Protein AF-0000000078982399 (afdb_homodimer)

Foldseek 3Di:
DAKDWDFFFDWPFAAPAFQFAWWAWDDAKKWKWAADPVGFIATQDMDGHLAGDPQRVVCLPDRDTGRIIIGTRGTTITDGDGSVRLVVCCVPPPVSVVSHVVNVVVSVVSNVVLCCQQPQNDQLLLLLVLCLVQDDDFKHQAALRRSCRHNVHDSVVSVVVVVVCVVVQQWDDDHRMIGGRDNVVSVVSNPDRD/DAKDWDFFFDWPFAAPAFQFAWWAWDDAKKWKWAADPVGFIATQDMDGHLAGDPQRVVCLPDRDGGRIIIGTRGTTITDGDGSVRLVVCCVPPPVSVVSHVVNVVVSVVSNVVLCCQQPQNDQLLLLLVLCLVQDDDFKHQAALRRSCRHNVHDSVVSVVVVVVCVVVVQWDDDHRMIGGRDNVVSVVSNPDRD

Secondary structure (DSSP, 8-state):
-EEEEE-TT-EEE-TTSPP-SEEEEEES-EEEEEE-TTS-EEEEEEE-TT---HHHHHHHHH-PPP-SEEEESS-EEEEEEPHHHHHHHHHH-HHHHHHHHHHHHHHHHHHHHHHHHHHHS-HHHHHHHHHHHH-BTTEE---HHHHHHHTTS-HHHHHHHHHHHHHTTSEEEETTEEEES-HHHHHHHHT---/-EEEEE-TT-EEE-TTSPP-SEEEEEES-EEEEEE-TTS-EEEEEEE-TT---HHHHTHHHH-PPP-SEEEESS-EEEEEEPHHHHHHHHHH-HHHHHHHHHHHHHHHHHHHHHHHHHHHS-HHHHHHHHHHHH-BTTEE---HHHHHHHTTS-HHHHHHHHHHHHHTTSEEEETTEEEES-HHHHHHHHT---

InterPro domains:
  IPR000595 Cyclic nucleotide-binding domain [PF00027] (7-93)
  IPR000595 Cyclic nucleotide-binding domain [PS50042] (1-107)
  IPR000595 Cyclic nucleotide-binding domain [cd00038] (7-101)
  IPR012318 Crp-type HTH domain [PF13545] (126-189)
  IPR014710 RmlC-like jelly roll fold [G3DSA:2.60.120.10] (1-118)
  IPR018490 Cyclic nucleotide-binding domain superfamily [SSF51206] (4-120)
  IPR036388 Winged helix-like DNA-binding domain superfamily [G3DSA:1.10.10.10] (123-191)
  IPR036390 Winged helix DNA-binding domain superfamily [SSF46785] (124-190)
  IPR050397 Global Transcriptional Regulators in Environmental Response [PTHR24567] (7-191)

Structure (mmCIF, N/CA/C/O backbone):
data_AF-0000000078982399-model_v1
#
loop_
_entity.id
_entity.type
_entity.pdbx_description
1 polymer 'Cyclic nucleotide-binding protein'
#
loop_
_atom_site.group_PDB
_atom_site.id
_atom_site.type_symbol
_atom_site.label_atom_id
_atom_site.label_alt_id
_atom_site.label_comp_id
_atom_site.label_asym_id
_atom_site.label_entity_id
_atom_site.label_seq_id
_atom_site.pdbx_PDB_ins_code
_atom_site.Cartn_x
_atom_site.Cartn_y
_atom_site.Cartn_z
_atom_site.occupancy
_atom_site.B_iso_or_equiv
_atom_site.auth_seq_id
_atom_site.auth_comp_id
_atom_site.auth_asym_id
_atom_site.auth_atom_id
_atom_site.pdbx_PDB_model_num
ATOM 1 N N . MET A 1 1 ? -13.93 -28.109 -0.258 1 68.31 1 MET A N 1
ATOM 2 C CA . MET A 1 1 ? -14.188 -26.672 -0.385 1 68.31 1 MET A CA 1
ATOM 3 C C . MET A 1 1 ? -15.445 -26.281 0.391 1 68.31 1 MET A C 1
ATOM 5 O O . MET A 1 1 ? -16.453 -26.969 0.329 1 68.31 1 MET A O 1
ATOM 9 N N . SER A 1 2 ? -15.266 -25.406 1.392 1 82.81 2 SER A N 1
ATOM 10 C CA . SER A 1 2 ? -16.391 -24.953 2.205 1 82.81 2 SER A CA 1
ATOM 11 C C . SER A 1 2 ? -17.062 -23.734 1.596 1 82.81 2 SER A C 1
ATOM 13 O O . SER A 1 2 ? -16.391 -22.828 1.091 1 82.81 2 SER A O 1
ATOM 15 N N . ALA A 1 3 ? -18.422 -23.812 1.49 1 89.75 3 ALA A N 1
ATOM 16 C CA . ALA A 1 3 ? -19.203 -22.75 0.863 1 89.75 3 ALA A CA 1
ATOM 17 C C . ALA A 1 3 ? -19.406 -21.578 1.815 1 89.75 3 ALA A C 1
ATOM 19 O O . ALA A 1 3 ? -19.531 -21.766 3.027 1 89.75 3 ALA A O 1
ATOM 20 N N . LEU A 1 4 ? -19.312 -20.438 1.272 1 92.44 4 LEU A N 1
ATOM 21 C CA . LEU A 1 4 ? -19.609 -19.188 1.975 1 92.44 4 LEU A CA 1
ATOM 22 C C . LEU A 1 4 ? -20.844 -18.516 1.397 1 92.44 4 LEU A C 1
ATOM 24 O O . LEU A 1 4 ? -20.953 -18.344 0.18 1 92.44 4 LEU A O 1
ATOM 28 N N . ASP A 1 5 ? -21.859 -18.281 2.164 1 96.38 5 ASP A N 1
ATOM 29 C CA . ASP A 1 5 ? -23.078 -17.531 1.833 1 96.38 5 ASP A CA 1
ATOM 30 C C . ASP A 1 5 ? -23.547 -16.703 3.023 1 96.38 5 ASP A C 1
ATOM 32 O O . ASP A 1 5 ? -24.031 -17.25 4.012 1 96.38 5 ASP A O 1
ATOM 36 N N . CYS A 1 6 ? -23.375 -15.406 2.922 1 96.31 6 CYS A N 1
ATOM 37 C CA . CYS A 1 6 ? -23.75 -14.555 4.043 1 96.31 6 CYS A CA 1
ATOM 38 C C . CYS A 1 6 ? -24.281 -13.219 3.557 1 96.31 6 CYS A C 1
ATOM 40 O O . CYS A 1 6 ? -23.984 -12.789 2.443 1 96.31 6 CYS A O 1
ATOM 42 N N . PRO A 1 7 ? -25.156 -12.648 4.312 1 97.56 7 PRO A N 1
ATOM 43 C CA . PRO A 1 7 ? -25.719 -11.359 3.92 1 97.56 7 PRO A CA 1
ATOM 44 C C . PRO A 1 7 ? -24.734 -10.195 4.082 1 97.56 7 PRO A C 1
ATOM 46 O O . PRO A 1 7 ? -23.703 -10.352 4.734 1 97.56 7 PRO A O 1
ATOM 49 N N . ALA A 1 8 ? -25.109 -9.055 3.492 1 96.88 8 ALA A N 1
ATOM 50 C CA . ALA A 1 8 ? -24.375 -7.812 3.689 1 96.88 8 ALA A CA 1
ATOM 51 C C . ALA A 1 8 ? -24.219 -7.488 5.172 1 96.88 8 ALA A C 1
ATOM 53 O O . ALA A 1 8 ? -25.141 -7.75 5.961 1 96.88 8 ALA A O 1
ATOM 54 N N . GLY A 1 9 ? -23.047 -6.926 5.457 1 96.56 9 GLY A N 1
ATOM 55 C CA . GLY A 1 9 ? -22.812 -6.492 6.828 1 96.56 9 GLY A CA 1
ATOM 56 C C . GLY A 1 9 ? -22.141 -7.543 7.68 1 96.56 9 GLY A C 1
ATOM 57 O O . GLY A 1 9 ? -21.641 -7.246 8.773 1 96.56 9 GLY A O 1
ATOM 58 N N . THR A 1 10 ? -22.109 -8.766 7.215 1 97.38 10 THR A N 1
ATOM 59 C CA . THR A 1 10 ? -21.453 -9.836 7.965 1 97.38 10 THR A CA 1
ATOM 60 C C . THR A 1 10 ? -19.953 -9.594 8.07 1 97.38 10 THR A C 1
ATOM 62 O O . THR A 1 10 ? -19.297 -9.281 7.074 1 97.38 10 THR A O 1
ATOM 65 N N . VAL A 1 11 ? -19.422 -9.672 9.273 1 97.12 11 VAL A N 1
ATOM 66 C CA . VAL A 1 11 ? -17.984 -9.656 9.461 1 97.12 11 VAL A CA 1
ATOM 67 C C . VAL A 1 11 ? -17.406 -11.039 9.156 1 97.12 11 VAL A C 1
ATOM 69 O O . VAL A 1 11 ? -17.672 -12 9.875 1 97.12 11 VAL A O 1
ATOM 72 N N . LEU A 1 12 ? -16.641 -11.102 8.125 1 95.25 12 LEU A N 1
ATOM 73 C CA . LEU A 1 12 ? -16.141 -12.391 7.66 1 95.25 12 LEU A CA 1
ATOM 74 C C . LEU A 1 12 ? -14.883 -12.789 8.422 1 95.25 12 LEU A C 1
ATOM 76 O O . LEU A 1 12 ? -14.664 -13.977 8.688 1 95.25 12 LEU A O 1
ATOM 80 N N . PHE A 1 13 ? -14.047 -11.891 8.727 1 93.81 13 PHE A N 1
ATOM 81 C CA . PHE A 1 13 ? -12.844 -12.125 9.516 1 93.81 13 PHE A CA 1
ATOM 82 C C . PHE A 1 13 ? -12.414 -10.859 10.242 1 93.81 13 PHE A C 1
ATOM 84 O O . PHE A 1 13 ? -12.766 -9.75 9.828 1 93.81 13 PHE A O 1
ATOM 91 N N . ARG A 1 14 ? -11.648 -11.047 11.336 1 94.19 14 ARG A N 1
ATOM 92 C CA . ARG A 1 14 ? -11.086 -9.969 12.148 1 94.19 14 ARG A CA 1
ATOM 93 C C . ARG A 1 14 ? -9.594 -10.172 12.367 1 94.19 14 ARG A C 1
ATOM 95 O O . ARG A 1 14 ? -9.094 -11.297 12.305 1 94.19 14 ARG A O 1
ATOM 102 N N . ALA A 1 15 ? -8.992 -9.055 12.57 1 90.81 15 ALA A N 1
ATOM 103 C CA . ALA A 1 15 ? -7.57 -9.133 12.891 1 90.81 15 ALA A CA 1
ATOM 104 C C . ALA A 1 15 ? -7.32 -10.078 14.055 1 90.81 15 ALA A C 1
ATOM 106 O O . ALA A 1 15 ? -8.055 -10.062 15.047 1 90.81 15 ALA A O 1
ATOM 107 N N . GLY A 1 16 ? -6.309 -10.93 13.891 1 88.62 16 GLY A N 1
ATOM 108 C CA . GLY A 1 16 ? -5.941 -11.844 14.961 1 88.62 16 GLY A CA 1
ATOM 109 C C . GLY A 1 16 ? -6.543 -13.227 14.797 1 88.62 16 GLY A C 1
ATOM 110 O O . GLY A 1 16 ? -6.07 -14.188 15.414 1 88.62 16 GLY A O 1
ATOM 111 N N . GLN A 1 17 ? -7.598 -13.352 14.078 1 89.44 17 GLN A N 1
ATOM 112 C CA . GLN A 1 17 ? -8.234 -14.648 13.859 1 89.44 17 GLN A CA 1
ATOM 113 C C . GLN A 1 17 ? -7.434 -15.492 12.867 1 89.44 17 GLN A C 1
ATOM 115 O O . GLN A 1 17 ? -6.672 -14.961 12.062 1 89.44 17 GLN A O 1
ATOM 120 N N . ASP A 1 18 ? -7.625 -16.766 12.969 1 86.38 18 ASP A N 1
ATOM 121 C CA . ASP A 1 18 ? -6.941 -17.688 12.062 1 86.38 18 ASP A CA 1
ATOM 122 C C . ASP A 1 18 ? -7.605 -17.688 10.68 1 86.38 18 ASP A C 1
ATOM 124 O O . ASP A 1 18 ? -8.812 -17.453 10.57 1 86.38 18 ASP A O 1
ATOM 128 N N . CYS A 1 19 ? -6.789 -17.938 9.703 1 84.06 19 CYS A N 1
ATOM 129 C CA . CYS A 1 19 ? -7.266 -18 8.328 1 84.06 19 CYS A CA 1
ATOM 130 C C . CYS A 1 19 ? -7.535 -19.438 7.914 1 84.06 19 CYS A C 1
ATOM 132 O O . CYS A 1 19 ? -6.617 -20.266 7.875 1 84.06 19 CYS A O 1
ATOM 134 N N . PRO A 1 20 ? -8.703 -19.797 7.551 1 79.5 20 PRO A N 1
ATOM 135 C CA . PRO A 1 20 ? -9.031 -21.203 7.277 1 79.5 20 PRO A CA 1
ATOM 136 C C . PRO A 1 20 ? -8.641 -21.625 5.863 1 79.5 20 PRO A C 1
ATOM 138 O O . PRO A 1 20 ? -8.609 -22.828 5.566 1 79.5 20 PRO A O 1
ATOM 141 N N . GLY A 1 21 ? -8.453 -20.641 5.027 1 85.88 21 GLY A N 1
ATOM 142 C CA . GLY A 1 21 ? -8.109 -21.016 3.662 1 85.88 21 GLY A CA 1
ATOM 143 C C . GLY A 1 21 ? -8.164 -19.844 2.699 1 85.88 21 GLY A C 1
ATOM 144 O O . GLY A 1 21 ? -8.328 -18.688 3.119 1 85.88 21 GLY A O 1
ATOM 145 N N . PHE A 1 22 ? -8.039 -20.25 1.385 1 89.25 22 PHE A N 1
ATOM 146 C CA . PHE A 1 22 ? -8.047 -19.281 0.297 1 89.25 22 PHE A CA 1
ATOM 147 C C . PHE A 1 22 ? -9.469 -19 -0.168 1 89.25 22 PHE A C 1
ATOM 149 O O . PHE A 1 22 ? -10.203 -19.922 -0.538 1 89.25 22 PHE A O 1
ATOM 156 N N . LEU A 1 23 ? -9.797 -17.766 -0.213 1 91.88 23 LEU A N 1
ATOM 157 C CA . LEU A 1 23 ? -11.164 -17.375 -0.567 1 91.88 23 LEU A CA 1
ATOM 158 C C . LEU A 1 23 ? -11.297 -17.188 -2.074 1 91.88 23 LEU A C 1
ATOM 160 O O . LEU A 1 23 ? -10.531 -16.422 -2.676 1 91.88 23 LEU A O 1
ATOM 164 N N . ARG A 1 24 ? -12.266 -17.859 -2.635 1 92.5 24 ARG A N 1
ATOM 165 C CA . ARG A 1 24 ? -12.719 -17.609 -4 1 92.5 24 ARG A CA 1
ATOM 166 C C . ARG A 1 24 ? -14.141 -17.078 -4.02 1 92.5 24 ARG A C 1
ATOM 168 O O . ARG A 1 24 ? -15.094 -17.797 -3.732 1 92.5 24 ARG A O 1
ATOM 175 N N . LEU A 1 25 ? -14.258 -15.875 -4.445 1 95.5 25 LEU A N 1
ATOM 176 C CA . LEU A 1 25 ? -15.57 -15.234 -4.426 1 95.5 25 LEU A CA 1
ATOM 177 C C . LEU A 1 25 ? -16.297 -15.453 -5.746 1 95.5 25 LEU A C 1
ATOM 179 O O . LEU A 1 25 ? -15.711 -15.305 -6.82 1 95.5 25 LEU A O 1
ATOM 183 N N . ASP A 1 26 ? -17.516 -15.797 -5.641 1 96.5 26 ASP A N 1
ATOM 184 C CA . ASP A 1 26 ? -18.359 -15.945 -6.816 1 96.5 26 ASP A CA 1
ATOM 185 C C . ASP A 1 26 ? -19.25 -14.727 -7.004 1 96.5 26 ASP A C 1
ATOM 187 O O . ASP A 1 26 ? -19.578 -14.352 -8.133 1 96.5 26 ASP A O 1
ATOM 191 N N . GLU A 1 27 ? -19.688 -14.195 -5.895 1 97.56 27 GLU A N 1
ATOM 192 C CA . GLU A 1 27 ? -20.594 -13.047 -5.922 1 97.56 27 GLU A CA 1
ATOM 193 C C . GLU A 1 27 ? -20.328 -12.125 -4.738 1 97.56 27 GLU A C 1
ATOM 195 O O . GLU A 1 27 ? -20.031 -12.578 -3.635 1 97.56 27 GLU A O 1
ATOM 200 N N . GLY A 1 28 ? -20.531 -10.836 -5.094 1 97.31 28 GLY A N 1
ATOM 201 C CA . GLY A 1 28 ? -20.531 -9.867 -4.012 1 97.31 28 GLY A CA 1
ATOM 202 C C . GLY A 1 28 ? -19.219 -9.117 -3.875 1 97.31 28 GLY A C 1
ATOM 203 O O . GLY A 1 28 ? -18.406 -9.109 -4.801 1 97.31 28 GLY A O 1
ATOM 204 N N . SER A 1 29 ? -19.109 -8.422 -2.76 1 97.69 29 SER A N 1
ATOM 205 C CA . SER A 1 29 ? -17.953 -7.598 -2.467 1 97.69 29 SER A CA 1
ATOM 206 C C . SER A 1 29 ? -17.625 -7.613 -0.977 1 97.69 29 SER A C 1
ATOM 208 O O . SER A 1 29 ? -18.516 -7.566 -0.137 1 97.69 29 SER A O 1
ATOM 210 N N . ILE A 1 30 ? -16.344 -7.762 -0.703 1 97.62 30 ILE A N 1
ATOM 211 C CA . ILE A 1 30 ? -15.852 -7.738 0.667 1 97.62 30 ILE A CA 1
ATOM 212 C C . ILE A 1 30 ? -14.922 -6.539 0.857 1 97.62 30 ILE A C 1
ATOM 214 O O . ILE A 1 30 ? -13.945 -6.383 0.122 1 97.62 30 ILE A O 1
ATOM 218 N N . ARG A 1 31 ? -15.203 -5.672 1.8 1 97.56 31 ARG A N 1
ATOM 219 C CA . ARG A 1 31 ? -14.336 -4.551 2.146 1 97.56 31 ARG A CA 1
ATOM 220 C C . ARG A 1 31 ? -13.328 -4.945 3.221 1 97.56 31 ARG A C 1
ATOM 222 O O . ARG A 1 31 ? -13.711 -5.465 4.273 1 97.56 31 ARG A O 1
ATOM 229 N N . VAL A 1 32 ? -12.102 -4.711 2.938 1 97.12 32 VAL A N 1
ATOM 230 C CA . VAL A 1 32 ? -11.047 -5.051 3.885 1 97.12 32 VAL A CA 1
ATOM 231 C C . VAL A 1 32 ? -10.469 -3.777 4.492 1 97.12 32 VAL A C 1
ATOM 233 O O . VAL A 1 32 ? -9.961 -2.914 3.771 1 97.12 32 VAL A O 1
ATOM 236 N N . THR A 1 33 ? -10.492 -3.68 5.816 1 97 33 THR A N 1
ATOM 237 C CA . THR A 1 33 ? -10.109 -2.469 6.531 1 97 33 THR A CA 1
ATOM 238 C C . THR A 1 33 ? -9.047 -2.779 7.582 1 97 33 THR A C 1
ATOM 240 O O . THR A 1 33 ? -9.156 -3.764 8.312 1 97 33 THR A O 1
ATOM 243 N N . LEU A 1 34 ? -8.031 -2.01 7.555 1 94.81 34 LEU A N 1
ATOM 244 C CA . LEU A 1 34 ? -7.004 -2.086 8.586 1 94.81 34 LEU A CA 1
ATOM 245 C C . LEU A 1 34 ? -7.281 -1.089 9.703 1 94.81 34 LEU A C 1
ATOM 247 O O . LEU A 1 34 ? -7.609 0.07 9.445 1 94.81 34 LEU A O 1
ATOM 251 N N . THR A 1 35 ? -7.188 -1.512 10.953 1 91.31 35 THR A N 1
ATOM 252 C CA . THR A 1 35 ? -7.363 -0.653 12.117 1 91.31 35 THR A CA 1
ATOM 253 C C . THR A 1 35 ? -6.055 -0.516 12.891 1 91.31 35 THR A C 1
ATOM 255 O O . THR A 1 35 ? -5.457 -1.517 13.289 1 91.31 35 THR A O 1
ATOM 258 N N . ALA A 1 36 ? -5.68 0.673 13.039 1 86 36 ALA A N 1
ATOM 259 C CA . ALA A 1 36 ? -4.477 0.922 13.836 1 86 36 ALA A CA 1
ATOM 260 C C . ALA A 1 36 ? -4.785 0.875 15.328 1 86 36 ALA A C 1
ATOM 262 O O . ALA A 1 36 ? -5.949 0.798 15.727 1 86 36 ALA A O 1
ATOM 263 N N . ALA A 1 37 ? -3.705 0.945 16.109 1 80.56 37 ALA A N 1
ATOM 264 C CA . ALA A 1 37 ? -3.842 0.867 17.562 1 80.56 37 ALA A CA 1
ATOM 265 C C . ALA A 1 37 ? -4.617 2.062 18.109 1 80.56 37 ALA A C 1
ATOM 267 O O . ALA A 1 37 ? -5.332 1.945 19.109 1 80.56 37 ALA A O 1
ATOM 268 N N . ASN A 1 38 ? -4.508 3.133 17.484 1 79.56 38 ASN A N 1
ATOM 269 C CA . ASN A 1 38 ? -5.172 4.348 17.938 1 79.56 38 ASN A CA 1
ATOM 270 C C . ASN A 1 38 ? -6.629 4.395 17.5 1 79.56 38 ASN A C 1
ATOM 272 O O . ASN A 1 38 ? -7.328 5.379 17.734 1 79.56 38 ASN A O 1
ATOM 276 N N . GLY A 1 39 ? -7.051 3.406 16.766 1 86 39 GLY A N 1
ATOM 277 C CA . GLY A 1 39 ? -8.453 3.307 16.391 1 86 39 GLY A CA 1
ATOM 278 C C . GLY A 1 39 ? -8.727 3.801 14.977 1 86 39 GLY A C 1
ATOM 279 O O . GLY A 1 39 ? -9.789 3.539 14.422 1 86 39 GLY A O 1
ATOM 280 N N . ARG A 1 40 ? -7.832 4.52 14.414 1 88.25 40 ARG A N 1
ATOM 281 C CA . ARG A 1 40 ? -8.016 4.98 13.039 1 88.25 40 ARG A CA 1
ATOM 282 C C . ARG A 1 40 ? -8.008 3.809 12.07 1 88.25 40 ARG A C 1
ATOM 284 O O . ARG A 1 40 ? -7.355 2.791 12.32 1 88.25 40 ARG A O 1
ATOM 291 N N . GLU A 1 41 ? -8.758 4.082 10.969 1 93.69 41 GLU A N 1
ATOM 292 C CA . GLU A 1 41 ? -8.922 2.994 10.008 1 93.69 41 GLU A CA 1
ATOM 293 C C . GLU A 1 41 ? -8.578 3.453 8.594 1 93.69 41 GLU A C 1
ATOM 295 O O . GLU A 1 41 ? -8.672 4.641 8.281 1 93.69 41 GLU A O 1
ATOM 300 N N . VAL A 1 42 ? -8.227 2.473 7.805 1 95.06 42 VAL A N 1
ATOM 301 C CA . VAL A 1 42 ? -8.039 2.703 6.375 1 95.06 42 VAL A CA 1
ATOM 302 C C . VAL A 1 42 ? -8.57 1.507 5.586 1 95.06 42 VAL A C 1
ATOM 304 O O . VAL A 1 42 ? -8.312 0.356 5.945 1 95.06 42 VAL A O 1
ATOM 307 N N . VAL A 1 43 ? -9.398 1.789 4.609 1 97 43 VAL A N 1
ATOM 308 C CA . VAL A 1 43 ? -9.82 0.731 3.699 1 97 43 VAL A CA 1
ATOM 309 C C . VAL A 1 43 ? -8.656 0.345 2.783 1 97 43 VAL A C 1
ATOM 311 O O . VAL A 1 43 ? -8.18 1.168 2.002 1 97 43 VAL A O 1
ATOM 314 N N . LEU A 1 44 ? -8.281 -0.865 2.854 1 96.44 44 LEU A N 1
ATOM 315 C CA . LEU A 1 44 ? -7.141 -1.33 2.07 1 96.44 44 LEU A CA 1
ATOM 316 C C . LEU A 1 44 ? -7.559 -1.645 0.638 1 96.44 44 LEU A C 1
ATOM 318 O O . LEU A 1 44 ? -6.922 -1.181 -0.313 1 96.44 44 LEU A O 1
ATOM 322 N N . TYR A 1 45 ? -8.578 -2.453 0.474 1 96.06 45 TYR A N 1
ATOM 323 C CA . TYR A 1 45 ? -9.094 -2.891 -0.82 1 96.06 45 TYR A CA 1
ATOM 324 C C . TYR A 1 45 ? -10.461 -3.551 -0.67 1 96.06 45 TYR A C 1
ATOM 326 O O . TYR A 1 45 ? -10.961 -3.703 0.445 1 96.06 45 TYR A O 1
ATOM 334 N N . ARG A 1 46 ? -11.016 -3.799 -1.777 1 97 46 ARG A N 1
ATOM 335 C CA . ARG A 1 46 ? -12.219 -4.617 -1.857 1 97 46 ARG A CA 1
ATOM 336 C C . ARG A 1 46 ? -11.969 -5.887 -2.668 1 97 46 ARG A C 1
ATOM 338 O O . ARG A 1 46 ? -11.227 -5.859 -3.654 1 97 46 ARG A O 1
ATOM 345 N N . VAL A 1 47 ? -12.516 -6.965 -2.18 1 97.12 47 VAL A N 1
ATOM 346 C CA . VAL A 1 47 ? -12.43 -8.234 -2.898 1 97.12 47 VAL A CA 1
ATOM 347 C C . VAL A 1 47 ? -13.727 -8.477 -3.668 1 97.12 47 VAL A C 1
ATOM 349 O O . VAL A 1 47 ? -14.812 -8.484 -3.082 1 97.12 47 VAL A O 1
ATOM 352 N N . ARG A 1 48 ? -13.625 -8.648 -4.969 1 97.25 48 ARG A N 1
ATOM 353 C CA . ARG A 1 48 ? -14.711 -9 -5.879 1 97.25 48 ARG A CA 1
ATOM 354 C C . ARG A 1 48 ? -14.391 -10.289 -6.633 1 97.25 48 ARG A C 1
ATOM 356 O O . ARG A 1 48 ? -13.281 -10.82 -6.52 1 97.25 48 ARG A O 1
ATOM 363 N N . PRO A 1 49 ? -15.43 -10.828 -7.266 1 96.5 49 PRO A N 1
ATOM 364 C CA . PRO A 1 49 ? -15.141 -12.031 -8.047 1 96.5 49 PRO A CA 1
ATOM 365 C C . PRO A 1 49 ? -13.938 -11.859 -8.969 1 96.5 49 PRO A C 1
ATOM 367 O O . PRO A 1 49 ? -13.844 -10.859 -9.688 1 96.5 49 PRO A O 1
ATOM 370 N N . GLY A 1 50 ? -13 -12.836 -8.875 1 94 50 GLY A N 1
ATOM 371 C CA . GLY A 1 50 ? -11.812 -12.766 -9.703 1 94 50 GLY A CA 1
ATOM 372 C C . GLY A 1 50 ? -10.617 -12.148 -9 1 94 50 GLY A C 1
ATOM 373 O O . GLY A 1 50 ? -9.492 -12.242 -9.484 1 94 50 GLY A O 1
ATOM 374 N N . ASP A 1 51 ? -10.891 -11.562 -7.852 1 95.44 51 ASP A N 1
ATOM 375 C CA . ASP A 1 51 ? -9.812 -10.922 -7.094 1 95.44 51 ASP A CA 1
ATOM 376 C C . ASP A 1 51 ? -9.211 -11.891 -6.074 1 95.44 51 ASP A C 1
ATOM 378 O O . ASP A 1 51 ? -9.836 -12.891 -5.723 1 95.44 51 ASP A O 1
ATOM 382 N N . VAL A 1 52 ? -7.992 -11.539 -5.625 1 93 52 VAL A N 1
ATOM 383 C CA . VAL A 1 52 ? -7.379 -12.258 -4.512 1 93 52 VAL A CA 1
ATOM 384 C C . VAL A 1 52 ? -7.555 -11.453 -3.223 1 93 52 VAL A C 1
ATOM 386 O O . VAL A 1 52 ? -7.441 -10.227 -3.227 1 93 52 VAL A O 1
ATOM 389 N N . CYS A 1 53 ? -7.891 -12.148 -2.17 1 93.31 53 CYS A N 1
ATOM 390 C CA . CYS A 1 53 ? -7.855 -11.562 -0.835 1 93.31 53 CYS A CA 1
ATOM 391 C C . CYS A 1 53 ? -6.473 -11.719 -0.208 1 93.31 53 CYS A C 1
ATOM 393 O O . CYS A 1 53 ? -6.059 -12.828 0.126 1 93.31 53 CYS A O 1
ATOM 395 N N . LEU A 1 54 ? -5.871 -10.586 -0.001 1 89 54 LEU A N 1
ATOM 396 C CA . LEU A 1 54 ? -4.516 -10.594 0.545 1 89 54 LEU A CA 1
ATOM 397 C C . LEU A 1 54 ? -4.484 -11.281 1.907 1 89 54 LEU A C 1
ATOM 399 O O . LEU A 1 54 ? -3.521 -11.977 2.23 1 89 54 LEU A O 1
ATOM 403 N N . GLN A 1 55 ? -5.418 -11.055 2.689 1 89.19 55 GLN A N 1
ATOM 404 C CA . GLN A 1 55 ? -5.465 -11.625 4.031 1 89.19 55 GLN A CA 1
ATOM 405 C C . GLN A 1 55 ? -5.457 -13.148 3.98 1 89.19 55 GLN A C 1
ATOM 407 O O . GLN A 1 55 ? -4.785 -13.797 4.785 1 89.19 55 GLN A O 1
ATOM 412 N N . THR A 1 56 ? -6.195 -13.648 3.059 1 85.56 56 THR A N 1
ATOM 413 C CA . THR A 1 56 ? -6.23 -15.102 2.949 1 85.56 56 THR A CA 1
ATOM 414 C C . THR A 1 56 ? -4.977 -15.625 2.246 1 85.56 56 THR A C 1
ATOM 416 O O . THR A 1 56 ? -4.559 -16.766 2.473 1 85.56 56 THR A O 1
ATOM 419 N N . PHE A 1 57 ? -4.41 -14.836 1.396 1 83.94 57 PHE A N 1
ATOM 420 C CA . PHE A 1 57 ? -3.168 -15.219 0.738 1 83.94 57 PHE A CA 1
ATOM 421 C C . PHE A 1 57 ? -2.037 -15.352 1.751 1 83.94 57 PHE A C 1
ATOM 423 O O . PHE A 1 57 ? -1.153 -16.203 1.599 1 83.94 57 PHE A O 1
ATOM 430 N N . ALA A 1 58 ? -2.053 -14.508 2.74 1 76.81 58 ALA A N 1
ATOM 431 C CA . ALA A 1 58 ? -1.021 -14.531 3.773 1 76.81 58 ALA A CA 1
ATOM 432 C C . ALA A 1 58 ? -1.005 -15.867 4.508 1 76.81 58 ALA A C 1
ATOM 434 O O . ALA A 1 58 ? 0.039 -16.297 5.004 1 76.81 58 ALA A O 1
ATOM 435 N N . CYS A 1 59 ? -2.049 -16.547 4.512 1 78.38 59 CYS A N 1
ATOM 436 C CA . CYS A 1 59 ? -2.174 -17.844 5.156 1 78.38 59 CYS A CA 1
ATOM 437 C C . CYS A 1 59 ? -1.364 -18.906 4.418 1 78.38 59 CYS A C 1
ATOM 439 O O . CYS A 1 59 ? -0.901 -19.875 5.023 1 78.38 59 CYS A O 1
ATOM 441 N N . LEU A 1 60 ? -1.311 -18.703 3.168 1 77.69 60 LEU A N 1
ATOM 442 C CA . LEU A 1 60 ? -0.628 -19.688 2.328 1 77.69 60 LEU A CA 1
ATOM 443 C C . LEU A 1 60 ? 0.847 -19.797 2.703 1 77.69 60 LEU A C 1
ATOM 445 O O . LEU A 1 60 ? 1.487 -20.812 2.441 1 77.69 60 LEU A O 1
ATOM 449 N N . THR A 1 61 ? 1.419 -18.859 3.338 1 72.06 61 THR A N 1
ATOM 450 C CA . THR A 1 61 ? 2.865 -18.828 3.533 1 72.06 61 THR A CA 1
ATOM 451 C C . THR A 1 61 ? 3.232 -19.281 4.941 1 72.06 61 THR A C 1
ATOM 453 O O . THR A 1 61 ? 4.195 -20.031 5.121 1 72.06 61 THR A O 1
ATOM 456 N N . GLU A 1 62 ? 2.736 -18.797 5.871 1 67 62 GLU A N 1
ATOM 457 C CA . GLU A 1 62 ? 3.289 -19.047 7.199 1 67 62 GLU A CA 1
ATOM 458 C C . GLU A 1 62 ? 2.186 -19.344 8.211 1 67 62 GLU A C 1
ATOM 460 O O . GLU A 1 62 ? 2.428 -19.359 9.414 1 67 62 GLU A O 1
ATOM 465 N N . GLY A 1 63 ? 1.046 -19.641 7.648 1 72.19 63 GLY A N 1
ATOM 466 C CA . GLY A 1 63 ? 0.011 -19.828 8.656 1 72.19 63 GLY A CA 1
ATOM 467 C C . GLY A 1 63 ? -0.257 -18.578 9.469 1 72.19 63 GLY A C 1
ATOM 468 O O . GLY A 1 63 ? -0.503 -18.656 10.68 1 72.19 63 GLY A O 1
ATOM 469 N N . ARG A 1 64 ? -0.128 -17.375 8.914 1 74.88 64 ARG A N 1
ATOM 470 C CA . ARG A 1 64 ? -0.318 -16.109 9.625 1 74.88 64 ARG A CA 1
ATOM 471 C C . ARG A 1 64 ? -1.799 -15.836 9.867 1 74.88 64 ARG A C 1
ATOM 473 O O . ARG A 1 64 ? -2.652 -16.297 9.102 1 74.88 64 ARG A O 1
ATOM 480 N N . SER A 1 65 ? -2.004 -15.141 11.016 1 83.81 65 SER A N 1
ATOM 481 C CA . SER A 1 65 ? -3.354 -14.68 11.32 1 83.81 65 SER A CA 1
ATOM 482 C C . SER A 1 65 ? -3.738 -13.484 10.453 1 83.81 65 SER A C 1
ATOM 484 O O . SER A 1 65 ? -2.877 -12.859 9.828 1 83.81 65 SER A O 1
ATOM 486 N N . TYR A 1 66 ? -5.031 -13.266 10.375 1 88.25 66 TYR A N 1
ATOM 487 C CA . TYR A 1 66 ? -5.5 -12.07 9.688 1 88.25 66 TYR A CA 1
ATOM 488 C C . TYR A 1 66 ? -4.957 -10.812 10.336 1 88.25 66 TYR A C 1
ATOM 490 O O . TYR A 1 66 ? -4.852 -10.734 11.562 1 88.25 66 TYR A O 1
ATOM 498 N N . SER A 1 67 ? -4.645 -9.82 9.516 1 90 67 SER A N 1
ATOM 499 C CA . SER A 1 67 ? -4.125 -8.562 10.031 1 90 67 SER A CA 1
ATOM 500 C C . SER A 1 67 ? -5.148 -7.441 9.891 1 90 67 SER A C 1
ATOM 502 O O . SER A 1 67 ? -4.945 -6.336 10.398 1 90 67 SER A O 1
ATOM 504 N N . ALA A 1 68 ? -6.242 -7.727 9.234 1 94.25 68 ALA A N 1
ATOM 505 C CA . ALA A 1 68 ? -7.281 -6.738 8.938 1 94.25 68 ALA A CA 1
ATOM 506 C C . ALA A 1 68 ? -8.672 -7.355 9.062 1 94.25 68 ALA A C 1
ATOM 508 O O . ALA A 1 68 ? -8.805 -8.547 9.344 1 94.25 68 ALA A O 1
ATOM 509 N N . GLU A 1 69 ? -9.641 -6.512 8.961 1 96.31 69 GLU A N 1
ATOM 510 C CA . GLU A 1 69 ? -11.031 -6.953 9.055 1 96.31 69 GLU A CA 1
ATOM 511 C C . GLU A 1 69 ? -11.703 -6.957 7.688 1 96.31 69 GLU A C 1
ATOM 513 O O . GLU A 1 69 ? -11.523 -6.023 6.898 1 96.31 69 GLU A O 1
ATOM 518 N N . GLY A 1 70 ? -12.406 -8.008 7.441 1 96.62 70 GLY A N 1
ATOM 519 C CA . GLY A 1 70 ? -13.203 -8.109 6.23 1 96.62 70 GLY A CA 1
ATOM 520 C C . GLY A 1 70 ? -14.695 -8.117 6.492 1 96.62 70 GLY A C 1
ATOM 521 O O . GLY A 1 70 ? -15.188 -8.945 7.27 1 96.62 70 GLY A O 1
ATOM 522 N N . VAL A 1 71 ? -15.438 -7.219 5.844 1 97.69 71 VAL A N 1
ATOM 523 C CA . VAL A 1 71 ? -16.875 -7.117 6.008 1 97.69 71 VAL A CA 1
ATOM 524 C C . VAL A 1 71 ? -17.562 -7.234 4.648 1 97.69 71 VAL A C 1
ATOM 526 O O . VAL A 1 71 ? -17.141 -6.617 3.674 1 97.69 71 VAL A O 1
ATOM 529 N N . ALA A 1 72 ? -18.594 -8.078 4.605 1 97.88 72 ALA A N 1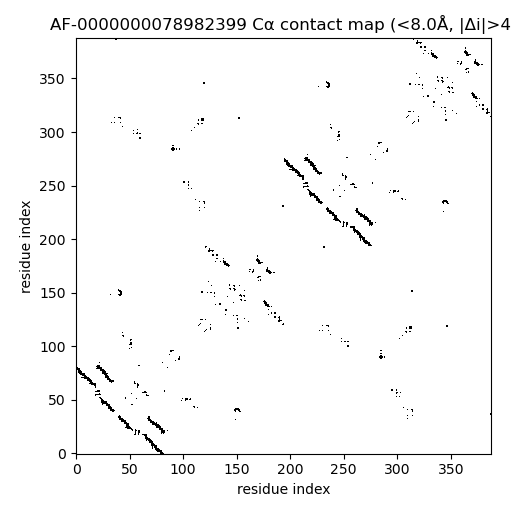
ATOM 530 C CA . ALA A 1 72 ? -19.406 -8.172 3.387 1 97.88 72 ALA A CA 1
ATOM 531 C C . ALA A 1 72 ? -20.156 -6.879 3.127 1 97.88 72 ALA A C 1
ATOM 533 O O . ALA A 1 72 ? -21 -6.465 3.938 1 97.88 72 ALA A O 1
ATOM 534 N N . GLU A 1 73 ? -19.859 -6.289 2.004 1 96.12 73 GLU A N 1
ATOM 535 C CA . GLU A 1 73 ? -20.594 -5.074 1.652 1 96.12 73 GLU A CA 1
ATOM 536 C C . GLU A 1 73 ? -21.922 -5.402 0.991 1 96.12 73 GLU A C 1
ATOM 538 O O . GLU A 1 73 ? -22.828 -4.559 0.941 1 96.12 73 GLU A O 1
ATOM 543 N N . THR A 1 74 ? -22.016 -6.469 0.363 1 96.69 74 THR A N 1
ATOM 544 C CA . THR A 1 74 ? -23.203 -7.055 -0.249 1 96.69 74 THR A CA 1
ATOM 545 C C . THR A 1 74 ? -23.391 -8.5 0.21 1 96.69 74 THR A C 1
ATOM 547 O O . THR A 1 74 ? -22.609 -9.008 1.007 1 96.69 74 THR A O 1
ATOM 550 N N . ARG A 1 75 ? -24.484 -9.07 -0.326 1 97.06 75 ARG A N 1
ATOM 551 C CA . ARG A 1 75 ? -24.484 -10.523 -0.194 1 97.06 75 ARG A CA 1
ATOM 552 C C . ARG A 1 75 ? -23.281 -11.141 -0.883 1 97.06 75 ARG A C 1
ATOM 554 O O . ARG A 1 75 ? -22.922 -10.758 -2 1 97.06 75 ARG A O 1
ATOM 561 N N . VAL A 1 76 ? -22.641 -12.062 -0.144 1 97.12 76 VAL A N 1
ATOM 562 C CA . VAL A 1 76 ? -21.406 -12.656 -0.661 1 97.12 76 VAL A CA 1
ATOM 563 C C . VAL A 1 76 ? -21.578 -14.172 -0.764 1 97.12 76 VAL A C 1
ATOM 565 O O . VAL A 1 76 ? -22.156 -14.797 0.119 1 97.12 76 VAL A O 1
ATOM 568 N N . ARG A 1 77 ? -21.234 -14.727 -1.885 1 97.62 77 ARG A N 1
ATOM 569 C CA . ARG A 1 77 ? -21.172 -16.172 -2.125 1 97.62 77 ARG A CA 1
ATOM 570 C C . ARG A 1 77 ? -19.812 -16.562 -2.689 1 97.62 77 ARG A C 1
ATOM 572 O O . ARG A 1 77 ? -19.234 -15.844 -3.51 1 97.62 77 ARG A O 1
ATOM 579 N N . GLY A 1 78 ? -19.344 -17.609 -2.201 1 95.38 78 GLY A N 1
ATOM 580 C CA . GLY A 1 78 ? -18.062 -18.109 -2.672 1 95.38 78 GLY A CA 1
ATOM 581 C C . GLY A 1 78 ? -17.656 -19.406 -2.014 1 95.38 78 GLY A C 1
ATOM 582 O O . GLY A 1 78 ? -18.5 -20.156 -1.512 1 95.38 78 GLY A O 1
ATOM 583 N N . HIS A 1 79 ? -16.406 -19.781 -2.145 1 93.88 79 HIS A N 1
ATOM 584 C CA . HIS A 1 79 ? -15.859 -21.016 -1.59 1 93.88 79 HIS A CA 1
ATOM 585 C C . HIS A 1 79 ? -14.484 -20.781 -0.98 1 93.88 79 HIS A C 1
ATOM 587 O O . HIS A 1 79 ? -13.719 -19.953 -1.467 1 93.88 79 HIS A O 1
ATOM 593 N N . LEU A 1 80 ? -14.273 -21.562 0.068 1 91 80 LEU A N 1
ATOM 594 C CA . LEU A 1 80 ? -12.945 -21.594 0.671 1 91 80 LEU A CA 1
ATOM 595 C C . LEU A 1 80 ? -12.172 -22.828 0.254 1 91 80 LEU A C 1
ATOM 597 O O . LEU A 1 80 ? -12.688 -23.953 0.365 1 91 80 LEU A O 1
ATOM 601 N N . MET A 1 81 ? -10.992 -22.547 -0.208 1 91.06 81 MET A N 1
ATOM 602 C CA . MET A 1 81 ? -10.094 -23.641 -0.572 1 91.06 81 MET A CA 1
ATOM 603 C C . MET A 1 81 ? -9.047 -23.875 0.513 1 91.06 81 MET A C 1
ATOM 605 O O . MET A 1 81 ? -8.477 -22.922 1.041 1 91.06 81 MET A O 1
ATOM 609 N N . SER A 1 82 ? -8.828 -25.125 0.845 1 87.62 82 SER A N 1
ATOM 610 C CA . SER A 1 82 ? -7.762 -25.422 1.799 1 87.62 82 SER A CA 1
ATOM 611 C C . SER A 1 82 ? -6.395 -25.062 1.233 1 87.62 82 SER A C 1
ATOM 613 O O . SER A 1 82 ? -6.23 -24.938 0.018 1 87.62 82 SER A O 1
ATOM 615 N N . HIS A 1 83 ? -5.465 -24.938 2.174 1 84.12 83 HIS A N 1
ATOM 616 C CA . HIS A 1 83 ? -4.098 -24.672 1.745 1 84.12 83 HIS A CA 1
ATOM 617 C C . HIS A 1 83 ? -3.6 -25.734 0.779 1 84.12 83 HIS A C 1
ATOM 619 O O . HIS A 1 83 ? -2.998 -25.422 -0.249 1 84.12 83 HIS A O 1
ATOM 625 N N . ALA A 1 84 ? -3.854 -26.953 1.135 1 87.25 84 ALA A N 1
ATOM 626 C CA . ALA A 1 84 ? -3.408 -28.062 0.314 1 87.25 84 ALA A CA 1
ATOM 627 C C . ALA A 1 84 ? -4.066 -28.031 -1.062 1 87.25 84 ALA A C 1
ATOM 629 O O . ALA A 1 84 ? -3.402 -28.234 -2.08 1 87.25 84 ALA A O 1
ATOM 630 N N . ASP A 1 85 ? -5.332 -27.781 -1.09 1 90.44 85 ASP A N 1
ATOM 631 C CA . ASP A 1 85 ? -6.059 -27.734 -2.355 1 90.44 85 ASP A CA 1
ATOM 632 C C . ASP A 1 85 ? -5.574 -26.562 -3.215 1 90.44 85 ASP A C 1
ATOM 634 O O . ASP A 1 85 ? -5.473 -26.688 -4.438 1 90.44 85 ASP A O 1
ATOM 638 N N . PHE A 1 86 ? -5.324 -25.484 -2.615 1 90.19 86 PHE A N 1
ATOM 639 C CA . PHE A 1 86 ? -4.816 -24.312 -3.324 1 90.19 86 PHE A CA 1
ATOM 640 C C . PHE A 1 86 ? -3.477 -24.625 -3.984 1 90.19 86 PHE A C 1
ATOM 642 O O . PHE A 1 86 ? -3.293 -24.359 -5.176 1 90.19 86 PHE A O 1
ATOM 649 N N . ARG A 1 87 ? -2.607 -25.203 -3.18 1 88.19 87 ARG A N 1
ATOM 650 C CA . ARG A 1 87 ? -1.283 -25.531 -3.688 1 88.19 87 ARG A CA 1
ATOM 651 C C . ARG A 1 87 ? -1.378 -26.516 -4.848 1 88.19 87 ARG A C 1
ATOM 653 O O . ARG A 1 87 ? -0.663 -26.391 -5.84 1 88.19 87 ARG A O 1
ATOM 660 N N . THR A 1 88 ? -2.209 -27.5 -4.672 1 91.62 88 THR A N 1
ATOM 661 C CA . THR A 1 88 ? -2.406 -28.5 -5.711 1 91.62 88 THR A CA 1
ATOM 662 C C . THR A 1 88 ? -2.951 -27.859 -6.984 1 91.62 88 THR A C 1
ATOM 664 O O . THR A 1 88 ? -2.471 -28.141 -8.086 1 91.62 88 THR A O 1
ATOM 667 N N . ALA A 1 89 ? -3.953 -27 -6.809 1 92.62 89 ALA A N 1
ATOM 668 C CA . ALA A 1 89 ? -4.539 -26.328 -7.961 1 92.62 89 ALA A CA 1
ATOM 669 C C . ALA A 1 89 ? -3.51 -25.438 -8.656 1 92.62 89 ALA A C 1
ATOM 671 O O . ALA A 1 89 ? -3.445 -25.391 -9.883 1 92.62 89 ALA A O 1
ATOM 672 N N . LEU A 1 90 ? -2.693 -24.766 -7.926 1 91.06 90 LEU A N 1
ATOM 673 C CA . LEU A 1 90 ? -1.652 -23.922 -8.484 1 91.06 90 LEU A CA 1
ATOM 674 C C . LEU A 1 90 ? -0.663 -24.734 -9.305 1 91.06 90 LEU A C 1
ATOM 676 O O . LEU A 1 90 ? -0.162 -24.266 -10.328 1 91.06 90 LEU A O 1
ATOM 680 N N . ALA A 1 91 ? -0.427 -25.875 -8.852 1 91.25 91 ALA A N 1
ATOM 681 C CA . ALA A 1 91 ? 0.561 -26.75 -9.5 1 91.25 91 ALA A CA 1
ATOM 682 C C . ALA A 1 91 ? -0.023 -27.406 -10.742 1 91.25 91 ALA A C 1
ATOM 684 O O . ALA A 1 91 ? 0.662 -27.547 -11.758 1 91.25 91 ALA A O 1
ATOM 685 N N . ARG A 1 92 ? -1.282 -27.719 -10.734 1 93.5 92 ARG A N 1
ATOM 686 C CA . ARG A 1 92 ? -1.787 -28.672 -11.719 1 93.5 92 ARG A CA 1
ATOM 687 C C . ARG A 1 92 ? -2.723 -27.984 -12.711 1 93.5 92 ARG A C 1
ATOM 689 O O . ARG A 1 92 ? -2.967 -28.484 -13.805 1 93.5 92 ARG A O 1
ATOM 696 N N . ASP A 1 93 ? -3.291 -26.938 -12.273 1 95.31 93 ASP A N 1
ATOM 697 C CA . ASP A 1 93 ? -4.293 -26.266 -13.102 1 95.31 93 ASP A CA 1
ATOM 698 C C . ASP A 1 93 ? -3.746 -24.969 -13.68 1 95.31 93 ASP A C 1
ATOM 700 O O . ASP A 1 93 ? -3.691 -23.938 -12.992 1 95.31 93 ASP A O 1
ATOM 704 N N . GLU A 1 94 ? -3.494 -25.016 -14.969 1 93.88 94 GLU A N 1
ATOM 705 C CA . GLU A 1 94 ? -2.875 -23.875 -15.625 1 93.88 94 GLU A CA 1
ATOM 706 C C . GLU A 1 94 ? -3.809 -22.672 -15.625 1 93.88 94 GLU A C 1
ATOM 708 O O . GLU A 1 94 ? -3.369 -21.531 -15.414 1 93.88 94 GLU A O 1
ATOM 713 N N . ALA A 1 95 ? -5 -22.922 -15.938 1 94.38 95 ALA A N 1
ATOM 714 C CA . ALA A 1 95 ? -5.969 -21.844 -15.961 1 94.38 95 ALA A CA 1
ATOM 715 C C . ALA A 1 95 ? -6.082 -21.172 -14.594 1 94.38 95 ALA A C 1
ATOM 717 O O . ALA A 1 95 ? -6.102 -19.938 -14.492 1 94.38 95 ALA A O 1
ATOM 718 N N . PHE A 1 96 ? -6.105 -21.984 -13.586 1 94.12 96 PHE A N 1
ATOM 719 C CA . PHE A 1 96 ? -6.176 -21.484 -12.219 1 94.12 96 PHE A CA 1
ATOM 720 C C . PHE A 1 96 ? -4.93 -20.672 -11.875 1 94.12 96 PHE A C 1
ATOM 722 O O . PHE A 1 96 ? -5.023 -19.578 -11.32 1 94.12 96 PHE A O 1
ATOM 729 N N . ARG A 1 97 ? -3.82 -21.156 -12.219 1 92.69 97 ARG A N 1
ATOM 730 C CA . ARG A 1 97 ? -2.555 -20.484 -11.961 1 92.69 97 ARG A CA 1
ATOM 731 C C . ARG A 1 97 ? -2.51 -19.125 -12.641 1 92.69 97 ARG A C 1
ATOM 733 O O . ARG A 1 97 ? -2.109 -18.125 -12.031 1 92.69 97 ARG A O 1
ATOM 740 N N . THR A 1 98 ? -2.912 -19.094 -13.836 1 90.75 98 THR A N 1
ATOM 741 C CA . THR A 1 98 ? -2.936 -17.859 -14.602 1 90.75 98 THR A CA 1
ATOM 742 C C . THR A 1 98 ? -3.879 -16.844 -13.953 1 90.75 98 THR A C 1
ATOM 744 O O . THR A 1 98 ? -3.527 -15.672 -13.797 1 90.75 98 THR A O 1
ATOM 747 N N . GLU A 1 99 ? -5 -17.297 -13.562 1 92.31 99 GLU A N 1
ATOM 748 C CA . GLU A 1 99 ? -5.984 -16.438 -12.922 1 92.31 99 GLU A CA 1
ATOM 749 C C . GLU A 1 99 ? -5.445 -15.859 -11.617 1 92.31 99 GLU A C 1
ATOM 751 O O . GLU A 1 99 ? -5.625 -14.672 -11.344 1 92.31 99 GLU A O 1
ATOM 756 N N . VAL A 1 100 ? -4.797 -16.688 -10.867 1 91.62 100 VAL A N 1
ATOM 757 C CA . VAL A 1 100 ? -4.25 -16.234 -9.586 1 91.62 100 VAL A CA 1
ATOM 758 C C . VAL A 1 100 ? -3.152 -15.211 -9.82 1 91.62 100 VAL A C 1
ATOM 760 O O . VAL A 1 100 ? -3.121 -14.164 -9.172 1 91.62 100 VAL A O 1
ATOM 763 N N . MET A 1 101 ? -2.309 -15.461 -10.773 1 90.88 101 MET A N 1
ATOM 764 C CA . MET A 1 101 ? -1.203 -14.547 -11.055 1 90.88 101 MET A CA 1
ATOM 765 C C . MET A 1 101 ? -1.721 -13.203 -11.547 1 90.88 101 MET A C 1
ATOM 767 O O . MET A 1 101 ? -1.201 -12.156 -11.156 1 90.88 101 MET A O 1
ATOM 771 N N . GLN A 1 102 ? -2.705 -13.219 -12.312 1 91.38 102 GLN A N 1
ATOM 772 C CA . GLN A 1 102 ? -3.318 -11.984 -12.781 1 91.38 102 GLN A CA 1
ATOM 773 C C . GLN A 1 102 ? -3.971 -11.219 -11.633 1 91.38 102 GLN A C 1
ATOM 775 O O . GLN A 1 102 ? -3.857 -9.992 -11.555 1 91.38 102 GLN A O 1
ATOM 780 N N . ALA A 1 103 ? -4.613 -11.93 -10.805 1 93.19 103 ALA A N 1
ATOM 781 C CA . ALA A 1 103 ? -5.266 -11.312 -9.648 1 93.19 103 ALA A CA 1
ATOM 782 C C . ALA A 1 103 ? -4.238 -10.695 -8.703 1 93.19 103 ALA A C 1
ATOM 784 O O . ALA A 1 103 ? -4.473 -9.625 -8.133 1 93.19 103 ALA A O 1
ATOM 785 N N . VAL A 1 104 ? -3.168 -11.375 -8.531 1 92.81 104 VAL A N 1
ATOM 786 C CA . VAL A 1 104 ? -2.078 -10.875 -7.699 1 92.81 104 VAL A CA 1
ATOM 787 C C . VAL A 1 104 ? -1.543 -9.562 -8.281 1 92.81 104 VAL A C 1
ATOM 789 O O . VAL A 1 104 ? -1.359 -8.586 -7.559 1 92.81 104 VAL A O 1
ATOM 792 N N . ALA A 1 105 ? -1.318 -9.539 -9.531 1 91.12 105 ALA A N 1
ATOM 793 C CA . ALA A 1 105 ? -0.819 -8.336 -10.195 1 91.12 105 ALA A CA 1
ATOM 794 C C . ALA A 1 105 ? -1.776 -7.164 -10 1 91.12 105 ALA A C 1
ATOM 796 O O . ALA A 1 105 ? -1.348 -6.043 -9.711 1 91.12 105 ALA A O 1
ATOM 797 N N . ARG A 1 106 ? -3.025 -7.398 -10.148 1 91.62 106 ARG A N 1
ATOM 798 C CA . ARG A 1 106 ? -4.027 -6.352 -9.977 1 91.62 106 ARG A CA 1
ATOM 799 C C . ARG A 1 106 ? -4.047 -5.848 -8.539 1 91.62 106 ARG A C 1
ATOM 801 O O . ARG A 1 106 ? -4.191 -4.648 -8.297 1 91.62 106 ARG A O 1
ATOM 808 N N . ARG A 1 107 ? -3.928 -6.758 -7.652 1 93.62 107 ARG A N 1
ATOM 809 C CA . ARG A 1 107 ? -3.916 -6.383 -6.242 1 93.62 107 ARG A CA 1
ATOM 810 C C . ARG A 1 107 ? -2.713 -5.5 -5.922 1 93.62 107 ARG A C 1
ATOM 812 O O . ARG A 1 107 ? -2.83 -4.531 -5.168 1 93.62 107 ARG A O 1
ATOM 819 N N . PHE A 1 108 ? -1.605 -5.809 -6.477 1 92.06 108 PHE A N 1
ATOM 820 C CA . PHE A 1 108 ? -0.43 -4.961 -6.305 1 92.06 108 PHE A CA 1
ATOM 821 C C . PHE A 1 108 ? -0.679 -3.566 -6.863 1 92.06 108 PHE A C 1
ATOM 823 O O . PHE A 1 108 ? -0.31 -2.566 -6.242 1 92.06 108 PHE A O 1
ATOM 830 N N . ALA A 1 109 ? -1.309 -3.52 -8 1 91.06 109 ALA A N 1
ATOM 831 C CA . ALA A 1 109 ? -1.638 -2.229 -8.602 1 91.06 109 ALA A CA 1
ATOM 832 C C . ALA A 1 109 ? -2.555 -1.42 -7.688 1 91.06 109 ALA A C 1
ATOM 834 O O . ALA A 1 109 ? -2.359 -0.216 -7.508 1 91.06 109 ALA A O 1
ATOM 835 N N . ASP A 1 110 ? -3.512 -2.102 -7.113 1 92.38 110 ASP A N 1
ATOM 836 C CA . ASP A 1 110 ? -4.406 -1.452 -6.16 1 92.38 110 ASP A CA 1
ATOM 837 C C . ASP A 1 110 ? -3.627 -0.842 -5 1 92.38 110 ASP A C 1
ATOM 839 O O . ASP A 1 110 ? -3.881 0.298 -4.605 1 92.38 110 ASP A O 1
ATOM 843 N N . PHE A 1 111 ? -2.703 -1.59 -4.465 1 93.19 111 PHE A N 1
ATOM 844 C CA . PHE A 1 111 ? -1.916 -1.133 -3.328 1 93.19 111 PHE A CA 1
ATOM 845 C C . PHE A 1 111 ? -1.033 0.046 -3.719 1 93.19 111 PHE A C 1
ATOM 847 O O . PHE A 1 111 ? -0.897 1.007 -2.957 1 93.19 111 PHE A O 1
ATOM 854 N N . GLU A 1 112 ? -0.444 -0.062 -4.848 1 91.81 112 GLU A N 1
ATOM 855 C CA . GLU A 1 112 ? 0.379 1.047 -5.32 1 91.81 112 GLU A CA 1
ATOM 856 C C . GLU A 1 112 ? -0.441 2.328 -5.445 1 91.81 112 GLU A C 1
ATOM 858 O O . GLU A 1 112 ? -0.009 3.393 -5.004 1 91.81 112 GLU A O 1
ATOM 863 N N . HIS A 1 113 ? -1.585 2.215 -6.008 1 90.56 113 HIS A N 1
ATOM 864 C CA . HIS A 1 113 ? -2.465 3.369 -6.152 1 90.56 113 HIS A CA 1
ATOM 865 C C . HIS A 1 113 ? -2.879 3.922 -4.793 1 90.56 113 HIS A C 1
ATOM 867 O O . HIS A 1 113 ? -2.955 5.137 -4.609 1 90.56 113 HIS A O 1
ATOM 873 N N . LEU A 1 114 ? -3.172 3.051 -3.887 1 93.25 114 LEU A N 1
ATOM 874 C CA . LEU A 1 114 ? -3.549 3.48 -2.545 1 93.25 114 LEU A CA 1
ATOM 875 C C . LEU A 1 114 ? -2.408 4.238 -1.873 1 93.25 114 LEU A C 1
ATOM 877 O O . LEU A 1 114 ? -2.623 5.297 -1.281 1 93.25 114 LEU A O 1
ATOM 881 N N . VAL A 1 115 ? -1.234 3.688 -1.974 1 93.25 115 VAL A N 1
ATOM 882 C CA . VAL A 1 115 ? -0.071 4.352 -1.395 1 93.25 115 VAL A CA 1
ATOM 883 C C . VAL A 1 115 ? 0.103 5.73 -2.027 1 93.25 115 VAL A C 1
ATOM 885 O O . VAL A 1 115 ? 0.332 6.719 -1.324 1 93.25 115 VAL A O 1
ATOM 888 N N . GLU A 1 116 ? -0.021 5.781 -3.328 1 90.5 116 GLU A N 1
ATOM 889 C CA . GLU A 1 116 ? 0.077 7.066 -4.016 1 90.5 116 GLU A CA 1
ATOM 890 C C . GLU A 1 116 ? -0.946 8.062 -3.471 1 90.5 116 GLU A C 1
ATOM 892 O O . GLU A 1 116 ? -0.608 9.211 -3.176 1 90.5 116 GLU A O 1
ATOM 897 N N . ASP A 1 117 ? -2.117 7.629 -3.367 1 89.88 117 ASP A N 1
ATOM 898 C CA . ASP A 1 117 ? -3.203 8.5 -2.924 1 89.88 117 ASP A CA 1
ATOM 899 C C . ASP A 1 117 ? -2.945 9.031 -1.516 1 89.88 117 ASP A C 1
ATOM 901 O O . ASP A 1 117 ? -3.055 10.234 -1.268 1 89.88 117 ASP A O 1
ATOM 905 N N . VAL A 1 118 ? -2.574 8.133 -0.637 1 89.88 118 VAL A N 1
ATOM 906 C CA . VAL A 1 118 ? -2.445 8.492 0.771 1 89.88 118 VAL A CA 1
ATOM 907 C C . VAL A 1 118 ? -1.173 9.305 0.983 1 89.88 118 VAL A C 1
ATOM 909 O O . VAL A 1 118 ? -1.141 10.211 1.819 1 89.88 118 VAL A O 1
ATOM 912 N N . ALA A 1 119 ? -0.186 8.992 0.247 1 88.88 119 ALA A N 1
ATOM 913 C CA . ALA A 1 119 ? 1.117 9.609 0.481 1 88.88 119 ALA A CA 1
ATOM 914 C C . ALA A 1 119 ? 1.266 10.898 -0.322 1 88.88 119 ALA A C 1
ATOM 916 O O . ALA A 1 119 ? 1.948 11.836 0.11 1 88.88 119 ALA A O 1
ATOM 917 N N . LEU A 1 120 ? 0.614 11 -1.48 1 87.75 120 LEU A N 1
ATOM 918 C CA . LEU A 1 120 ? 1.08 12.016 -2.416 1 87.75 120 LEU A CA 1
ATOM 919 C C . LEU A 1 120 ? -0.082 12.867 -2.918 1 87.75 120 LEU A C 1
ATOM 921 O O . LEU A 1 120 ? 0.125 13.852 -3.631 1 87.75 120 LEU A O 1
ATOM 925 N N . THR A 1 121 ? -1.162 12.492 -2.623 1 87.19 121 THR A N 1
ATOM 926 C CA . THR A 1 121 ? -2.332 13.219 -3.107 1 87.19 121 THR A CA 1
ATOM 927 C C . THR A 1 121 ? -2.943 14.062 -1.993 1 87.19 121 THR A C 1
ATOM 929 O O . THR A 1 121 ? -3.018 13.625 -0.843 1 87.19 121 THR A O 1
ATOM 932 N N . GLY A 1 122 ? -3.318 15.234 -2.365 1 87.19 122 GLY A N 1
ATOM 933 C CA . GLY A 1 122 ? -3.963 16.094 -1.393 1 87.19 122 GLY A CA 1
ATOM 934 C C . GLY A 1 122 ? -5.305 15.57 -0.919 1 87.19 122 GLY A C 1
ATOM 935 O O . GLY A 1 122 ? -5.949 14.789 -1.617 1 87.19 122 GLY A O 1
ATOM 936 N N . PHE A 1 123 ? -5.754 16.047 0.199 1 89.75 123 PHE A N 1
ATOM 937 C CA . PHE A 1 123 ? -6.93 15.469 0.843 1 89.75 123 PHE A CA 1
ATOM 938 C C . PHE A 1 123 ? -8.188 15.75 0.03 1 89.75 123 PHE A C 1
ATOM 940 O O . PHE A 1 123 ? -9.039 14.875 -0.138 1 89.75 123 PHE A O 1
ATOM 947 N N . ASP A 1 124 ? -8.273 16.969 -0.449 1 93.25 124 ASP A N 1
ATOM 948 C CA . ASP A 1 124 ? -9.484 17.312 -1.188 1 93.25 124 ASP A CA 1
ATOM 949 C C . ASP A 1 124 ? -9.648 16.438 -2.424 1 93.25 124 ASP A C 1
ATOM 951 O O . ASP A 1 124 ? -10.75 15.992 -2.734 1 93.25 124 ASP A O 1
ATOM 955 N N . THR A 1 125 ? -8.555 16.25 -3.059 1 93.12 125 THR A N 1
ATOM 956 C CA . THR A 1 125 ? -8.57 15.375 -4.23 1 93.12 125 THR A CA 1
ATOM 957 C C . THR A 1 125 ? -9 13.961 -3.852 1 93.12 125 THR A C 1
ATOM 959 O O . THR A 1 125 ? -9.867 13.375 -4.496 1 93.12 125 THR A O 1
ATOM 962 N N . ARG A 1 126 ? -8.445 13.453 -2.812 1 92.12 126 ARG A N 1
ATOM 963 C CA . ARG A 1 126 ? -8.781 12.109 -2.361 1 92.12 126 ARG A CA 1
ATOM 964 C C . ARG A 1 126 ? -10.242 12.016 -1.949 1 92.12 126 ARG A C 1
ATOM 966 O O . ARG A 1 126 ? -10.922 11.031 -2.262 1 92.12 126 ARG A O 1
ATOM 973 N N . LEU A 1 127 ? -10.711 13.008 -1.248 1 95.25 127 LEU A N 1
ATOM 974 C CA . LEU A 1 127 ? -12.102 13.031 -0.817 1 95.25 127 LEU A CA 1
ATOM 975 C C . LEU A 1 127 ? -13.039 13.047 -2.018 1 95.25 127 LEU A C 1
ATOM 977 O O . LEU A 1 127 ? -14.016 12.289 -2.061 1 95.25 127 LEU A O 1
ATOM 981 N N . ALA A 1 128 ? -12.719 13.852 -2.953 1 96.19 128 ALA A N 1
ATOM 982 C CA . ALA A 1 128 ? -13.531 13.914 -4.164 1 96.19 128 ALA A CA 1
ATOM 983 C C . ALA A 1 128 ? -13.562 12.57 -4.879 1 96.19 128 ALA A C 1
ATOM 985 O O . ALA A 1 128 ? -14.617 12.109 -5.309 1 96.19 128 ALA A O 1
ATOM 986 N N . ARG A 1 129 ? -12.422 11.953 -4.973 1 94.81 129 ARG A N 1
ATOM 987 C CA . ARG A 1 129 ? -12.328 10.656 -5.621 1 94.81 129 ARG A CA 1
ATOM 988 C C . ARG A 1 129 ? -13.18 9.617 -4.895 1 94.81 129 ARG A C 1
ATOM 990 O O . ARG A 1 129 ? -13.875 8.82 -5.527 1 94.81 129 ARG A O 1
ATOM 997 N N . VAL A 1 130 ? -13.094 9.625 -3.633 1 95.69 130 VAL A N 1
ATOM 998 C CA . VAL A 1 130 ? -13.836 8.672 -2.82 1 95.69 130 VAL A CA 1
ATOM 999 C C . VAL A 1 130 ? -15.336 8.914 -2.988 1 95.69 130 VAL A C 1
ATOM 1001 O O . VAL A 1 130 ? -16.109 7.961 -3.152 1 95.69 130 VAL A O 1
ATOM 1004 N N . LEU A 1 131 ? -15.75 10.172 -2.938 1 96.81 131 LEU A N 1
ATOM 1005 C CA . LEU A 1 131 ? -17.172 10.5 -3.094 1 96.81 131 LEU A CA 1
ATOM 1006 C C . LEU A 1 131 ? -17.688 10.031 -4.449 1 96.81 131 LEU A C 1
ATOM 1008 O O . LEU A 1 131 ? -18.75 9.422 -4.527 1 96.81 131 LEU A O 1
ATOM 1012 N N . LEU A 1 132 ? -16.906 10.297 -5.48 1 96.44 132 LEU A N 1
ATOM 1013 C CA . LEU A 1 132 ? -17.297 9.906 -6.824 1 96.44 132 LEU A CA 1
ATOM 1014 C C . LEU A 1 132 ? -17.375 8.391 -6.949 1 96.44 132 LEU A C 1
ATOM 1016 O O . LEU A 1 132 ? -18.281 7.852 -7.578 1 96.44 132 LEU A O 1
ATOM 1020 N N . ARG A 1 133 ? -16.453 7.711 -6.383 1 93.75 133 ARG A N 1
ATOM 1021 C CA . ARG A 1 133 ? -16.375 6.254 -6.469 1 93.75 133 ARG A CA 1
ATOM 1022 C C . ARG A 1 133 ? -17.531 5.598 -5.734 1 93.75 133 ARG A C 1
ATOM 1024 O O . ARG A 1 133 ? -18.078 4.598 -6.199 1 93.75 133 ARG A O 1
ATOM 1031 N N . LEU A 1 134 ? -17.922 6.09 -4.621 1 95.12 134 LEU A N 1
ATOM 1032 C CA . LEU A 1 134 ? -18.906 5.449 -3.762 1 95.12 134 LEU A CA 1
ATOM 1033 C C . LEU A 1 134 ? -20.328 5.852 -4.168 1 95.12 134 LEU A C 1
ATOM 1035 O O . LEU A 1 134 ? -21.297 5.23 -3.738 1 95.12 134 LEU A O 1
ATOM 1039 N N . ALA A 1 135 ? -20.391 6.812 -4.949 1 96.06 135 ALA A N 1
ATOM 1040 C CA . ALA A 1 135 ? -21.703 7.371 -5.289 1 96.06 135 ALA A CA 1
ATOM 1041 C C . ALA A 1 135 ? -22.547 6.359 -6.055 1 96.06 135 ALA A C 1
ATOM 1043 O O . ALA A 1 135 ? -22.062 5.695 -6.973 1 96.06 135 ALA A O 1
ATOM 1044 N N . LYS A 1 136 ? -23.703 6.113 -5.668 1 95.06 136 LYS A N 1
ATOM 1045 C CA . LYS A 1 136 ? -24.781 5.496 -6.43 1 95.06 136 LYS A CA 1
ATOM 1046 C C . LYS A 1 136 ? -25.75 6.551 -6.945 1 95.06 136 LYS A C 1
ATOM 1048 O O . LYS A 1 136 ? -26.594 7.055 -6.188 1 95.06 136 LYS A O 1
ATOM 1053 N N . GLY A 1 137 ? -25.625 6.766 -8.227 1 94.31 137 GLY A N 1
ATOM 1054 C CA . GLY A 1 137 ? -26.219 8 -8.688 1 94.31 137 GLY A CA 1
ATOM 1055 C C . GLY A 1 137 ? -25.531 9.242 -8.141 1 94.31 137 GLY A C 1
ATOM 1056 O O . GLY A 1 137 ? -24.328 9.406 -8.297 1 94.31 137 GLY A O 1
ATOM 1057 N N . ASP A 1 138 ? -26.312 10.031 -7.426 1 95.31 138 ASP A N 1
ATOM 1058 C CA . ASP A 1 138 ? -25.734 11.242 -6.859 1 95.31 138 ASP A CA 1
ATOM 1059 C C . ASP A 1 138 ? -25.656 11.148 -5.336 1 95.31 138 ASP A C 1
ATOM 1061 O O . ASP A 1 138 ? -25.484 12.164 -4.656 1 95.31 138 ASP A O 1
ATOM 1065 N N . THR A 1 139 ? -25.75 9.945 -4.906 1 96.88 139 THR A N 1
ATOM 1066 C CA . THR A 1 139 ? -25.797 9.828 -3.455 1 96.88 139 THR A CA 1
ATOM 1067 C C . THR A 1 139 ? -24.734 8.875 -2.951 1 96.88 139 THR A C 1
ATOM 1069 O O . THR A 1 139 ? -24.484 7.824 -3.553 1 96.88 139 THR A O 1
ATOM 1072 N N . VAL A 1 140 ? -24.109 9.25 -1.897 1 97.25 140 VAL A N 1
ATOM 1073 C CA . VAL A 1 140 ? -23.172 8.398 -1.166 1 97.25 140 VAL A CA 1
ATOM 1074 C C . VAL A 1 140 ? -23.75 8.07 0.212 1 97.25 140 VAL A C 1
ATOM 1076 O O . VAL A 1 140 ? -23.906 8.961 1.054 1 97.25 140 VAL A O 1
ATOM 1079 N N . ALA A 1 141 ? -24.047 6.832 0.402 1 95.56 141 ALA A N 1
ATOM 1080 C CA . ALA A 1 141 ? -24.531 6.383 1.707 1 95.56 141 ALA A CA 1
ATOM 1081 C C . ALA A 1 141 ? -23.359 6.023 2.625 1 95.56 141 ALA A C 1
ATOM 1083 O O . ALA A 1 141 ? -22.953 4.863 2.689 1 95.56 141 ALA A O 1
ATOM 1084 N N . ALA A 1 142 ? -22.891 7.031 3.324 1 94.75 142 ALA A N 1
ATOM 1085 C CA . ALA A 1 142 ? -21.75 6.809 4.203 1 94.75 142 ALA A CA 1
ATOM 1086 C C . ALA A 1 142 ? -21.703 7.848 5.32 1 94.75 142 ALA A C 1
ATOM 1088 O O . ALA A 1 142 ? -22.047 9.016 5.102 1 94.75 142 ALA A O 1
ATOM 1089 N N . THR A 1 143 ? -21.344 7.449 6.543 1 94.38 143 THR A N 1
ATOM 1090 C CA . THR A 1 143 ? -21.062 8.359 7.645 1 94.38 143 THR A CA 1
ATOM 1091 C C . THR A 1 143 ? -19.703 9.031 7.445 1 94.38 143 THR A C 1
ATOM 1093 O O . THR A 1 143 ? -18.906 8.602 6.605 1 94.38 143 THR A O 1
ATOM 1096 N N . HIS A 1 144 ? -19.5 10.078 8.164 1 94.81 144 HIS A N 1
ATOM 1097 C CA . HIS A 1 144 ? -18.188 10.727 8.109 1 94.81 144 HIS A CA 1
ATOM 1098 C C . HIS A 1 144 ? -17.094 9.781 8.586 1 94.81 144 HIS A C 1
ATOM 1100 O O . HIS A 1 144 ? -15.953 9.844 8.102 1 94.81 144 HIS A O 1
ATOM 1106 N N . GLU A 1 145 ? -17.422 8.883 9.469 1 93.12 145 GLU A N 1
ATOM 1107 C CA . GLU A 1 145 ? -16.469 7.883 9.945 1 93.12 145 GLU A CA 1
ATOM 1108 C C . GLU A 1 145 ? -16.094 6.91 8.828 1 93.12 145 GLU A C 1
ATOM 1110 O O . GLU A 1 145 ? -14.914 6.578 8.656 1 93.12 145 GLU A O 1
ATOM 1115 N N . ALA A 1 146 ? -17.062 6.477 8.156 1 93.62 146 ALA A N 1
ATOM 1116 C CA . ALA A 1 146 ? -16.812 5.578 7.035 1 93.62 146 ALA A CA 1
ATOM 1117 C C . ALA A 1 146 ? -15.961 6.266 5.965 1 93.62 146 ALA A C 1
ATOM 1119 O O . ALA A 1 146 ? -15.047 5.66 5.402 1 93.62 146 ALA A O 1
ATOM 1120 N N . LEU A 1 147 ? -16.281 7.523 5.699 1 95.12 147 LEU A N 1
ATOM 1121 C CA . LEU A 1 147 ? -15.516 8.281 4.719 1 95.12 147 LEU A CA 1
ATOM 1122 C C . LEU A 1 147 ? -14.086 8.5 5.195 1 95.12 147 LEU A C 1
ATOM 1124 O O . LEU A 1 147 ? -13.156 8.531 4.387 1 95.12 147 LEU A O 1
ATOM 1128 N N . ALA A 1 148 ? -13.922 8.648 6.492 1 94.25 148 ALA A N 1
ATOM 1129 C CA . ALA A 1 148 ? -12.578 8.781 7.059 1 94.25 148 ALA A CA 1
ATOM 1130 C C . ALA A 1 148 ? -11.734 7.543 6.762 1 94.25 148 ALA A C 1
ATOM 1132 O O . ALA A 1 148 ? -10.594 7.656 6.316 1 94.25 148 ALA A O 1
ATOM 1133 N N . ALA A 1 149 ? -12.266 6.406 6.906 1 93.5 149 ALA A N 1
ATOM 1134 C CA . ALA A 1 149 ? -11.57 5.156 6.613 1 93.5 149 ALA A CA 1
ATOM 1135 C C . ALA A 1 149 ? -11.25 5.043 5.125 1 93.5 149 ALA A C 1
ATOM 1137 O O . ALA A 1 149 ? -10.164 4.605 4.75 1 93.5 149 ALA A O 1
ATOM 1138 N N . GLU A 1 150 ? -12.164 5.504 4.289 1 94.62 150 GLU A N 1
ATOM 1139 C CA . GLU A 1 150 ? -11.992 5.426 2.84 1 94.62 150 GLU A CA 1
ATOM 1140 C C . GLU A 1 150 ? -10.906 6.379 2.359 1 94.62 150 GLU A C 1
ATOM 1142 O O . GLU A 1 150 ? -10.297 6.156 1.311 1 94.62 150 GLU A O 1
ATOM 1147 N N . THR A 1 151 ? -10.672 7.422 3.08 1 92.19 151 THR A N 1
ATOM 1148 C CA . THR A 1 151 ? -9.703 8.438 2.682 1 92.19 151 THR A CA 1
ATOM 1149 C C . THR A 1 151 ? -8.438 8.352 3.527 1 92.19 151 THR A C 1
ATOM 1151 O O . THR A 1 151 ? -7.562 9.211 3.438 1 92.19 151 THR A O 1
ATOM 1154 N N . ALA A 1 152 ? -8.383 7.328 4.363 1 90 152 ALA A N 1
ATOM 1155 C CA . ALA A 1 152 ? -7.238 7.18 5.254 1 90 152 ALA A CA 1
ATOM 1156 C C . ALA A 1 152 ? -6.977 8.461 6.035 1 90 152 ALA A C 1
ATOM 1158 O O . ALA A 1 152 ? -5.855 8.977 6.039 1 90 152 ALA A O 1
ATOM 1159 N N . SER A 1 153 ? -7.969 8.984 6.684 1 87.62 153 SER A N 1
ATOM 1160 C CA . SER A 1 153 ? -7.891 10.242 7.426 1 87.62 153 SER A CA 1
ATOM 1161 C C . SER A 1 153 ? -8.734 10.188 8.695 1 87.62 153 SER A C 1
ATOM 1163 O O . SER A 1 153 ? -9.266 9.125 9.047 1 87.62 153 SER A O 1
ATOM 1165 N N . GLY A 1 154 ? -8.648 11.25 9.445 1 87.56 154 GLY A N 1
ATOM 1166 C CA . GLY A 1 154 ? -9.477 11.328 10.641 1 87.56 154 GLY A CA 1
ATOM 1167 C C . GLY A 1 154 ? -10.875 11.852 10.367 1 87.56 154 GLY A C 1
ATOM 1168 O O . GLY A 1 154 ? -11.078 12.617 9.422 1 87.56 154 GLY A O 1
ATOM 1169 N N . ARG A 1 155 ? -11.766 11.438 11.219 1 89.81 155 ARG A N 1
ATOM 1170 C CA . ARG A 1 155 ? -13.164 11.828 11.055 1 89.81 155 ARG A CA 1
ATOM 1171 C C . ARG A 1 155 ? -13.328 13.336 11.148 1 89.81 155 ARG A C 1
ATOM 1173 O O . ARG A 1 155 ? -14.07 13.938 10.367 1 89.81 155 ARG A O 1
ATOM 1180 N N . ALA A 1 156 ? -12.695 13.938 12.055 1 91.69 156 ALA A N 1
ATOM 1181 C CA . ALA A 1 156 ? -12.805 15.383 12.234 1 91.69 156 ALA A CA 1
ATOM 1182 C C . ALA A 1 156 ? -12.359 16.125 10.977 1 91.69 156 ALA A C 1
ATOM 1184 O O . ALA A 1 156 ? -12.961 17.125 10.586 1 91.69 156 ALA A O 1
ATOM 1185 N N . PHE A 1 157 ? -11.398 15.625 10.375 1 90.06 157 PHE A N 1
ATOM 1186 C CA . PHE A 1 157 ? -10.875 16.234 9.148 1 90.06 157 PHE A CA 1
ATOM 1187 C C . PHE A 1 157 ? -11.859 16.047 8 1 90.06 157 PHE A C 1
ATOM 1189 O O . PHE A 1 157 ? -12.141 17 7.266 1 90.06 157 PHE A O 1
ATOM 1196 N N . VAL A 1 158 ? -12.383 14.953 7.863 1 94.06 158 VAL A N 1
ATOM 1197 C CA . VAL A 1 158 ? -13.391 14.672 6.844 1 94.06 158 VAL A CA 1
ATOM 1198 C C . VAL A 1 158 ? -14.586 15.609 7.027 1 94.06 158 VAL A C 1
ATOM 1200 O O . VAL A 1 158 ? -15.062 16.219 6.062 1 94.06 158 VAL A O 1
ATOM 1203 N N . SER A 1 159 ? -15.047 15.703 8.219 1 95.56 159 SER A N 1
ATOM 1204 C CA . SER A 1 159 ? -16.203 16.547 8.516 1 95.56 159 SER A CA 1
ATOM 1205 C C . SER A 1 159 ? -15.953 18 8.086 1 95.56 159 SER A C 1
ATOM 1207 O O . SER A 1 159 ? -16.797 18.609 7.449 1 95.56 159 SER A O 1
ATOM 1209 N N . ARG A 1 160 ? -14.812 18.484 8.398 1 95.94 160 ARG A N 1
ATOM 1210 C CA . ARG A 1 160 ? -14.469 19.875 8.07 1 95.94 160 ARG A CA 1
ATOM 1211 C C . ARG A 1 160 ? -14.406 20.078 6.562 1 95.94 160 ARG A C 1
ATOM 1213 O O . ARG A 1 160 ? -14.914 21.078 6.047 1 95.94 160 ARG A O 1
ATOM 1220 N N . ARG A 1 161 ? -13.805 19.203 5.934 1 95.12 161 ARG A N 1
ATOM 1221 C CA . ARG A 1 161 ? -13.641 19.344 4.488 1 95.12 161 ARG A CA 1
ATOM 1222 C C . ARG A 1 161 ? -14.977 19.188 3.77 1 95.12 161 ARG A C 1
ATOM 1224 O O . ARG A 1 161 ? -15.234 19.875 2.779 1 95.12 161 ARG A O 1
ATOM 1231 N N . LEU A 1 162 ? -15.766 18.266 4.223 1 96.25 162 LEU A N 1
ATOM 1232 C CA . LEU A 1 162 ? -17.094 18.109 3.652 1 96.25 162 LEU A CA 1
ATOM 1233 C C . LEU A 1 162 ? -17.922 19.391 3.83 1 96.25 162 LEU A C 1
ATOM 1235 O O . LEU A 1 162 ? -18.672 19.781 2.936 1 96.25 162 LEU A O 1
ATOM 1239 N N . ALA A 1 163 ? -17.797 19.984 4.969 1 97 163 ALA A N 1
ATOM 1240 C CA . ALA A 1 163 ? -18.469 21.25 5.203 1 97 163 ALA A CA 1
ATOM 1241 C C . ALA A 1 163 ? -18.031 22.297 4.188 1 97 163 ALA A C 1
ATOM 1243 O O . ALA A 1 163 ? -18.844 23.078 3.682 1 97 163 ALA A O 1
ATOM 1244 N N . GLU A 1 164 ? -16.781 22.312 3.936 1 96.88 164 GLU A N 1
ATOM 1245 C CA . GLU A 1 164 ? -16.25 23.234 2.939 1 96.88 164 GLU A CA 1
ATOM 1246 C C . GLU A 1 164 ? -16.797 22.922 1.549 1 96.88 164 GLU A C 1
ATOM 1248 O O . GLU A 1 164 ? -17.172 23.828 0.808 1 96.88 164 GLU A O 1
ATOM 1253 N N . PHE A 1 165 ? -16.812 21.641 1.199 1 97.44 165 PHE A N 1
ATOM 1254 C CA . PHE A 1 165 ? -17.391 21.219 -0.072 1 97.44 165 PHE A CA 1
ATOM 1255 C C . PHE A 1 165 ? -18.844 21.641 -0.179 1 97.44 165 PHE A C 1
ATOM 1257 O O . PHE A 1 165 ? -19.297 22.062 -1.246 1 97.44 165 PHE A O 1
ATOM 1264 N N . ALA A 1 166 ? -19.547 21.562 0.875 1 97.56 166 ALA A N 1
ATOM 1265 C CA . ALA A 1 166 ? -20.938 21.969 0.907 1 97.56 166 ALA A CA 1
ATOM 1266 C C . ALA A 1 166 ? -21.078 23.484 0.697 1 97.56 166 ALA A C 1
ATOM 1268 O O . ALA A 1 166 ? -21.938 23.938 -0.06 1 97.56 166 ALA A O 1
ATOM 1269 N N . ARG A 1 167 ? -20.281 24.172 1.37 1 97.5 167 ARG A N 1
ATOM 1270 C CA . ARG A 1 167 ? -20.281 25.625 1.221 1 97.5 167 ARG A CA 1
ATOM 1271 C C . ARG A 1 167 ? -20.031 26.031 -0.226 1 97.5 167 ARG A C 1
ATOM 1273 O O . ARG A 1 167 ? -20.547 27.047 -0.702 1 97.5 167 ARG A O 1
ATOM 1280 N N . GLN A 1 168 ? -19.297 25.234 -0.876 1 97 168 GLN A N 1
ATOM 1281 C CA . GLN A 1 168 ? -18.938 25.516 -2.264 1 97 168 GLN A CA 1
ATOM 1282 C C . GLN A 1 168 ? -20.016 25 -3.221 1 97 168 GLN A C 1
ATOM 1284 O O . GLN A 1 168 ? -19.891 25.125 -4.438 1 97 168 GLN A O 1
ATOM 1289 N N . GLY A 1 169 ? -20.969 24.359 -2.67 1 97.5 169 GLY A N 1
ATOM 1290 C CA . GLY A 1 169 ? -22.078 23.875 -3.475 1 97.5 169 GLY A CA 1
ATOM 1291 C C . GLY A 1 169 ? -21.797 22.531 -4.148 1 97.5 169 GLY A C 1
ATOM 1292 O O . GLY A 1 169 ? -22.516 22.125 -5.059 1 97.5 169 GLY A O 1
ATOM 1293 N N . LEU A 1 170 ? -20.766 21.859 -3.766 1 97.94 170 LEU A N 1
ATOM 1294 C CA . LEU A 1 170 ? -20.359 20.609 -4.402 1 97.94 170 LEU A CA 1
ATOM 1295 C C . LEU A 1 170 ? -21.188 19.453 -3.879 1 97.94 170 LEU A C 1
ATOM 1297 O O . LEU A 1 170 ? -21.5 18.516 -4.625 1 97.94 170 LEU A O 1
ATOM 1301 N N . VAL A 1 171 ? -21.484 19.531 -2.613 1 98.38 171 VAL A N 1
ATOM 1302 C CA . VAL A 1 171 ? -22.234 18.438 -1.996 1 98.38 171 VAL A CA 1
ATOM 1303 C C . VAL A 1 171 ? -23.266 19 -1.025 1 98.38 171 VAL A C 1
ATOM 1305 O O . VAL A 1 171 ? -23.25 20.203 -0.708 1 98.38 171 VAL A O 1
ATOM 1308 N N . GLU A 1 172 ? -24.172 18.172 -0.63 1 98.19 172 GLU A N 1
ATOM 1309 C CA . GLU A 1 172 ? -25.094 18.406 0.475 1 98.19 172 GLU A CA 1
ATOM 1310 C C . GLU A 1 172 ? -25 17.297 1.518 1 98.19 172 GLU A C 1
ATOM 1312 O O . GLU A 1 172 ? -24.891 16.125 1.17 1 98.19 172 GLU A O 1
ATOM 1317 N N . LEU A 1 173 ? -25.031 17.75 2.744 1 97.25 173 LEU A N 1
ATOM 1318 C CA . LEU A 1 173 ? -24.812 16.781 3.814 1 97.25 173 LEU A CA 1
ATOM 1319 C C . LEU A 1 173 ? -26.109 16.484 4.551 1 97.25 173 LEU A C 1
ATOM 1321 O O . LEU A 1 173 ? -26.922 17.375 4.785 1 97.25 173 LEU A O 1
ATOM 1325 N N . ALA A 1 174 ? -26.297 15.266 4.785 1 95.31 174 ALA A N 1
ATOM 1326 C CA . ALA A 1 174 ? -27.359 14.75 5.648 1 95.31 174 ALA A CA 1
ATOM 1327 C C . ALA A 1 174 ? -26.859 13.602 6.512 1 95.31 174 ALA A C 1
ATOM 1329 O O . ALA A 1 174 ? -25.734 13.125 6.332 1 95.31 174 ALA A O 1
ATOM 1330 N N . ARG A 1 175 ? -27.656 13.211 7.414 1 92.69 175 ARG A N 1
ATOM 1331 C CA . ARG A 1 175 ? -27.25 12.125 8.297 1 92.69 175 ARG A CA 1
ATOM 1332 C C . ARG A 1 175 ? -26.984 10.852 7.5 1 92.69 175 ARG A C 1
ATOM 1334 O O . ARG A 1 175 ? -27.906 10.305 6.875 1 92.69 175 ARG A O 1
ATOM 1341 N N . GLY A 1 176 ? -25.812 10.414 7.57 1 93.62 176 GLY A N 1
ATOM 1342 C CA . GLY A 1 176 ? -25.422 9.164 6.941 1 93.62 176 GLY A CA 1
ATOM 1343 C C . GLY A 1 176 ? -25.438 9.227 5.426 1 93.62 176 GLY A C 1
ATOM 1344 O O . GLY A 1 176 ? -25.484 8.195 4.758 1 93.62 176 GLY A O 1
ATOM 1345 N N . ARG A 1 177 ? -25.5 10.453 4.945 1 96.5 177 ARG A N 1
ATOM 1346 C CA . ARG A 1 177 ? -25.641 10.57 3.498 1 96.5 177 ARG A CA 1
ATOM 1347 C C . ARG A 1 177 ? -25 11.852 2.98 1 96.5 177 ARG A C 1
ATO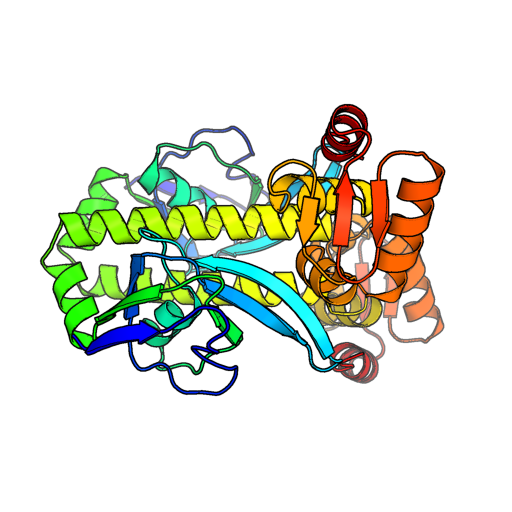M 1349 O O . ARG A 1 177 ? -25.094 12.906 3.613 1 96.5 177 ARG A O 1
ATOM 1356 N N . VAL A 1 178 ? -24.328 11.711 1.869 1 97.62 178 VAL A N 1
ATOM 1357 C CA . VAL A 1 178 ? -23.781 12.852 1.136 1 97.62 178 VAL A CA 1
ATOM 1358 C C . VAL A 1 178 ? -24.344 12.867 -0.285 1 97.62 178 VAL A C 1
ATOM 1360 O O . VAL A 1 178 ? -24.297 11.852 -0.989 1 97.62 178 VAL A O 1
ATOM 1363 N N . THR A 1 179 ? -24.906 13.953 -0.656 1 98.19 179 THR A N 1
ATOM 1364 C CA . THR A 1 179 ? -25.422 14.102 -2.01 1 98.19 179 THR A CA 1
ATOM 1365 C C . THR A 1 179 ? -24.469 14.922 -2.873 1 98.19 179 THR A C 1
ATOM 1367 O O . THR A 1 179 ? -24.047 16 -2.473 1 98.19 179 THR A O 1
ATOM 1370 N N . LEU A 1 180 ? -24.188 14.383 -4.02 1 98.31 180 LEU A N 1
ATOM 1371 C CA . LEU A 1 180 ? -23.328 15.109 -4.957 1 98.31 180 LEU A CA 1
ATOM 1372 C C . LEU A 1 180 ? -24.141 16.141 -5.734 1 98.31 180 LEU A C 1
ATOM 1374 O O . LEU A 1 180 ? -24.969 15.781 -6.57 1 98.31 180 LEU A O 1
ATOM 1378 N N . CYS A 1 181 ? -23.859 17.375 -5.594 1 98.19 181 CYS A N 1
ATOM 1379 C CA . CYS A 1 181 ? -24.609 18.453 -6.227 1 98.19 181 CYS A CA 1
ATOM 1380 C C . CYS A 1 181 ? -23.938 18.906 -7.516 1 98.19 181 CYS A C 1
ATOM 1382 O O . CYS A 1 181 ? -24.609 19.344 -8.453 1 98.19 181 CYS A O 1
ATOM 1384 N N . ASP A 1 182 ? -22.672 18.906 -7.559 1 97.62 182 ASP A N 1
ATOM 1385 C CA . ASP A 1 182 ? -21.891 19.297 -8.727 1 97.62 182 ASP A CA 1
ATOM 1386 C C . ASP A 1 182 ? -20.844 18.219 -9.062 1 97.62 182 ASP A C 1
ATOM 1388 O O . ASP A 1 182 ? -19.672 18.375 -8.75 1 97.62 182 ASP A O 1
ATOM 1392 N N . ARG A 1 183 ? -21.234 17.297 -9.781 1 96.62 183 ARG A N 1
ATOM 1393 C CA . ARG A 1 183 ? -20.359 16.172 -10.109 1 96.62 183 ARG A CA 1
ATOM 1394 C C . ARG A 1 183 ? -19.156 16.625 -10.922 1 96.62 183 ARG A C 1
ATOM 1396 O O . ARG A 1 183 ? -18.031 16.156 -10.695 1 96.62 183 ARG A O 1
ATOM 1403 N N . SER A 1 184 ? -19.406 17.5 -11.859 1 96.38 184 SER A N 1
ATOM 1404 C CA . SER A 1 184 ? -18.328 18.016 -12.695 1 96.38 184 SER A CA 1
ATOM 1405 C C . SER A 1 184 ? -17.281 18.734 -11.859 1 96.38 184 SER A C 1
ATOM 1407 O O . SER A 1 184 ? -16.078 18.594 -12.109 1 96.38 184 SER A O 1
ATOM 1409 N N . GLY A 1 185 ? -17.781 19.5 -10.977 1 96.25 185 GLY A N 1
ATOM 1410 C CA . GLY A 1 185 ? -16.859 20.172 -10.07 1 96.25 185 GLY A CA 1
ATOM 1411 C C . GLY A 1 185 ? -16.016 19.203 -9.266 1 96.25 185 GLY A C 1
ATOM 1412 O O . GLY A 1 185 ? -14.812 19.391 -9.109 1 96.25 185 GLY A O 1
ATOM 1413 N N . LEU A 1 186 ? -16.609 18.156 -8.758 1 96.94 186 LEU A N 1
ATOM 1414 C CA . LEU A 1 186 ? -15.906 17.125 -8 1 96.94 186 LEU A CA 1
ATOM 1415 C C . LEU A 1 186 ? -14.883 16.422 -8.883 1 96.94 186 LEU A C 1
ATOM 1417 O O . LEU A 1 186 ? -13.781 16.094 -8.43 1 96.94 186 LEU A O 1
ATOM 1421 N N . GLU A 1 187 ? -15.242 16.156 -10.094 1 95.94 187 GLU A N 1
ATOM 1422 C CA . GLU A 1 187 ? -14.328 15.5 -11.023 1 95.94 187 GLU A CA 1
ATOM 1423 C C . GLU A 1 187 ? -13.094 16.359 -11.289 1 95.94 187 GLU A C 1
ATOM 1425 O O . GLU A 1 187 ? -11.992 15.836 -11.453 1 95.94 187 GLU A O 1
ATOM 1430 N N . ARG A 1 188 ? -13.312 17.672 -11.336 1 95.44 188 ARG A N 1
ATOM 1431 C CA . ARG A 1 188 ? -12.188 18.594 -11.531 1 95.44 188 ARG A CA 1
ATOM 1432 C C . ARG A 1 188 ? -11.234 18.531 -10.344 1 95.44 188 ARG A C 1
ATOM 1434 O O . ARG A 1 188 ? -10.016 18.469 -10.523 1 95.44 188 ARG A O 1
ATOM 1441 N N . ILE A 1 189 ? -11.836 18.531 -9.195 1 94.06 189 ILE A N 1
ATOM 1442 C CA . ILE A 1 189 ? -11.023 18.453 -7.988 1 94.06 189 ILE A CA 1
ATOM 1443 C C . ILE A 1 189 ? -10.281 17.109 -7.949 1 94.06 189 ILE A C 1
ATOM 1445 O O . ILE A 1 189 ? -9.094 17.062 -7.613 1 94.06 189 ILE A O 1
ATOM 1449 N N . ALA A 1 190 ? -10.906 16.047 -8.273 1 93.06 190 ALA A N 1
ATOM 1450 C CA . ALA A 1 190 ? -10.359 14.695 -8.25 1 93.06 190 ALA A CA 1
ATOM 1451 C C . ALA A 1 190 ? -9.188 14.555 -9.227 1 93.06 190 ALA A C 1
ATOM 1453 O O . ALA A 1 190 ? -8.312 13.711 -9.039 1 93.06 190 ALA A O 1
ATOM 1454 N N . ALA A 1 191 ? -9.273 15.367 -10.234 1 88.94 191 ALA A N 1
ATOM 1455 C CA . ALA A 1 191 ? -8.258 15.281 -11.281 1 88.94 191 ALA A CA 1
ATOM 1456 C C . ALA A 1 191 ? -7.043 16.141 -10.945 1 88.94 191 ALA A C 1
ATOM 1458 O O . ALA A 1 191 ? -6.023 16.078 -11.633 1 88.94 191 ALA A O 1
ATOM 1459 N N . GLU A 1 192 ? -7.258 16.922 -9.945 1 75.62 192 GLU A N 1
ATOM 1460 C CA . GLU A 1 192 ? -6.168 17.828 -9.602 1 75.62 192 GLU A CA 1
ATOM 1461 C C . GLU A 1 192 ? -4.934 17.062 -9.133 1 75.62 192 GLU A C 1
ATOM 1463 O O . GLU A 1 192 ? -5.051 16.094 -8.383 1 75.62 192 GLU A O 1
ATOM 1468 N N . GLU A 1 193 ? -3.842 17.125 -9.797 1 64.81 193 GLU A N 1
ATOM 1469 C CA . GLU A 1 193 ? -2.555 16.516 -9.469 1 64.81 193 GLU A CA 1
ATOM 1470 C C . GLU A 1 193 ? -1.766 17.391 -8.5 1 64.81 193 GLU A C 1
ATOM 1472 O O . GLU A 1 193 ? -0.933 18.188 -8.922 1 64.81 193 GLU A O 1
ATOM 1477 N N . ARG A 1 194 ? -2.266 17.969 -7.383 1 53.75 194 ARG A N 1
ATOM 1478 C CA . ARG A 1 194 ? -1.438 18.922 -6.652 1 53.75 194 ARG A CA 1
ATOM 1479 C C . ARG A 1 194 ? -0.498 18.219 -5.688 1 53.75 194 ARG A C 1
ATOM 1481 O O . ARG A 1 194 ? -0.821 17.141 -5.184 1 53.75 194 ARG A O 1
ATOM 1488 N N . MET B 1 1 ? 18.062 -16.5 -20.016 1 68.44 1 MET B N 1
ATOM 1489 C CA . MET B 1 1 ? 18.125 -15.609 -18.859 1 68.44 1 MET B CA 1
ATOM 1490 C C . MET B 1 1 ? 19.25 -14.594 -19 1 68.44 1 MET B C 1
ATOM 1492 O O . MET B 1 1 ? 20.359 -14.945 -19.391 1 68.44 1 MET B O 1
ATOM 1496 N N . SER B 1 2 ? 18.875 -13.305 -19.031 1 82.81 2 SER B N 1
ATOM 1497 C CA . SER B 1 2 ? 19.875 -12.242 -19.188 1 82.81 2 SER B CA 1
ATOM 1498 C C . SER B 1 2 ? 20.406 -11.805 -17.828 1 82.81 2 SER B C 1
ATOM 1500 O O . SER B 1 2 ? 19.656 -11.68 -16.859 1 82.81 2 SER B O 1
ATOM 1502 N N . ALA B 1 3 ? 21.781 -11.742 -17.734 1 90.12 3 ALA B N 1
ATOM 1503 C CA . ALA B 1 3 ? 22.453 -11.414 -16.484 1 90.12 3 ALA B CA 1
ATOM 1504 C C . ALA B 1 3 ? 22.422 -9.906 -16.219 1 90.12 3 ALA B C 1
ATOM 1506 O O . ALA B 1 3 ? 22.516 -9.109 -17.156 1 90.12 3 ALA B O 1
ATOM 1507 N N . LEU B 1 4 ? 22.203 -9.594 -15.016 1 92.69 4 LEU B N 1
ATOM 1508 C CA . LEU B 1 4 ? 22.266 -8.219 -14.539 1 92.69 4 LEU B CA 1
ATOM 1509 C C . LEU B 1 4 ? 23.438 -8.031 -13.578 1 92.69 4 LEU B C 1
ATOM 1511 O O . LEU B 1 4 ? 23.609 -8.82 -12.641 1 92.69 4 LEU B O 1
ATOM 1515 N N . ASP B 1 5 ? 24.359 -7.176 -13.844 1 96.44 5 ASP B N 1
ATOM 1516 C CA . ASP B 1 5 ? 25.469 -6.77 -12.992 1 96.44 5 ASP B CA 1
ATOM 1517 C C . ASP B 1 5 ? 25.766 -5.277 -13.141 1 96.44 5 ASP B C 1
ATOM 1519 O O . ASP B 1 5 ? 26.25 -4.832 -14.18 1 96.44 5 ASP B O 1
ATOM 1523 N N . CYS B 1 6 ? 25.422 -4.527 -12.133 1 96.38 6 CYS B N 1
ATOM 1524 C CA . CYS B 1 6 ? 25.594 -3.082 -12.219 1 96.38 6 CYS B CA 1
ATOM 1525 C C . CYS B 1 6 ? 25.984 -2.496 -10.867 1 96.38 6 CYS B C 1
ATOM 1527 O O . CYS B 1 6 ? 25.688 -3.086 -9.82 1 96.38 6 CYS B O 1
ATOM 1529 N N . PRO B 1 7 ? 26.719 -1.449 -10.891 1 97.62 7 PRO B N 1
ATOM 1530 C CA . PRO B 1 7 ? 27.141 -0.818 -9.633 1 97.62 7 PRO B CA 1
ATOM 1531 C C . PRO B 1 7 ? 26 -0.079 -8.938 1 97.62 7 PRO B C 1
ATOM 1533 O O . PRO B 1 7 ? 24.953 0.165 -9.547 1 97.62 7 PRO B O 1
ATOM 1536 N N . ALA B 1 8 ? 26.234 0.268 -7.672 1 96.94 8 ALA B N 1
ATOM 1537 C CA . ALA B 1 8 ? 25.328 1.125 -6.918 1 96.94 8 ALA B CA 1
ATOM 1538 C C . ALA B 1 8 ? 25.047 2.424 -7.672 1 96.94 8 ALA B C 1
ATOM 1540 O O . ALA B 1 8 ? 25.938 2.967 -8.336 1 96.94 8 ALA B O 1
ATOM 1541 N N . GLY B 1 9 ? 23.781 2.844 -7.516 1 96.62 9 GLY B N 1
ATOM 1542 C CA . GLY B 1 9 ? 23.406 4.117 -8.109 1 96.62 9 GLY B CA 1
ATOM 1543 C C . GLY B 1 9 ? 22.828 3.973 -9.508 1 96.62 9 GLY B C 1
ATOM 1544 O O . GLY B 1 9 ? 22.234 4.914 -10.031 1 96.62 9 GLY B O 1
ATOM 1545 N N . THR B 1 10 ? 22.969 2.824 -10.117 1 97.44 10 THR B N 1
ATOM 1546 C CA . THR B 1 10 ? 22.438 2.594 -11.453 1 97.44 10 THR B CA 1
ATOM 1547 C C . THR B 1 10 ? 20.906 2.627 -11.43 1 97.44 10 THR B C 1
ATOM 1549 O O . THR B 1 10 ? 20.281 2 -10.57 1 97.44 10 THR B O 1
ATOM 1552 N N . VAL B 1 11 ? 20.328 3.402 -12.32 1 97.25 11 VAL B N 1
ATOM 1553 C CA . VAL B 1 11 ? 18.891 3.35 -12.523 1 97.25 11 VAL B CA 1
ATOM 1554 C C . VAL B 1 11 ? 18.531 2.143 -13.383 1 97.25 11 VAL B C 1
ATOM 1556 O O . VAL B 1 11 ? 18.875 2.092 -14.562 1 97.25 11 VAL B O 1
ATOM 1559 N N . LEU B 1 12 ? 17.859 1.233 -12.797 1 95.38 12 LEU B N 1
ATOM 1560 C CA . LEU B 1 12 ? 17.562 -0.024 -13.484 1 95.38 12 LEU B CA 1
ATOM 1561 C C . LEU B 1 12 ? 16.328 0.107 -14.367 1 95.38 12 LEU B C 1
ATOM 1563 O O . LEU B 1 12 ? 16.266 -0.496 -15.438 1 95.38 12 LEU B O 1
ATOM 1567 N N . PHE B 1 13 ? 15.359 0.808 -13.945 1 94 13 PHE B N 1
ATOM 1568 C CA . PHE B 1 13 ? 14.156 1.074 -14.719 1 94 13 PHE B CA 1
ATOM 1569 C C . PHE B 1 13 ? 13.508 2.385 -14.281 1 94 13 PHE B C 1
ATOM 1571 O O . PHE B 1 13 ? 13.727 2.848 -13.164 1 94 13 PHE B O 1
ATOM 1578 N N . ARG B 1 14 ? 12.719 2.979 -15.195 1 94.31 14 ARG B N 1
ATOM 1579 C CA . ARG B 1 14 ? 11.961 4.203 -14.961 1 94.31 14 ARG B CA 1
ATOM 1580 C C . ARG B 1 14 ? 10.5 4.023 -15.344 1 94.31 14 ARG B C 1
ATOM 1582 O O . ARG B 1 14 ? 10.172 3.172 -16.172 1 94.31 14 ARG B O 1
ATOM 1589 N N . ALA B 1 15 ? 9.734 4.828 -14.688 1 91.06 15 ALA B N 1
ATOM 1590 C CA . ALA B 1 15 ? 8.32 4.816 -15.047 1 91.06 15 ALA B CA 1
ATOM 1591 C C . ALA B 1 15 ? 8.125 5.031 -16.547 1 91.06 15 ALA B C 1
ATOM 1593 O O . ALA B 1 15 ? 8.789 5.883 -17.141 1 91.06 15 ALA B O 1
ATOM 1594 N N . GLY B 1 16 ? 7.254 4.195 -17.141 1 88.94 16 GLY B N 1
ATOM 1595 C CA . GLY B 1 16 ? 6.949 4.344 -18.562 1 88.94 16 GLY B CA 1
ATOM 1596 C C . GLY B 1 16 ? 7.746 3.402 -19.438 1 88.94 16 GLY B C 1
ATOM 1597 O O . GLY B 1 16 ? 7.371 3.158 -20.594 1 88.94 16 GLY B O 1
ATOM 1598 N N . GLN B 1 17 ? 8.852 2.938 -18.984 1 89.88 17 GLN B N 1
ATOM 1599 C CA . GLN B 1 17 ? 9.672 2.016 -19.75 1 89.88 17 GLN B CA 1
ATOM 1600 C C . GLN B 1 17 ? 9.062 0.618 -19.781 1 89.88 17 GLN B C 1
ATOM 1602 O O . GLN B 1 17 ? 8.281 0.261 -18.891 1 89.88 17 GLN B O 1
ATOM 1607 N N . ASP B 1 18 ? 9.422 -0.12 -20.766 1 86.69 18 ASP B N 1
ATOM 1608 C CA . ASP B 1 18 ? 8.93 -1.487 -20.891 1 86.69 18 ASP B CA 1
ATOM 1609 C C . ASP B 1 18 ? 9.664 -2.426 -19.938 1 86.69 18 ASP B C 1
ATOM 1611 O O . ASP B 1 18 ? 10.828 -2.203 -19.609 1 86.69 18 ASP B O 1
ATOM 1615 N N . CYS B 1 19 ? 8.945 -3.416 -19.5 1 84.56 19 CYS B N 1
ATOM 1616 C CA . CYS B 1 19 ? 9.508 -4.422 -18.609 1 84.56 19 CYS B CA 1
ATOM 1617 C C . CYS B 1 19 ? 9.992 -5.637 -19.391 1 84.56 19 CYS B C 1
ATOM 1619 O O . CYS B 1 19 ? 9.188 -6.332 -20.031 1 84.56 19 CYS B O 1
ATOM 1621 N N . PRO B 1 20 ? 11.211 -5.969 -19.359 1 80.25 20 PRO B N 1
ATOM 1622 C CA . PRO B 1 20 ? 11.742 -7.043 -20.203 1 80.25 20 PRO B CA 1
ATOM 1623 C C . PRO B 1 20 ? 11.516 -8.43 -19.609 1 80.25 20 PRO B C 1
ATOM 1625 O O . PRO B 1 20 ? 11.656 -9.438 -20.312 1 80.25 20 PRO B O 1
ATOM 1628 N N . GLY B 1 21 ? 11.266 -8.445 -18.328 1 86.38 21 GLY B N 1
ATOM 1629 C CA . GLY B 1 21 ? 11.062 -9.75 -17.719 1 86.38 21 GLY B CA 1
ATOM 1630 C C . GLY B 1 21 ? 11.016 -9.695 -16.203 1 86.38 21 GLY B C 1
ATOM 1631 O O . GLY B 1 21 ? 10.984 -8.609 -15.617 1 86.38 21 GLY B O 1
ATOM 1632 N N . PHE B 1 22 ? 11.023 -10.961 -15.633 1 89.44 22 PHE B N 1
ATOM 1633 C CA . PHE B 1 22 ? 10.969 -11.141 -14.188 1 89.44 22 PHE B CA 1
ATOM 1634 C C . PHE B 1 22 ? 12.367 -11.109 -13.586 1 89.44 22 PHE B C 1
ATOM 1636 O O . PHE B 1 22 ? 13.242 -11.883 -13.984 1 89.44 22 PHE B O 1
ATOM 1643 N N . LEU B 1 23 ? 12.523 -10.289 -12.609 1 92 23 LEU B N 1
ATOM 1644 C CA . LEU B 1 23 ? 13.836 -10.109 -12.008 1 92 23 LEU B CA 1
ATOM 1645 C C . LEU B 1 23 ? 14.039 -11.086 -10.852 1 92 23 LEU B C 1
ATOM 1647 O O . LEU B 1 23 ? 13.219 -11.148 -9.938 1 92 23 LEU B O 1
ATOM 1651 N N . ARG B 1 24 ? 15.141 -11.805 -10.914 1 92.56 24 ARG B N 1
ATOM 1652 C CA . ARG B 1 24 ? 15.641 -12.594 -9.797 1 92.56 24 ARG B CA 1
ATOM 1653 C C . ARG B 1 24 ? 16.969 -12.062 -9.297 1 92.56 24 ARG B C 1
ATOM 1655 O O . ARG B 1 24 ? 18 -12.188 -9.977 1 92.56 24 ARG B O 1
ATOM 1662 N N . LEU B 1 25 ? 16.938 -11.578 -8.125 1 95.56 25 LEU B N 1
ATOM 1663 C CA . LEU B 1 25 ? 18.156 -10.961 -7.582 1 95.56 25 LEU B CA 1
ATOM 1664 C C . LEU B 1 25 ? 18.984 -11.992 -6.82 1 95.56 25 LEU B C 1
ATOM 1666 O O . LEU B 1 25 ? 18.453 -12.766 -6.027 1 95.56 25 LEU B O 1
ATOM 1670 N N . ASP B 1 26 ? 20.234 -11.977 -7.07 1 96.5 26 ASP B N 1
ATOM 1671 C CA . ASP B 1 26 ? 21.156 -12.828 -6.344 1 96.5 26 ASP B CA 1
ATOM 1672 C C . ASP B 1 26 ? 21.891 -12.047 -5.254 1 96.5 26 ASP B C 1
ATOM 1674 O O . ASP B 1 26 ? 22.219 -12.602 -4.203 1 96.5 26 ASP B O 1
ATOM 1678 N N . GLU B 1 27 ? 22.172 -10.82 -5.586 1 97.56 27 GLU B N 1
ATOM 1679 C CA . GLU B 1 27 ? 22.906 -9.961 -4.66 1 97.56 27 GLU B CA 1
ATOM 1680 C C . GLU B 1 27 ? 22.453 -8.508 -4.77 1 97.56 27 GLU B C 1
ATOM 1682 O O . GLU B 1 27 ? 22.141 -8.031 -5.863 1 97.56 27 GLU B O 1
ATOM 1687 N N . GLY B 1 28 ? 22.469 -7.902 -3.568 1 97.31 28 GLY B N 1
ATOM 1688 C CA . GLY B 1 28 ? 22.281 -6.461 -3.562 1 97.31 28 GLY B CA 1
ATOM 1689 C C . GLY B 1 28 ? 20.875 -6.047 -3.176 1 97.31 28 GLY B C 1
ATOM 1690 O O . GLY B 1 28 ? 20.125 -6.844 -2.617 1 97.31 28 GLY B O 1
ATOM 1691 N N . SER B 1 29 ? 20.62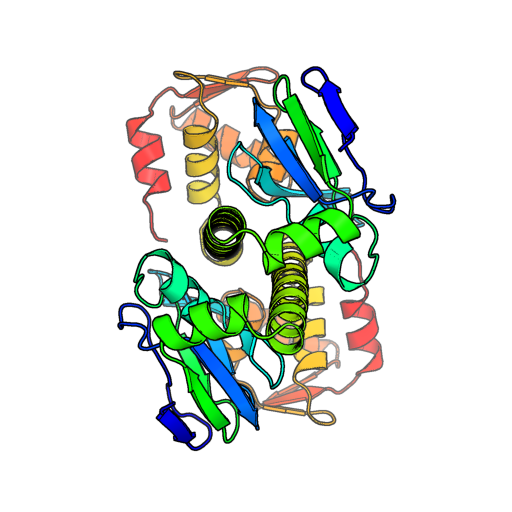5 -4.785 -3.406 1 97.69 29 SER B N 1
ATOM 1692 C CA . SER B 1 29 ? 19.328 -4.188 -3.059 1 97.69 29 SER B CA 1
ATOM 1693 C C . SER B 1 29 ? 18.922 -3.135 -4.082 1 97.69 29 SER B C 1
ATOM 1695 O O . SER B 1 29 ? 19.75 -2.357 -4.555 1 97.69 29 SER B O 1
ATOM 1697 N N . ILE B 1 30 ? 17.656 -3.203 -4.461 1 97.69 30 ILE B N 1
ATOM 1698 C CA . ILE B 1 30 ? 17.078 -2.236 -5.383 1 97.69 30 ILE B CA 1
ATOM 1699 C C . ILE B 1 30 ? 15.984 -1.439 -4.676 1 97.69 30 ILE B C 1
ATOM 1701 O O . ILE B 1 30 ? 15.047 -2.018 -4.125 1 97.69 30 ILE B O 1
ATOM 1705 N N . ARG B 1 31 ? 16.094 -0.141 -4.641 1 97.62 31 ARG B N 1
ATOM 1706 C CA . ARG B 1 31 ? 15.055 0.732 -4.09 1 97.62 31 ARG B CA 1
ATOM 1707 C C . ARG B 1 31 ? 14.047 1.133 -5.164 1 97.62 31 ARG B C 1
ATOM 1709 O O . ARG B 1 31 ? 14.43 1.623 -6.227 1 97.62 31 ARG B O 1
ATOM 1716 N N . VAL B 1 32 ? 12.82 0.909 -4.867 1 97.19 32 VAL B N 1
ATOM 1717 C CA . VAL B 1 32 ? 11.766 1.245 -5.816 1 97.19 32 VAL B CA 1
ATOM 1718 C C . VAL B 1 32 ? 10.977 2.451 -5.305 1 97.19 32 VAL B C 1
ATOM 1720 O O . VAL B 1 32 ? 10.406 2.412 -4.211 1 97.19 32 VAL B O 1
ATOM 1723 N N . THR B 1 33 ? 10.906 3.496 -6.109 1 97.06 33 THR B N 1
ATOM 1724 C CA . THR B 1 33 ? 10.312 4.766 -5.707 1 97.06 33 THR B CA 1
ATOM 1725 C C . THR B 1 33 ? 9.242 5.199 -6.703 1 97.06 33 THR B C 1
ATOM 1727 O O . THR B 1 33 ? 9.438 5.117 -7.914 1 97.06 33 THR B O 1
ATOM 1730 N N . LEU B 1 34 ? 8.133 5.543 -6.168 1 94.94 34 LEU B N 1
ATOM 1731 C CA . LEU B 1 34 ? 7.059 6.117 -6.973 1 94.94 34 LEU B CA 1
ATOM 1732 C C . LEU B 1 34 ? 7.125 7.641 -6.961 1 94.94 34 LEU B C 1
ATOM 1734 O O . LEU B 1 34 ? 7.301 8.25 -5.902 1 94.94 34 LEU B O 1
ATOM 1738 N N . THR B 1 35 ? 7.016 8.266 -8.102 1 91.31 35 THR B N 1
ATOM 1739 C CA . THR B 1 35 ? 6.996 9.719 -8.227 1 91.31 35 THR B CA 1
ATOM 1740 C C . THR B 1 35 ? 5.637 10.203 -8.727 1 91.31 35 THR B C 1
ATOM 1742 O O . THR B 1 35 ? 5.164 9.766 -9.773 1 91.31 35 THR B O 1
ATOM 1745 N N . ALA B 1 36 ? 5.09 11.047 -7.969 1 86 36 ALA B N 1
ATOM 1746 C CA . ALA B 1 36 ? 3.82 11.633 -8.391 1 86 36 ALA B CA 1
ATOM 1747 C C . ALA B 1 36 ? 4.043 12.758 -9.398 1 86 36 ALA B C 1
ATOM 1749 O O . ALA B 1 36 ? 5.18 13.164 -9.641 1 86 36 ALA B O 1
ATOM 1750 N N . ALA B 1 37 ? 2.93 13.25 -9.938 1 80.62 37 ALA B N 1
ATOM 1751 C CA . ALA B 1 37 ? 2.986 14.297 -10.953 1 80.62 37 ALA B CA 1
ATOM 1752 C C . ALA B 1 37 ? 3.557 15.586 -10.375 1 80.62 37 ALA B C 1
ATOM 1754 O O . ALA B 1 37 ? 4.219 16.359 -11.078 1 80.62 37 ALA B O 1
ATOM 1755 N N . ASN B 1 38 ? 3.328 15.805 -9.164 1 79.56 38 ASN B N 1
ATOM 1756 C CA . ASN B 1 38 ? 3.785 17.031 -8.523 1 79.56 38 ASN B CA 1
ATOM 1757 C C . ASN B 1 38 ? 5.246 16.922 -8.094 1 79.56 38 ASN B C 1
ATOM 1759 O O . ASN B 1 38 ? 5.785 17.859 -7.48 1 79.56 38 ASN B O 1
ATOM 1763 N N . GLY B 1 39 ? 5.848 15.797 -8.32 1 86 39 GLY B N 1
ATOM 1764 C CA . GLY B 1 39 ? 7.27 15.641 -8.047 1 86 39 GLY B CA 1
ATOM 1765 C C . GLY B 1 39 ? 7.551 14.953 -6.727 1 86 39 GLY B C 1
ATOM 1766 O O . GLY B 1 39 ? 8.672 14.516 -6.477 1 86 39 GLY B O 1
ATOM 1767 N N . ARG B 1 40 ? 6.602 14.883 -5.879 1 88.19 40 ARG B N 1
ATOM 1768 C CA . ARG B 1 40 ? 6.801 14.188 -4.613 1 88.19 40 ARG B CA 1
ATOM 1769 C C . ARG B 1 40 ? 7.016 12.695 -4.84 1 88.19 40 ARG B C 1
ATOM 1771 O O . ARG B 1 40 ? 6.5 12.125 -5.809 1 88.19 40 ARG B O 1
ATOM 1778 N N . GLU B 1 41 ? 7.789 12.172 -3.859 1 93.69 41 GLU B N 1
ATOM 1779 C CA . GLU B 1 41 ? 8.156 10.766 -4.023 1 93.69 41 GLU B CA 1
ATOM 1780 C C . GLU B 1 41 ? 7.852 9.961 -2.762 1 93.69 41 GLU B C 1
ATOM 1782 O O . GLU B 1 41 ? 7.797 10.516 -1.663 1 93.69 41 GLU B O 1
ATOM 1787 N N . VAL B 1 42 ? 7.684 8.68 -2.988 1 95.06 42 VAL B N 1
ATOM 1788 C CA . VAL B 1 42 ? 7.562 7.742 -1.879 1 95.06 42 VAL B CA 1
ATOM 1789 C C . VAL B 1 42 ? 8.297 6.449 -2.215 1 95.06 42 VAL B C 1
ATOM 1791 O O . VAL B 1 42 ? 8.188 5.934 -3.33 1 95.06 42 VAL B O 1
ATOM 1794 N N . VAL B 1 43 ? 9.141 6.02 -1.296 1 97 43 VAL B N 1
ATOM 1795 C CA . VAL B 1 43 ? 9.766 4.711 -1.453 1 97 43 VAL B CA 1
ATOM 1796 C C . VAL B 1 43 ? 8.727 3.615 -1.201 1 97 43 VAL B C 1
ATOM 1798 O O . VAL B 1 43 ? 8.195 3.498 -0.095 1 97 43 VAL B O 1
ATOM 1801 N N . LEU B 1 44 ? 8.523 2.832 -2.172 1 96.44 44 LEU B N 1
ATOM 1802 C CA . LEU B 1 44 ? 7.508 1.785 -2.068 1 96.44 44 LEU B CA 1
ATOM 1803 C C . LEU B 1 44 ? 8.055 0.571 -1.324 1 96.44 44 LEU B C 1
ATOM 1805 O O . LEU B 1 44 ? 7.426 0.075 -0.388 1 96.44 44 LEU B O 1
ATOM 1809 N N . TYR B 1 45 ? 9.18 0.062 -1.751 1 96.19 45 TYR B N 1
ATOM 1810 C CA . TYR B 1 45 ? 9.836 -1.114 -1.185 1 96.19 45 TYR B CA 1
ATOM 1811 C C . TYR B 1 45 ? 11.266 -1.242 -1.691 1 96.19 45 TYR B C 1
ATOM 1813 O O . TYR B 1 45 ? 11.711 -0.443 -2.518 1 96.19 45 TYR B O 1
ATOM 1821 N N . ARG B 1 46 ? 11.922 -2.162 -1.115 1 97.06 46 ARG B N 1
ATOM 1822 C CA . ARG B 1 46 ? 13.227 -2.59 -1.597 1 97.06 46 ARG B CA 1
ATOM 1823 C C . ARG B 1 46 ? 13.203 -4.055 -2.018 1 97.06 46 ARG B C 1
ATOM 1825 O O . ARG B 1 46 ? 12.539 -4.879 -1.389 1 97.06 46 ARG B O 1
ATOM 1832 N N . VAL B 1 47 ? 13.867 -4.312 -3.096 1 97.19 47 VAL B N 1
ATOM 1833 C CA . VAL B 1 47 ? 14 -5.688 -3.564 1 97.19 47 VAL B CA 1
ATOM 1834 C C . VAL B 1 47 ? 15.367 -6.242 -3.158 1 97.19 47 VAL B C 1
ATOM 1836 O O . VAL B 1 47 ? 16.406 -5.664 -3.49 1 97.19 47 VAL B O 1
ATOM 1839 N N . ARG B 1 48 ? 15.375 -7.328 -2.432 1 97.31 48 ARG B N 1
ATOM 1840 C CA . ARG B 1 48 ? 16.547 -8.094 -2.027 1 97.31 48 ARG B CA 1
ATOM 1841 C C . ARG B 1 48 ? 16.453 -9.539 -2.504 1 97.31 48 ARG B C 1
ATOM 1843 O O . ARG B 1 48 ? 15.43 -9.953 -3.047 1 97.31 48 ARG B O 1
ATOM 1850 N N . PRO B 1 49 ? 17.594 -10.227 -2.418 1 96.56 49 PRO B N 1
ATOM 1851 C CA . PRO B 1 49 ? 17.516 -11.633 -2.816 1 96.56 49 PRO B CA 1
ATOM 1852 C C . PRO B 1 49 ? 16.359 -12.375 -2.148 1 96.56 49 PRO B C 1
ATOM 1854 O O . PRO B 1 49 ? 16.172 -12.266 -0.933 1 96.56 49 PRO B O 1
ATOM 1857 N N . GLY B 1 50 ? 15.57 -13.062 -2.996 1 94 50 GLY B N 1
ATOM 1858 C CA . GLY B 1 50 ? 14.438 -13.805 -2.471 1 94 50 GLY B CA 1
ATOM 1859 C C . GLY B 1 50 ? 13.133 -13.039 -2.549 1 94 50 GLY B C 1
ATOM 1860 O O . GLY B 1 50 ? 12.055 -13.609 -2.365 1 94 50 GLY B O 1
ATOM 1861 N N . ASP B 1 51 ? 13.234 -11.758 -2.854 1 95.5 51 ASP B N 1
ATOM 1862 C CA . ASP B 1 51 ? 12.039 -10.93 -2.951 1 95.5 51 ASP B CA 1
ATOM 1863 C C . ASP B 1 51 ? 11.516 -10.883 -4.383 1 95.5 51 ASP B C 1
ATOM 1865 O O . ASP B 1 51 ? 12.25 -11.188 -5.328 1 95.5 51 ASP B O 1
ATOM 1869 N N . VAL B 1 52 ? 10.234 -10.5 -4.5 1 93.19 52 VAL B N 1
ATOM 1870 C CA . VAL B 1 52 ? 9.656 -10.227 -5.812 1 93.19 52 VAL B CA 1
ATOM 1871 C C . VAL B 1 52 ? 9.633 -8.719 -6.062 1 93.19 52 VAL B C 1
ATOM 1873 O O . VAL B 1 52 ? 9.344 -7.938 -5.152 1 93.19 52 VAL B O 1
ATOM 1876 N N . CYS B 1 53 ? 9.992 -8.344 -7.254 1 93.62 53 CYS B N 1
ATOM 1877 C CA . CYS B 1 53 ? 9.781 -6.969 -7.703 1 93.62 53 CYS B CA 1
ATOM 1878 C C . CYS B 1 53 ? 8.398 -6.801 -8.312 1 93.62 53 CYS B C 1
ATOM 1880 O O . CYS B 1 53 ? 8.117 -7.336 -9.391 1 93.62 53 CYS B O 1
ATOM 1882 N N . LEU B 1 54 ? 7.637 -5.988 -7.648 1 89.5 54 LEU B N 1
ATOM 1883 C CA . LEU B 1 54 ? 6.266 -5.77 -8.102 1 89.5 54 LEU B CA 1
ATOM 1884 C C . LEU B 1 54 ? 6.242 -5.215 -9.523 1 89.5 54 LEU B C 1
ATOM 1886 O O . LEU B 1 54 ? 5.371 -5.57 -10.312 1 89.5 54 LEU B O 1
ATOM 1890 N N . GLN B 1 55 ? 7.09 -4.355 -9.82 1 89.62 55 GLN B N 1
ATOM 1891 C CA . GLN B 1 55 ? 7.137 -3.727 -11.133 1 89.62 55 GLN B CA 1
ATOM 1892 C C . GLN B 1 55 ? 7.34 -4.762 -12.234 1 89.62 55 GLN B C 1
ATOM 1894 O O . GLN B 1 55 ? 6.723 -4.676 -13.297 1 89.62 55 GLN B O 1
ATOM 1899 N N . THR B 1 56 ? 8.188 -5.691 -11.953 1 86 56 THR B N 1
ATOM 1900 C CA . THR B 1 56 ? 8.43 -6.715 -12.961 1 86 56 THR B CA 1
ATOM 1901 C C . THR B 1 56 ? 7.305 -7.75 -12.969 1 86 56 THR B C 1
ATOM 1903 O O . THR B 1 56 ? 7.055 -8.398 -13.984 1 86 56 THR B O 1
ATOM 1906 N N . PHE B 1 57 ? 6.676 -7.938 -11.844 1 84.5 57 PHE B N 1
ATOM 1907 C CA . PHE B 1 57 ? 5.539 -8.844 -11.781 1 84.5 57 PHE B CA 1
ATOM 1908 C C . PHE B 1 57 ? 4.387 -8.336 -12.633 1 84.5 57 PHE B C 1
ATOM 1910 O O . PHE B 1 57 ? 3.639 -9.125 -13.211 1 84.5 57 PHE B O 1
ATOM 1917 N N . ALA B 1 58 ? 4.242 -7.055 -12.688 1 76.94 58 ALA B N 1
ATOM 1918 C CA . ALA B 1 58 ? 3.172 -6.441 -13.477 1 76.94 58 ALA B CA 1
ATOM 1919 C C . ALA B 1 58 ? 3.307 -6.797 -14.953 1 76.94 58 ALA B C 1
ATOM 1921 O O . ALA B 1 58 ? 2.311 -6.855 -15.68 1 76.94 58 ALA B O 1
ATOM 1922 N N . CYS B 1 59 ? 4.441 -7.125 -15.367 1 78.44 59 CYS B N 1
ATOM 1923 C CA . CYS B 1 59 ? 4.715 -7.504 -16.75 1 78.44 59 CYS B CA 1
ATOM 1924 C C . CYS B 1 59 ? 4.086 -8.852 -17.078 1 78.44 59 CYS B C 1
ATOM 1926 O O . CYS B 1 59 ? 3.725 -9.109 -18.234 1 78.44 59 CYS B O 1
ATOM 1928 N N . LEU B 1 60 ? 4.074 -9.664 -16.094 1 77.94 60 LEU B N 1
ATOM 1929 C CA . LEU B 1 60 ? 3.562 -11.016 -16.297 1 77.94 60 LEU B CA 1
ATOM 1930 C C . LEU B 1 60 ? 2.1 -10.984 -16.719 1 77.94 60 LEU B C 1
ATOM 1932 O O . LEU B 1 60 ? 1.608 -11.938 -17.328 1 77.94 60 LEU B O 1
ATOM 1936 N N . THR B 1 61 ? 1.375 -9.953 -16.5 1 72.56 61 THR B N 1
ATOM 1937 C CA . THR B 1 61 ? -0.069 -9.961 -16.703 1 72.56 61 THR B CA 1
ATOM 1938 C C . THR B 1 61 ? -0.432 -9.281 -18.016 1 72.56 61 THR B C 1
ATOM 1940 O O . THR B 1 61 ? -1.285 -9.781 -18.766 1 72.56 61 THR B O 1
ATOM 1943 N N . GLU B 1 62 ? -0.062 -8.203 -18.25 1 67.5 62 GLU B N 1
ATOM 1944 C CA . GLU B 1 62 ? -0.636 -7.469 -19.375 1 67.5 62 GLU B CA 1
ATOM 1945 C C . GLU B 1 62 ? 0.446 -6.746 -20.172 1 67.5 62 GLU B C 1
ATOM 1947 O O . GLU B 1 62 ? 0.143 -5.887 -21 1 67.5 62 GLU B O 1
ATOM 1952 N N . GLY B 1 63 ? 1.654 -7.195 -19.922 1 72.12 63 GLY B N 1
ATOM 1953 C CA . GLY B 1 63 ? 2.646 -6.414 -20.641 1 72.12 63 GLY B CA 1
ATOM 1954 C C . GLY B 1 63 ? 2.668 -4.953 -20.234 1 72.12 63 GLY B C 1
ATOM 1955 O O . GLY B 1 63 ? 2.855 -4.074 -21.078 1 72.12 63 GLY B O 1
ATOM 1956 N N . ARG B 1 64 ? 2.395 -4.602 -18.984 1 75.19 64 ARG B N 1
ATOM 1957 C CA . ARG B 1 64 ? 2.357 -3.223 -18.5 1 75.19 64 ARG B CA 1
ATOM 1958 C C . ARG B 1 64 ? 3.766 -2.652 -18.375 1 75.19 64 ARG B C 1
ATOM 1960 O O . ARG B 1 64 ? 4.723 -3.396 -18.156 1 75.19 64 ARG B O 1
ATOM 1967 N N . SER B 1 65 ? 3.791 -1.308 -18.609 1 84.12 65 SER B N 1
ATOM 1968 C CA . SER B 1 65 ? 5.039 -0.585 -18.391 1 84.12 65 SER B CA 1
ATOM 1969 C C . SER B 1 65 ? 5.309 -0.391 -16.891 1 84.12 65 SER B C 1
ATOM 1971 O O . SER B 1 65 ? 4.406 -0.566 -16.078 1 84.12 65 SER B O 1
ATOM 1973 N N . TYR B 1 66 ? 6.555 -0.128 -16.609 1 88.62 66 TYR B N 1
ATOM 1974 C CA . TYR B 1 66 ? 6.898 0.2 -15.227 1 88.62 66 TYR B CA 1
ATOM 1975 C C . TYR B 1 66 ? 6.141 1.437 -14.758 1 88.62 66 TYR B C 1
ATOM 1977 O O . TYR B 1 66 ? 5.957 2.387 -15.516 1 88.62 66 TYR B O 1
ATOM 1985 N N . SER B 1 67 ? 5.742 1.422 -13.492 1 90.25 67 SER B N 1
ATOM 1986 C CA . SER B 1 67 ? 5.016 2.557 -12.93 1 90.25 67 SER B CA 1
ATOM 1987 C C . SER B 1 67 ? 5.883 3.33 -11.938 1 90.25 67 SER B C 1
ATOM 1989 O O . SER B 1 67 ? 5.492 4.402 -11.469 1 90.25 67 SER B O 1
ATOM 1991 N N . ALA B 1 68 ? 7.047 2.807 -11.648 1 94.44 68 ALA B N 1
ATOM 1992 C CA . ALA B 1 68 ? 7.957 3.383 -10.664 1 94.44 68 ALA B CA 1
ATOM 1993 C C . ALA B 1 68 ? 9.406 3.271 -11.125 1 94.44 68 ALA B C 1
ATOM 1995 O O . ALA B 1 68 ? 9.688 2.729 -12.195 1 94.44 68 ALA B O 1
ATOM 1996 N N . GLU B 1 69 ? 10.25 3.881 -10.352 1 96.38 69 GLU B N 1
ATOM 1997 C CA . GLU B 1 69 ? 11.672 3.854 -10.664 1 96.38 69 GLU B CA 1
ATOM 1998 C C . GLU B 1 69 ? 12.43 2.924 -9.711 1 96.38 69 GLU B C 1
ATOM 2000 O O . GLU B 1 69 ? 12.172 2.92 -8.508 1 96.38 69 GLU B O 1
ATOM 2005 N N . GLY B 1 70 ? 13.289 2.15 -10.297 1 96.75 70 GLY B N 1
ATOM 2006 C CA . GLY B 1 70 ? 14.164 1.29 -9.516 1 96.75 70 GLY B CA 1
ATOM 2007 C C . GLY B 1 70 ? 15.625 1.686 -9.609 1 96.75 70 GLY B C 1
ATOM 2008 O O . GLY B 1 70 ? 16.172 1.796 -10.711 1 96.75 70 GLY B O 1
ATOM 2009 N N . VAL B 1 71 ? 16.266 1.898 -8.461 1 97.75 71 VAL B N 1
ATOM 2010 C CA . VAL B 1 71 ? 17.672 2.289 -8.406 1 97.75 71 VAL B CA 1
ATOM 2011 C C . VAL B 1 71 ? 18.453 1.296 -7.551 1 97.75 71 VAL B C 1
ATOM 2013 O O . VAL B 1 71 ? 18 0.914 -6.469 1 97.75 71 VAL B O 1
ATOM 2016 N N . ALA B 1 72 ? 19.594 0.85 -8.086 1 97.94 72 ALA B N 1
ATOM 2017 C CA . ALA B 1 72 ? 20.484 -0.008 -7.301 1 97.94 72 ALA B CA 1
ATOM 2018 C C . ALA B 1 72 ? 21.062 0.752 -6.117 1 97.94 72 ALA B C 1
ATOM 2020 O O . ALA B 1 72 ? 21.781 1.737 -6.297 1 97.94 72 ALA B O 1
ATOM 2021 N N . GLU B 1 73 ? 20.766 0.257 -4.945 1 96.12 73 GLU B N 1
ATOM 2022 C CA . GLU B 1 73 ? 21.328 0.887 -3.762 1 96.12 73 GLU B CA 1
ATOM 2023 C C . GLU B 1 73 ? 22.734 0.363 -3.486 1 96.12 73 GLU B C 1
ATOM 2025 O O . GLU B 1 73 ? 23.516 1.006 -2.781 1 96.12 73 GLU B O 1
ATOM 2030 N N . THR B 1 74 ? 23 -0.784 -3.854 1 96.69 74 THR B N 1
ATOM 2031 C CA . THR B 1 74 ? 24.297 -1.459 -3.811 1 96.69 74 THR B CA 1
ATOM 2032 C C . THR B 1 74 ? 24.656 -2.037 -5.18 1 96.69 74 THR B C 1
ATOM 2034 O O . THR B 1 74 ? 23.891 -1.893 -6.137 1 96.69 74 THR B O 1
ATOM 2037 N N . ARG B 1 75 ? 25.828 -2.66 -5.18 1 97.12 75 ARG B N 1
ATOM 2038 C CA . ARG B 1 75 ? 26.031 -3.508 -6.348 1 97.12 75 ARG B CA 1
ATOM 2039 C C . ARG B 1 75 ? 24.969 -4.594 -6.43 1 97.12 75 ARG B C 1
ATOM 2041 O O . ARG B 1 75 ? 24.641 -5.227 -5.422 1 97.12 75 ARG B O 1
ATOM 2048 N N . VAL B 1 76 ? 24.422 -4.715 -7.648 1 97.19 76 VAL B N 1
ATOM 2049 C CA . VAL B 1 76 ? 23.312 -5.656 -7.824 1 97.19 76 VAL B CA 1
ATOM 2050 C C . VAL B 1 76 ? 23.688 -6.703 -8.867 1 97.19 76 VAL B C 1
ATOM 2052 O O . VAL B 1 76 ? 24.297 -6.375 -9.891 1 97.19 76 VAL B O 1
ATOM 2055 N N . ARG B 1 77 ? 23.516 -7.953 -8.562 1 97.69 77 ARG B N 1
ATOM 2056 C CA . ARG B 1 77 ? 23.656 -9.078 -9.477 1 97.69 77 ARG B CA 1
ATOM 2057 C C . ARG B 1 77 ? 22.406 -9.945 -9.477 1 97.69 77 ARG B C 1
ATOM 2059 O O . ARG B 1 77 ? 21.797 -10.164 -8.43 1 97.69 77 ARG B O 1
ATOM 2066 N N . GLY B 1 78 ? 22.047 -10.328 -10.602 1 95.38 78 GLY B N 1
ATOM 2067 C CA . GLY B 1 78 ? 20.891 -11.188 -10.742 1 95.38 78 GLY B CA 1
ATOM 2068 C C . GLY B 1 78 ? 20.625 -11.602 -12.18 1 95.38 78 GLY B C 1
ATOM 2069 O O . GLY B 1 78 ? 21.531 -11.594 -13.008 1 95.38 78 GLY B O 1
ATOM 2070 N N . HIS B 1 79 ? 19.453 -12.109 -12.438 1 93.94 79 HIS B N 1
ATOM 2071 C CA . HIS B 1 79 ? 19.047 -12.57 -13.758 1 93.94 79 HIS B CA 1
ATOM 2072 C C . HIS B 1 79 ? 17.609 -12.164 -14.07 1 93.94 79 HIS B C 1
ATOM 2074 O O . HIS B 1 79 ? 16.781 -12.102 -13.172 1 93.94 79 HIS B O 1
ATOM 2080 N N . LEU B 1 80 ? 17.453 -11.922 -15.359 1 91.19 80 LEU B N 1
ATOM 2081 C CA . LEU B 1 80 ? 16.094 -11.672 -15.859 1 91.19 80 LEU B CA 1
ATOM 2082 C C . LEU B 1 80 ? 15.539 -12.906 -16.562 1 91.19 80 LEU B C 1
ATOM 2084 O O . LEU B 1 80 ? 16.203 -13.477 -17.422 1 91.19 80 LEU B O 1
ATOM 2088 N N . MET B 1 81 ? 14.367 -13.227 -16.125 1 91.19 81 MET B N 1
ATOM 2089 C CA . MET B 1 81 ? 13.656 -14.336 -16.75 1 91.19 81 MET B CA 1
ATOM 2090 C C . MET B 1 81 ? 12.578 -13.828 -17.703 1 91.19 81 MET B C 1
ATOM 2092 O O . MET B 1 81 ? 11.844 -12.891 -17.375 1 91.19 81 MET B O 1
ATOM 2096 N N . SER B 1 82 ? 12.516 -14.422 -18.875 1 87.88 82 SER B N 1
ATOM 2097 C CA . SER B 1 82 ? 11.453 -14.055 -19.797 1 87.88 82 SER B CA 1
ATOM 2098 C C . SER B 1 82 ? 10.078 -14.422 -19.234 1 87.88 82 SER B C 1
ATOM 2100 O O . SER B 1 82 ? 9.977 -15.273 -18.344 1 87.88 82 SER B O 1
ATOM 2102 N N . HIS B 1 83 ? 9.086 -13.773 -19.828 1 84.44 83 HIS B N 1
ATOM 2103 C CA . HIS B 1 83 ? 7.723 -14.109 -19.422 1 84.44 83 HIS B CA 1
ATOM 2104 C C . HIS B 1 83 ? 7.438 -15.594 -19.609 1 84.44 83 HIS B C 1
ATOM 2106 O O . HIS B 1 83 ? 6.863 -16.234 -18.719 1 84.44 83 HIS B O 1
ATOM 2112 N N . ALA B 1 84 ? 7.848 -16.078 -20.734 1 87.44 84 ALA B N 1
ATOM 2113 C CA . ALA B 1 84 ? 7.609 -17.484 -21.047 1 87.44 84 ALA B CA 1
ATOM 2114 C C . ALA B 1 84 ? 8.344 -18.406 -20.078 1 87.44 84 ALA B C 1
A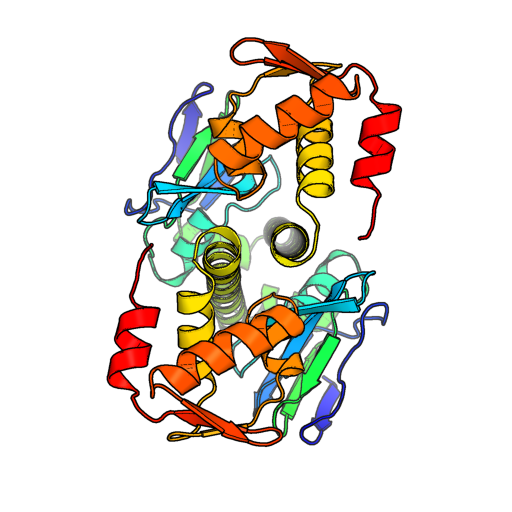TOM 2116 O O . ALA B 1 84 ? 7.773 -19.391 -19.594 1 87.44 84 ALA B O 1
ATOM 2117 N N . ASP B 1 85 ? 9.555 -18.094 -19.797 1 90.44 85 ASP B N 1
ATOM 2118 C CA . ASP B 1 85 ? 10.344 -18.906 -18.875 1 90.44 85 ASP B CA 1
ATOM 2119 C C . ASP B 1 85 ? 9.758 -18.844 -17.453 1 90.44 85 ASP B C 1
ATOM 2121 O O . ASP B 1 85 ? 9.75 -19.859 -16.75 1 90.44 85 ASP B O 1
ATOM 2125 N N . PHE B 1 86 ? 9.336 -17.734 -17.062 1 90.31 86 PHE B N 1
ATOM 2126 C CA . PHE B 1 86 ? 8.719 -17.562 -15.742 1 90.31 86 PHE B CA 1
ATOM 2127 C C . PHE B 1 86 ? 7.473 -18.438 -15.617 1 90.31 86 PHE B C 1
ATOM 2129 O O . PHE B 1 86 ? 7.332 -19.188 -14.648 1 90.31 86 PHE B O 1
ATOM 2136 N N . ARG B 1 87 ? 6.641 -18.328 -16.641 1 88.31 87 ARG B N 1
ATOM 2137 C CA . ARG B 1 87 ? 5.41 -19.109 -16.641 1 88.31 87 ARG B CA 1
ATOM 2138 C C . ARG B 1 87 ? 5.711 -20.609 -16.609 1 88.31 87 ARG B C 1
ATOM 2140 O O . ARG B 1 87 ? 5.047 -21.359 -15.891 1 88.31 87 ARG B O 1
ATOM 2147 N N . THR B 1 88 ? 6.66 -21 -17.406 1 91.69 88 THR B N 1
ATOM 2148 C CA . THR B 1 88 ? 7.059 -22.406 -17.438 1 91.69 88 THR B CA 1
ATOM 2149 C C . THR B 1 88 ? 7.59 -22.859 -16.094 1 91.69 88 THR B C 1
ATOM 2151 O O . THR B 1 88 ? 7.219 -23.938 -15.602 1 91.69 88 THR B O 1
ATOM 2154 N N . ALA B 1 89 ? 8.445 -22.031 -15.5 1 92.69 89 ALA B N 1
ATOM 2155 C CA . ALA B 1 89 ? 9 -22.375 -14.188 1 92.69 89 ALA B CA 1
ATOM 2156 C C . ALA B 1 89 ? 7.898 -22.453 -13.133 1 92.69 89 ALA B C 1
ATOM 2158 O O . ALA B 1 89 ? 7.906 -23.344 -12.289 1 92.69 89 ALA B O 1
ATOM 2159 N N . LEU B 1 90 ? 6.965 -21.578 -13.172 1 91.12 90 LEU B N 1
ATOM 2160 C CA . LEU B 1 90 ? 5.852 -21.578 -12.227 1 91.12 90 LEU B CA 1
ATOM 2161 C C . LEU B 1 90 ? 5.035 -22.859 -12.359 1 91.12 90 LEU B C 1
ATOM 2163 O O . LEU B 1 90 ? 4.539 -23.391 -11.359 1 91.12 90 LEU B O 1
ATOM 2167 N N . ALA B 1 91 ? 4.926 -23.312 -13.531 1 91.25 91 ALA B N 1
ATOM 2168 C CA . ALA B 1 91 ? 4.109 -24.484 -13.805 1 91.25 91 ALA B CA 1
ATOM 2169 C C . ALA B 1 91 ? 4.855 -25.766 -13.438 1 91.25 91 ALA B C 1
ATOM 2171 O O . ALA B 1 91 ? 4.258 -26.719 -12.914 1 91.25 91 ALA B O 1
ATOM 2172 N N . ARG B 1 92 ? 6.145 -25.797 -13.602 1 93.56 92 ARG B N 1
ATOM 2173 C CA . ARG B 1 92 ? 6.836 -27.078 -13.609 1 93.56 92 ARG B CA 1
ATOM 2174 C C . ARG B 1 92 ? 7.723 -27.234 -12.383 1 93.56 92 ARG B C 1
ATOM 2176 O O . ARG B 1 92 ? 8.102 -28.359 -12.016 1 93.56 92 ARG B O 1
ATOM 2183 N N . ASP B 1 93 ? 8.117 -26.156 -11.859 1 95.38 93 ASP B N 1
ATOM 2184 C CA . ASP B 1 93 ? 9.062 -26.203 -10.75 1 95.38 93 ASP B CA 1
ATOM 2185 C C . ASP B 1 93 ? 8.375 -25.859 -9.43 1 95.38 93 ASP B C 1
ATOM 2187 O O . ASP B 1 93 ? 8.141 -24.688 -9.133 1 95.38 93 ASP B O 1
ATOM 2191 N N . GLU B 1 94 ? 8.234 -26.891 -8.633 1 93.88 94 GLU B N 1
ATOM 2192 C CA . GLU B 1 94 ? 7.5 -26.719 -7.379 1 93.88 94 GLU B CA 1
ATOM 2193 C C . GLU B 1 94 ? 8.258 -25.812 -6.418 1 93.88 94 GLU B C 1
ATOM 2195 O O . GLU B 1 94 ? 7.652 -24.969 -5.746 1 93.88 94 GLU B O 1
ATOM 2200 N N . ALA B 1 95 ? 9.477 -26.031 -6.336 1 94.44 95 ALA B N 1
ATOM 2201 C CA . ALA B 1 95 ? 10.289 -25.203 -5.445 1 94.44 95 ALA B CA 1
ATOM 2202 C C . ALA B 1 95 ? 10.219 -23.734 -5.852 1 94.44 95 ALA B C 1
ATOM 2204 O O . ALA B 1 95 ? 10.062 -22.859 -5 1 94.44 95 ALA B O 1
ATOM 2205 N N . PHE B 1 96 ? 10.297 -23.516 -7.129 1 94.12 96 PHE B N 1
ATOM 2206 C CA . PHE B 1 96 ? 10.211 -22.156 -7.652 1 94.12 96 PHE B CA 1
ATOM 2207 C C . PHE B 1 96 ? 8.844 -21.547 -7.359 1 94.12 96 PHE B C 1
ATOM 2209 O O . PHE B 1 96 ? 8.75 -20.406 -6.898 1 94.12 96 PHE B O 1
ATOM 2216 N N . ARG B 1 97 ? 7.84 -22.281 -7.559 1 92.69 97 ARG B N 1
ATOM 2217 C CA . ARG B 1 97 ? 6.477 -21.828 -7.301 1 92.69 97 ARG B CA 1
ATOM 2218 C C . ARG B 1 97 ? 6.293 -21.453 -5.836 1 92.69 97 ARG B C 1
ATOM 2220 O O . ARG B 1 97 ? 5.727 -20.406 -5.523 1 92.69 97 ARG B O 1
ATOM 2227 N N . THR B 1 98 ? 6.762 -22.266 -5 1 90.69 98 THR B N 1
ATOM 2228 C CA . THR B 1 98 ? 6.668 -22.016 -3.566 1 90.69 98 THR B CA 1
ATOM 2229 C C . THR B 1 98 ? 7.418 -20.734 -3.186 1 90.69 98 THR B C 1
ATOM 2231 O O . THR B 1 98 ? 6.902 -19.906 -2.439 1 90.69 98 THR B O 1
ATOM 2234 N N . GLU B 1 99 ? 8.562 -20.594 -3.727 1 92.25 99 GLU B N 1
ATOM 2235 C CA . GLU B 1 99 ? 9.383 -19.422 -3.453 1 92.25 99 GLU B CA 1
ATOM 2236 C C . GLU B 1 99 ? 8.688 -18.141 -3.912 1 92.25 99 GLU B C 1
ATOM 2238 O O . GLU B 1 99 ? 8.688 -17.141 -3.199 1 92.25 99 GLU B O 1
ATOM 2243 N N . VAL B 1 100 ? 8.109 -18.203 -5.062 1 91.62 100 VAL B N 1
ATOM 2244 C CA . VAL B 1 100 ? 7.43 -17.031 -5.613 1 91.62 100 VAL B CA 1
ATOM 2245 C C . VAL B 1 100 ? 6.215 -16.688 -4.754 1 91.62 100 VAL B C 1
ATOM 2247 O O . VAL B 1 100 ? 6 -15.523 -4.41 1 91.62 100 VAL B O 1
ATOM 2250 N N . MET B 1 101 ? 5.473 -17.672 -4.363 1 90.75 101 MET B N 1
ATOM 2251 C CA . MET B 1 101 ? 4.273 -17.453 -3.562 1 90.75 101 MET B CA 1
ATOM 2252 C C . MET B 1 101 ? 4.629 -16.859 -2.201 1 90.75 101 MET B C 1
ATOM 2254 O O . MET B 1 101 ? 3.947 -15.969 -1.708 1 90.75 101 MET B O 1
ATOM 2258 N N . GLN B 1 102 ? 5.652 -17.312 -1.652 1 91.25 102 GLN B N 1
ATOM 2259 C CA . GLN B 1 102 ? 6.117 -16.781 -0.378 1 91.25 102 GLN B CA 1
ATOM 2260 C C . GLN B 1 102 ? 6.586 -15.336 -0.528 1 91.25 102 GLN B C 1
ATOM 2262 O O . GLN B 1 102 ? 6.297 -14.492 0.324 1 91.25 102 GLN B O 1
ATOM 2267 N N . ALA B 1 103 ? 7.27 -15.086 -1.57 1 93.12 103 ALA B N 1
ATOM 2268 C CA . ALA B 1 103 ? 7.758 -13.734 -1.83 1 93.12 103 ALA B CA 1
ATOM 2269 C C . ALA B 1 103 ? 6.602 -12.766 -2.068 1 93.12 103 ALA B C 1
ATOM 2271 O O . ALA B 1 103 ? 6.648 -11.609 -1.639 1 93.12 103 ALA B O 1
ATOM 2272 N N . VAL B 1 104 ? 5.625 -13.234 -2.754 1 92.75 104 VAL B N 1
ATOM 2273 C CA . VAL B 1 104 ? 4.426 -12.438 -3 1 92.75 104 VAL B CA 1
ATOM 2274 C C . VAL B 1 104 ? 3.754 -12.094 -1.673 1 92.75 104 VAL B C 1
ATOM 2276 O O . VAL B 1 104 ? 3.393 -10.938 -1.434 1 92.75 104 VAL B O 1
ATOM 2279 N N . ALA B 1 105 ? 3.605 -13.039 -0.838 1 91 105 ALA B N 1
ATOM 2280 C CA . ALA B 1 105 ? 2.986 -12.82 0.467 1 91 105 ALA B CA 1
ATOM 2281 C C . ALA B 1 105 ? 3.758 -11.781 1.273 1 91 105 ALA B C 1
ATOM 2283 O O . ALA B 1 105 ? 3.162 -10.891 1.888 1 91 105 ALA B O 1
ATOM 2284 N N . ARG B 1 106 ? 5.031 -11.875 1.278 1 91.56 106 ARG B N 1
ATOM 2285 C CA . ARG B 1 106 ? 5.871 -10.93 2.006 1 91.56 106 ARG B CA 1
ATOM 2286 C C . ARG B 1 106 ? 5.734 -9.523 1.429 1 91.56 106 ARG B C 1
ATOM 2288 O O . ARG B 1 106 ? 5.691 -8.539 2.174 1 91.56 106 ARG B O 1
ATOM 2295 N N . ARG B 1 107 ? 5.684 -9.469 0.162 1 93.62 107 ARG B N 1
ATOM 2296 C CA . ARG B 1 107 ? 5.535 -8.172 -0.495 1 93.62 107 ARG B CA 1
ATOM 2297 C C . ARG B 1 107 ? 4.203 -7.523 -0.13 1 93.62 107 ARG B C 1
ATOM 2299 O O . ARG B 1 107 ? 4.141 -6.312 0.099 1 93.62 107 ARG B O 1
ATOM 2306 N N . PHE B 1 108 ? 3.193 -8.289 -0.059 1 92 108 PHE B N 1
ATOM 2307 C CA . PHE B 1 108 ? 1.904 -7.766 0.377 1 92 108 PHE B CA 1
ATOM 2308 C C . PHE B 1 108 ? 1.986 -7.242 1.806 1 92 108 PHE B C 1
ATOM 2310 O O . PHE B 1 108 ? 1.441 -6.184 2.115 1 92 108 PHE B O 1
ATOM 2317 N N . ALA B 1 109 ? 2.662 -7.98 2.631 1 90.94 109 ALA B N 1
ATOM 2318 C CA . ALA B 1 109 ? 2.844 -7.535 4.012 1 90.94 109 ALA B CA 1
ATOM 2319 C C . ALA B 1 109 ? 3.582 -6.199 4.062 1 90.94 109 ALA B C 1
ATOM 2321 O O . ALA B 1 109 ? 3.209 -5.309 4.828 1 90.94 109 ALA B O 1
ATOM 2322 N N . ASP B 1 110 ? 4.59 -6.086 3.236 1 92.38 110 ASP B N 1
ATOM 2323 C CA . ASP B 1 110 ? 5.328 -4.832 3.145 1 92.38 110 ASP B CA 1
ATOM 2324 C C . ASP B 1 110 ? 4.398 -3.676 2.775 1 92.38 110 ASP B C 1
ATOM 2326 O O . ASP B 1 110 ? 4.469 -2.6 3.375 1 92.38 110 ASP B O 1
ATOM 2330 N N . PHE B 1 111 ? 3.557 -3.895 1.8 1 93.19 111 PHE B N 1
ATOM 2331 C CA . PHE B 1 111 ? 2.643 -2.859 1.333 1 93.19 111 PHE B CA 1
ATOM 2332 C C . PHE B 1 111 ? 1.631 -2.502 2.416 1 93.19 111 PHE B C 1
ATOM 2334 O O . PHE B 1 111 ? 1.317 -1.326 2.615 1 93.19 111 PHE B O 1
ATOM 2341 N N . GLU B 1 112 ? 1.137 -3.488 3.053 1 91.75 112 GLU B N 1
ATOM 2342 C CA . GLU B 1 112 ? 0.2 -3.232 4.141 1 91.75 112 GLU B CA 1
ATOM 2343 C C . GLU B 1 112 ? 0.841 -2.375 5.23 1 91.75 112 GLU B C 1
ATOM 2345 O O . GLU B 1 112 ? 0.238 -1.41 5.703 1 91.75 112 GLU B O 1
ATOM 2350 N N . HIS B 1 113 ? 2.016 -2.713 5.59 1 90.44 113 HIS B N 1
ATOM 2351 C CA . HIS B 1 113 ? 2.734 -1.945 6.602 1 90.44 113 HIS B CA 1
ATOM 2352 C C . HIS B 1 113 ? 2.982 -0.515 6.137 1 90.44 113 HIS B C 1
ATOM 2354 O O . HIS B 1 113 ? 2.879 0.427 6.926 1 90.44 113 HIS B O 1
ATOM 2360 N N . LEU B 1 114 ? 3.332 -0.365 4.898 1 93.31 114 LEU B N 1
ATOM 2361 C CA . LEU B 1 114 ? 3.562 0.968 4.352 1 93.31 114 LEU B CA 1
ATOM 2362 C C . LEU B 1 114 ? 2.287 1.802 4.395 1 93.31 114 LEU B C 1
ATOM 2364 O O . LEU B 1 114 ? 2.314 2.965 4.805 1 93.31 114 LEU B O 1
ATOM 2368 N N . VAL B 1 115 ? 1.208 1.214 3.984 1 93.31 115 VAL B N 1
ATOM 2369 C CA . VAL B 1 115 ? -0.07 1.917 4.023 1 93.31 115 VAL B CA 1
ATOM 2370 C C . VAL B 1 115 ? -0.396 2.32 5.457 1 93.31 115 VAL B C 1
ATOM 2372 O O . VAL B 1 115 ? -0.798 3.459 5.715 1 93.31 115 VAL B O 1
ATOM 2375 N N . GLU B 1 116 ? -0.198 1.4 6.367 1 90.44 116 GLU B N 1
ATOM 2376 C CA . GLU B 1 116 ? -0.432 1.715 7.773 1 90.44 116 GLU B CA 1
ATOM 2377 C C . GLU B 1 116 ? 0.406 2.908 8.219 1 90.44 116 GLU B C 1
ATOM 2379 O O . GLU B 1 116 ? -0.108 3.832 8.852 1 90.44 116 GLU B O 1
ATOM 2384 N N . ASP B 1 117 ? 1.62 2.852 7.902 1 89.94 117 ASP B N 1
ATOM 2385 C CA . ASP B 1 117 ? 2.543 3.9 8.328 1 89.94 117 ASP B CA 1
ATOM 2386 C C . ASP B 1 117 ? 2.129 5.258 7.77 1 89.94 117 ASP B C 1
ATOM 2388 O O . ASP B 1 117 ? 2.043 6.242 8.508 1 89.94 117 ASP B O 1
ATOM 2392 N N . VAL B 1 118 ? 1.843 5.281 6.5 1 89.81 118 VAL B N 1
ATOM 2393 C CA . VAL B 1 118 ? 1.581 6.547 5.816 1 89.81 118 VAL B CA 1
ATOM 2394 C C . VAL B 1 118 ? 0.197 7.062 6.199 1 89.81 118 VAL B C 1
ATOM 2396 O O . VAL B 1 118 ? -0.009 8.273 6.32 1 89.81 118 VAL B O 1
ATOM 2399 N N . ALA B 1 119 ? -0.691 6.18 6.398 1 88.81 119 ALA B N 1
ATOM 2400 C CA . ALA B 1 119 ? -2.078 6.582 6.617 1 88.81 119 ALA B CA 1
ATOM 2401 C C . ALA B 1 119 ? -2.354 6.809 8.102 1 88.81 119 ALA B C 1
ATOM 2403 O O . ALA B 1 119 ? -3.182 7.645 8.461 1 88.81 119 ALA B O 1
ATOM 2404 N N . LEU B 1 120 ? -1.662 6.094 8.992 1 87.75 120 LEU B N 1
ATOM 2405 C CA . LEU B 1 120 ? -2.209 5.996 10.344 1 87.75 120 LEU B CA 1
ATOM 2406 C C . LEU B 1 120 ? -1.15 6.336 11.383 1 87.75 120 LEU B C 1
ATOM 2408 O O . LEU B 1 120 ? -1.452 6.422 12.578 1 87.75 120 LEU B O 1
ATOM 2412 N N . THR B 1 121 ? -0.041 6.465 10.969 1 87.19 121 THR B N 1
ATOM 2413 C CA . THR B 1 121 ? 1.04 6.738 11.906 1 87.19 121 THR B CA 1
ATOM 2414 C C . THR B 1 121 ? 1.461 8.203 11.836 1 87.19 121 THR B C 1
ATOM 2416 O O . THR B 1 121 ? 1.531 8.781 10.75 1 87.19 121 THR B O 1
ATOM 2419 N N . GLY B 1 122 ? 1.695 8.734 12.977 1 87.25 122 GLY B N 1
ATOM 2420 C CA . GLY B 1 122 ? 2.154 10.117 13.023 1 87.25 122 GLY B CA 1
ATOM 2421 C C . GLY B 1 122 ? 3.525 10.312 12.406 1 87.25 122 GLY B C 1
ATOM 2422 O O . GLY B 1 122 ? 4.32 9.367 12.336 1 87.25 122 GLY B O 1
ATOM 2423 N N . PHE B 1 123 ? 3.814 11.492 12.023 1 89.75 123 PHE B N 1
ATOM 2424 C CA . PHE B 1 123 ? 5.016 11.766 11.242 1 89.75 123 PHE B CA 1
ATOM 2425 C C . PHE B 1 123 ? 6.27 11.531 12.078 1 89.75 123 PHE B C 1
ATOM 2427 O O . PHE B 1 123 ? 7.246 10.953 11.594 1 89.75 123 PHE B O 1
ATOM 2434 N N . ASP B 1 124 ? 6.23 11.992 13.312 1 93.25 124 ASP B N 1
ATOM 2435 C CA . ASP B 1 124 ? 7.426 11.836 14.141 1 93.25 124 ASP B CA 1
ATOM 2436 C C . ASP B 1 124 ? 7.789 10.367 14.312 1 93.25 124 ASP B C 1
ATOM 2438 O O . ASP B 1 124 ? 8.969 10 14.258 1 93.25 124 ASP B O 1
ATOM 2442 N N . THR B 1 125 ? 6.781 9.617 14.516 1 93.06 125 THR B N 1
ATOM 2443 C CA . THR B 1 125 ? 6.992 8.18 14.648 1 93.06 125 THR B CA 1
ATOM 2444 C C . THR B 1 125 ? 7.586 7.598 13.367 1 93.06 125 THR B C 1
ATOM 2446 O O . THR B 1 125 ? 8.57 6.855 13.406 1 93.06 125 THR B O 1
ATOM 2449 N N . ARG B 1 126 ? 7.047 7.969 12.258 1 92.19 126 ARG B N 1
ATOM 2450 C CA . ARG B 1 126 ? 7.535 7.473 10.977 1 92.19 126 ARG B CA 1
ATOM 2451 C C . ARG B 1 126 ? 8.969 7.918 10.727 1 92.19 126 ARG B C 1
ATOM 2453 O O . ARG B 1 126 ? 9.789 7.141 10.242 1 92.19 126 ARG B O 1
ATOM 2460 N N . LEU B 1 127 ? 9.242 9.156 11.039 1 95.25 127 LEU B N 1
ATOM 2461 C CA . LEU B 1 127 ? 10.594 9.688 10.852 1 95.25 127 LEU B CA 1
ATOM 2462 C C . LEU B 1 127 ? 11.594 8.93 11.719 1 95.25 127 LEU B C 1
ATOM 2464 O O . LEU B 1 127 ? 12.664 8.539 11.242 1 95.25 127 LEU B O 1
ATOM 2468 N N . ALA B 1 128 ? 11.227 8.719 12.922 1 96.12 128 ALA B N 1
ATOM 2469 C CA . ALA B 1 128 ? 12.094 7.973 13.82 1 96.12 128 ALA B CA 1
ATOM 2470 C C . ALA B 1 128 ? 12.359 6.566 13.289 1 96.12 128 ALA B C 1
ATOM 2472 O O . ALA B 1 128 ? 13.5 6.094 13.297 1 96.12 128 ALA B O 1
ATOM 2473 N N . ARG B 1 129 ? 11.32 5.941 12.82 1 94.75 129 ARG B N 1
ATOM 2474 C CA . ARG B 1 129 ? 11.453 4.598 12.273 1 94.75 129 ARG B CA 1
ATOM 2475 C C . ARG B 1 129 ? 12.391 4.582 11.07 1 94.75 129 ARG B C 1
ATOM 2477 O O . ARG B 1 129 ? 13.234 3.689 10.945 1 94.75 129 ARG B O 1
ATOM 2484 N N . VAL B 1 130 ? 12.234 5.512 10.25 1 95.69 130 VAL B N 1
ATOM 2485 C CA . VAL B 1 130 ? 13.047 5.602 9.039 1 95.69 130 VAL B CA 1
ATOM 2486 C C . VAL B 1 130 ? 14.508 5.844 9.422 1 95.69 130 VAL B C 1
ATOM 2488 O O . VAL B 1 130 ? 15.414 5.207 8.875 1 95.69 130 VAL B O 1
ATOM 2491 N N . LEU B 1 131 ? 14.742 6.762 10.352 1 96.81 131 LEU B N 1
ATOM 2492 C CA . LEU B 1 131 ? 16.094 7.059 10.789 1 96.81 131 LEU B CA 1
ATOM 2493 C C . LEU B 1 131 ? 16.766 5.816 11.375 1 96.81 131 LEU B C 1
ATOM 2495 O O . LEU B 1 131 ? 17.906 5.508 11.031 1 96.81 131 LEU B O 1
ATOM 2499 N N . LEU B 1 132 ? 16.016 5.109 12.195 1 96.44 132 LEU B N 1
ATOM 2500 C CA . LEU B 1 132 ? 16.547 3.906 12.82 1 96.44 132 LEU B CA 1
ATOM 2501 C C . LEU B 1 132 ? 16.844 2.834 11.773 1 96.44 132 LEU B C 1
ATOM 2503 O O . LEU B 1 132 ? 17.859 2.148 11.844 1 96.44 132 LEU B O 1
ATOM 2507 N N . ARG B 1 133 ? 16 2.691 10.836 1 93.81 133 ARG B N 1
ATOM 2508 C CA . ARG B 1 133 ? 16.125 1.669 9.805 1 93.81 133 ARG B CA 1
ATOM 2509 C C . ARG B 1 133 ? 17.312 1.951 8.898 1 93.81 133 ARG B C 1
ATOM 2511 O O . ARG B 1 133 ? 18.031 1.028 8.5 1 93.81 133 ARG B O 1
ATOM 2518 N N . LEU B 1 134 ? 17.547 3.15 8.547 1 95.12 134 LEU B N 1
ATOM 2519 C CA . LEU B 1 134 ? 18.562 3.518 7.562 1 95.12 134 LEU B CA 1
ATOM 2520 C C . LEU B 1 134 ? 19.938 3.674 8.219 1 95.12 134 LEU B C 1
ATOM 2522 O O . LEU B 1 134 ? 20.953 3.727 7.531 1 95.12 134 LEU B O 1
ATOM 2526 N N . ALA B 1 135 ? 19.922 3.727 9.461 1 96.12 135 ALA B N 1
ATOM 2527 C CA . ALA B 1 135 ? 21.141 4.02 10.188 1 96.12 135 ALA B CA 1
ATOM 2528 C C . ALA B 1 135 ? 22.172 2.908 9.992 1 96.12 135 ALA B C 1
ATOM 2530 O O . ALA B 1 135 ? 21.844 1.724 10.086 1 96.12 135 ALA B O 1
ATOM 2531 N N . LYS B 1 136 ? 23.328 3.205 9.617 1 95 136 LYS B N 1
ATOM 2532 C CA . LYS B 1 136 ? 24.531 2.387 9.734 1 95 136 LYS B CA 1
ATOM 2533 C C . LYS B 1 136 ? 25.375 2.824 10.922 1 95 136 LYS B C 1
ATOM 2535 O O . LYS B 1 136 ? 26.078 3.834 10.852 1 95 136 LYS B O 1
ATOM 2540 N N . GLY B 1 137 ? 25.297 1.977 11.914 1 94.19 137 GLY B N 1
ATOM 2541 C CA . GLY B 1 137 ? 25.75 2.525 13.18 1 94.19 137 GLY B CA 1
ATOM 2542 C C . GLY B 1 137 ? 24.859 3.645 13.703 1 94.19 137 GLY B C 1
ATOM 2543 O O . GLY B 1 137 ? 23.656 3.473 13.828 1 94.19 137 GLY B O 1
ATOM 2544 N N . ASP B 1 138 ? 25.469 4.793 13.875 1 95.19 138 ASP B N 1
ATOM 2545 C CA . ASP B 1 138 ? 24.703 5.926 14.359 1 95.19 138 ASP B CA 1
ATOM 2546 C C . ASP B 1 138 ? 24.531 6.992 13.281 1 95.19 138 ASP B C 1
ATOM 2548 O O . ASP B 1 138 ? 24.188 8.133 13.578 1 95.19 138 ASP B O 1
ATOM 2552 N N . THR B 1 139 ? 24.781 6.547 12.109 1 96.81 139 THR B N 1
ATOM 2553 C CA . THR B 1 139 ? 24.75 7.562 11.062 1 96.81 139 THR B CA 1
ATOM 2554 C C . THR B 1 139 ? 23.781 7.164 9.945 1 96.81 139 THR B C 1
ATOM 2556 O O . THR B 1 139 ? 23.734 5.996 9.547 1 96.81 139 THR B O 1
ATOM 2559 N N . VAL B 1 140 ? 23.062 8.102 9.492 1 97.19 140 VAL B N 1
ATOM 2560 C CA . VAL B 1 140 ? 22.203 7.965 8.32 1 97.19 140 VAL B CA 1
ATOM 2561 C C . VAL B 1 140 ? 22.719 8.859 7.195 1 97.19 140 VAL B C 1
ATOM 2563 O O . VAL B 1 140 ? 22.703 10.086 7.305 1 97.19 140 VAL B O 1
ATOM 2566 N N . ALA B 1 141 ? 23.172 8.234 6.156 1 95.56 141 ALA B N 1
ATOM 2567 C CA . ALA B 1 141 ? 23.625 8.977 4.988 1 95.56 141 ALA B CA 1
ATOM 2568 C C . ALA B 1 141 ? 22.469 9.266 4.039 1 95.56 141 ALA B C 1
ATOM 2570 O O . ALA B 1 141 ? 22.219 8.5 3.109 1 95.56 141 ALA B O 1
ATOM 2571 N N . ALA B 1 142 ? 21.828 10.367 4.305 1 94.69 142 ALA B N 1
ATOM 2572 C CA . ALA B 1 142 ? 20.672 10.719 3.484 1 94.69 142 ALA B CA 1
ATOM 2573 C C . ALA B 1 142 ? 20.406 12.227 3.518 1 94.69 142 ALA B C 1
ATOM 2575 O O . ALA B 1 142 ? 20.594 12.867 4.555 1 94.69 142 ALA B O 1
ATOM 2576 N N . THR B 1 143 ? 20.016 12.82 2.377 1 94.38 143 THR B N 1
ATOM 2577 C CA . THR B 1 143 ? 19.531 14.195 2.312 1 94.38 143 THR B CA 1
ATOM 2578 C C . THR B 1 143 ? 18.109 14.297 2.859 1 94.38 143 THR B C 1
ATOM 2580 O O . THR B 1 143 ? 17.453 13.281 3.049 1 94.38 143 THR B O 1
ATOM 2583 N N . HIS B 1 144 ? 17.719 15.492 3.162 1 94.75 144 HIS B N 1
ATOM 2584 C CA . HIS B 1 144 ? 16.344 15.695 3.592 1 94.75 144 HIS B CA 1
ATOM 2585 C C . HIS B 1 144 ? 15.359 15.281 2.504 1 94.75 144 HIS B C 1
ATOM 2587 O O . HIS B 1 144 ? 14.266 14.805 2.801 1 94.75 144 HIS B O 1
ATOM 2593 N N . GLU B 1 145 ? 15.758 15.398 1.264 1 93.12 145 GLU B N 1
ATOM 2594 C CA . GLU B 1 145 ? 14.922 14.969 0.144 1 93.12 145 GLU B CA 1
ATOM 2595 C C . GLU B 1 145 ? 14.766 13.453 0.134 1 93.12 145 GLU B C 1
ATOM 2597 O O . GLU B 1 145 ? 13.656 12.938 -0.069 1 93.12 145 GLU B O 1
ATOM 2602 N N . ALA B 1 146 ? 15.828 12.805 0.322 1 93.62 146 ALA B N 1
ATOM 2603 C CA . ALA B 1 146 ? 15.773 11.344 0.378 1 93.62 146 ALA B CA 1
ATOM 2604 C C . ALA B 1 146 ? 14.914 10.875 1.548 1 93.62 146 ALA B C 1
ATOM 2606 O O . ALA B 1 146 ? 14.125 9.93 1.41 1 93.62 146 ALA B O 1
ATOM 2607 N N . LEU B 1 147 ? 15.07 11.539 2.672 1 95.12 147 LEU B N 1
ATOM 2608 C CA . LEU B 1 147 ? 14.273 11.195 3.844 1 95.12 147 LEU B CA 1
ATOM 2609 C C . LEU B 1 147 ? 12.797 11.492 3.6 1 95.12 147 LEU B C 1
ATOM 2611 O O . LEU B 1 147 ? 11.922 10.781 4.105 1 95.12 147 LEU B O 1
ATOM 2615 N N . ALA B 1 148 ? 12.531 12.531 2.855 1 94.25 148 ALA B N 1
ATOM 2616 C CA . ALA B 1 148 ? 11.148 12.844 2.49 1 94.25 148 ALA B CA 1
ATOM 2617 C C . ALA B 1 148 ? 10.516 11.695 1.714 1 94.25 148 ALA B C 1
ATOM 2619 O O . ALA B 1 148 ? 9.391 11.281 2.021 1 94.25 148 ALA B O 1
ATOM 2620 N N . ALA B 1 149 ? 11.188 11.141 0.806 1 93.5 149 ALA B N 1
ATOM 2621 C CA . ALA B 1 149 ? 10.695 10.016 0.024 1 93.5 149 ALA B CA 1
ATOM 2622 C C . ALA B 1 149 ? 10.492 8.789 0.905 1 93.5 149 ALA B C 1
ATOM 2624 O O . ALA B 1 149 ? 9.5 8.062 0.758 1 93.5 149 ALA B O 1
ATOM 2625 N N . GLU B 1 150 ? 11.375 8.578 1.856 1 94.56 150 GLU B N 1
ATOM 2626 C CA . GLU B 1 150 ? 11.32 7.43 2.752 1 94.56 150 GLU B CA 1
ATOM 2627 C C . GLU B 1 150 ? 10.141 7.539 3.713 1 94.56 150 GLU B C 1
ATOM 2629 O O . GLU B 1 150 ? 9.633 6.527 4.203 1 94.56 150 GLU B O 1
ATOM 2634 N N . THR B 1 151 ? 9.711 8.727 3.998 1 92.12 151 THR B N 1
ATOM 2635 C CA . THR B 1 151 ? 8.641 8.961 4.961 1 92.12 151 THR B CA 1
ATOM 2636 C C . THR B 1 151 ? 7.348 9.352 4.25 1 92.12 151 THR B C 1
ATOM 2638 O O . THR B 1 151 ? 6.367 9.727 4.898 1 92.12 151 THR B O 1
ATOM 2641 N N . ALA B 1 152 ? 7.383 9.305 2.926 1 90.06 152 ALA B N 1
ATOM 2642 C CA . ALA B 1 152 ? 6.219 9.711 2.146 1 90.06 152 ALA B CA 1
ATOM 2643 C C . ALA B 1 152 ? 5.73 11.094 2.57 1 90.06 152 ALA B C 1
ATOM 2645 O O . ALA B 1 152 ? 4.551 11.273 2.879 1 90.06 152 ALA B O 1
ATOM 2646 N N . SER B 1 153 ? 6.594 12.047 2.598 1 87.75 153 SER B N 1
ATOM 2647 C CA . SER B 1 153 ? 6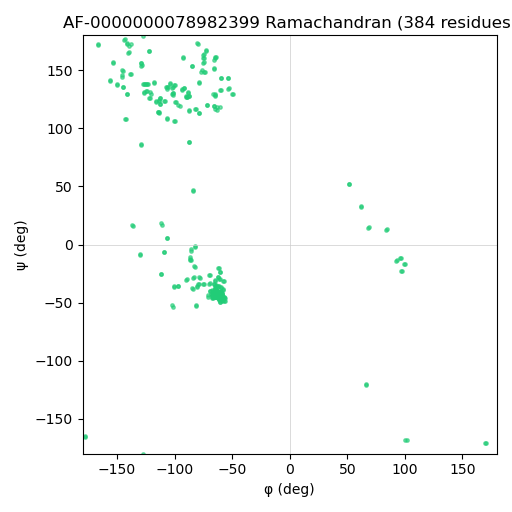.293 13.406 3.041 1 87.75 153 SER B CA 1
ATOM 2648 C C . SER B 1 153 ? 7.047 14.438 2.211 1 87.75 153 SER B C 1
ATOM 2650 O O . SER B 1 153 ? 7.695 14.094 1.221 1 87.75 153 SER B O 1
ATOM 2652 N N . GLY B 1 154 ? 6.773 15.664 2.512 1 87.5 154 GLY B N 1
ATOM 2653 C CA . GLY B 1 154 ? 7.492 16.734 1.829 1 87.5 154 GLY B CA 1
ATOM 2654 C C . GLY B 1 154 ? 8.82 17.062 2.484 1 87.5 154 GLY B C 1
ATOM 2655 O O . GLY B 1 154 ? 8.977 16.906 3.697 1 87.5 154 GLY B O 1
ATOM 2656 N N . ARG B 1 155 ? 9.695 17.562 1.662 1 89.75 155 ARG B N 1
ATOM 2657 C CA . ARG B 1 155 ? 11.031 17.906 2.143 1 89.75 155 ARG B CA 1
ATOM 2658 C C . ARG B 1 155 ? 10.977 18.969 3.221 1 89.75 155 ARG B C 1
ATOM 2660 O O . ARG B 1 155 ? 11.68 18.891 4.23 1 89.75 155 ARG B O 1
ATOM 2667 N N . ALA B 1 156 ? 10.203 19.953 3.027 1 91.62 156 ALA B N 1
ATOM 2668 C CA . ALA B 1 156 ? 10.094 21.047 3.994 1 91.62 156 ALA B CA 1
ATOM 2669 C C . ALA B 1 156 ? 9.633 20.531 5.355 1 91.62 156 ALA B C 1
ATOM 2671 O O . ALA B 1 156 ? 10.125 20.969 6.3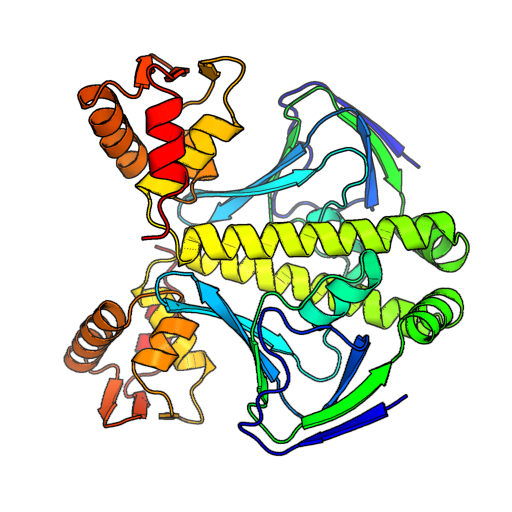95 1 91.62 156 ALA B O 1
ATOM 2672 N N . PHE B 1 157 ? 8.805 19.609 5.316 1 90.12 157 PHE B N 1
ATOM 2673 C CA . PHE B 1 157 ? 8.289 19.016 6.543 1 90.12 157 PHE B CA 1
ATOM 2674 C C . PHE B 1 157 ? 9.359 18.188 7.234 1 90.12 157 PHE B C 1
ATOM 2676 O O . PHE B 1 157 ? 9.555 18.297 8.445 1 90.12 157 PHE B O 1
ATOM 2683 N N . VAL B 1 158 ? 10.031 17.438 6.539 1 93.94 158 VAL B N 1
ATOM 2684 C CA . VAL B 1 158 ? 11.125 16.641 7.062 1 93.94 158 VAL B CA 1
ATOM 2685 C C . VAL B 1 158 ? 12.172 17.547 7.711 1 93.94 158 VAL B C 1
ATOM 2687 O O . VAL B 1 158 ? 12.617 17.281 8.828 1 93.94 158 VAL B O 1
ATOM 2690 N N . SER B 1 159 ? 12.531 18.578 7.023 1 95.56 159 SER B N 1
ATOM 2691 C CA . SER B 1 159 ? 13.531 19.516 7.523 1 95.56 159 SER B CA 1
ATOM 2692 C C . SER B 1 159 ? 13.117 20.094 8.875 1 95.56 159 SER B C 1
ATOM 2694 O O . SER B 1 159 ? 13.914 20.141 9.805 1 95.56 159 SER B O 1
ATOM 2696 N N . ARG B 1 160 ? 11.906 20.484 8.969 1 95.94 160 ARG B N 1
ATOM 2697 C CA . ARG B 1 160 ? 11.398 21.094 10.195 1 95.94 160 ARG B CA 1
ATOM 2698 C C . ARG B 1 160 ? 11.414 20.094 11.352 1 95.94 160 ARG B C 1
ATOM 2700 O O . ARG B 1 160 ? 11.805 20.438 12.469 1 95.94 160 ARG B O 1
ATOM 2707 N N . ARG B 1 161 ? 10.977 18.969 11.07 1 95.12 161 ARG B N 1
ATOM 2708 C CA . ARG B 1 161 ? 10.883 17.969 12.125 1 95.12 161 ARG B CA 1
ATOM 2709 C C . ARG B 1 161 ? 12.273 17.516 12.57 1 95.12 161 ARG B C 1
ATOM 2711 O O . ARG B 1 161 ? 12.5 17.25 13.75 1 95.12 161 ARG B O 1
ATOM 2718 N N . LEU B 1 162 ? 13.156 17.359 11.625 1 96.25 162 LEU B N 1
ATOM 2719 C CA . LEU B 1 162 ? 14.531 17.016 11.969 1 96.25 162 LEU B CA 1
ATOM 2720 C C . LEU B 1 162 ? 15.148 18.109 12.852 1 96.25 162 LEU B C 1
ATOM 2722 O O . LEU B 1 162 ? 15.898 17.797 13.781 1 96.25 162 LEU B O 1
ATOM 2726 N N . ALA B 1 163 ? 14.875 19.328 12.531 1 97 163 ALA B N 1
ATOM 2727 C CA . ALA B 1 163 ? 15.344 20.422 13.367 1 97 163 ALA B CA 1
ATOM 2728 C C . ALA B 1 163 ? 14.82 20.297 14.797 1 97 163 ALA B C 1
ATOM 2730 O O . ALA B 1 163 ? 15.555 20.531 15.758 1 97 163 ALA B O 1
ATOM 2731 N N . GLU B 1 164 ? 13.609 19.938 14.891 1 96.88 164 GLU B N 1
ATOM 2732 C CA . GLU B 1 164 ? 13.016 19.734 16.203 1 96.88 164 GLU B CA 1
ATOM 2733 C C . GLU B 1 164 ? 13.688 18.562 16.938 1 96.88 164 GLU B C 1
ATOM 2735 O O . GLU B 1 164 ? 13.984 18.656 18.125 1 96.88 164 GLU B O 1
ATOM 2740 N N . PHE B 1 165 ? 13.906 17.469 16.219 1 97.38 165 PHE B N 1
ATOM 2741 C CA . PHE B 1 165 ? 14.609 16.328 16.781 1 97.38 165 PHE B CA 1
ATOM 2742 C C . PHE B 1 165 ? 16 16.734 17.266 1 97.38 165 PHE B C 1
ATOM 2744 O O . PHE B 1 165 ? 16.453 16.281 18.312 1 97.38 165 PHE B O 1
ATOM 2751 N N . ALA B 1 166 ? 16.625 17.562 16.531 1 97.5 166 ALA B N 1
ATOM 2752 C CA . ALA B 1 166 ? 17.953 18.047 16.906 1 97.5 166 ALA B CA 1
ATOM 2753 C C . ALA B 1 166 ? 17.891 18.891 18.172 1 97.5 166 ALA B C 1
ATOM 2755 O O . ALA B 1 166 ? 18.719 18.75 19.062 1 97.5 166 ALA B O 1
ATOM 2756 N N . ARG B 1 167 ? 16.969 19.734 18.203 1 97.5 167 ARG B N 1
ATOM 2757 C CA . ARG B 1 167 ? 16.781 20.578 19.391 1 97.5 167 ARG B CA 1
ATOM 2758 C C . ARG B 1 167 ? 16.562 19.719 20.625 1 97.5 167 ARG B C 1
ATOM 2760 O O . ARG B 1 167 ? 16.953 20.109 21.734 1 97.5 167 ARG B O 1
ATOM 2767 N N . GLN B 1 168 ? 15.992 18.625 20.422 1 96.94 168 GLN B N 1
ATOM 2768 C CA . GLN B 1 168 ? 15.688 17.719 21.531 1 96.94 168 GLN B CA 1
ATOM 2769 C C . GLN B 1 168 ? 16.891 16.828 21.844 1 96.94 168 GLN B C 1
ATOM 2771 O O . GLN B 1 168 ? 16.812 15.992 22.75 1 96.94 168 GLN B O 1
ATOM 2776 N N . GLY B 1 169 ? 17.875 16.938 21.062 1 97.5 169 GLY B N 1
ATOM 2777 C CA . GLY B 1 169 ? 19.094 16.188 21.297 1 97.5 169 GLY B CA 1
ATOM 2778 C C . GLY B 1 169 ? 19.031 14.773 20.734 1 97.5 169 GLY B C 1
ATOM 2779 O O . GLY B 1 169 ? 19.859 13.93 21.078 1 97.5 169 GLY B O 1
ATOM 2780 N N . LEU B 1 170 ? 18.094 14.484 19.922 1 97.94 170 LEU B N 1
ATOM 2781 C CA . LEU B 1 170 ? 17.922 13.133 19.375 1 97.94 170 LEU B CA 1
ATOM 2782 C C . LEU B 1 170 ? 18.859 12.883 18.219 1 97.94 170 LEU B C 1
ATOM 2784 O O . LEU B 1 170 ? 19.344 11.758 18.031 1 97.94 170 LEU B O 1
ATOM 2788 N N . VAL B 1 171 ? 19.062 13.914 17.469 1 98.38 171 VAL B N 1
ATOM 2789 C CA . VAL B 1 171 ? 19.906 13.766 16.281 1 98.38 171 VAL B CA 1
ATOM 2790 C C . VAL B 1 171 ? 20.797 15.008 16.125 1 98.38 171 VAL B C 1
ATOM 2792 O O . VAL B 1 171 ? 20.578 16.016 16.797 1 98.38 171 VAL B O 1
ATOM 2795 N N . GLU B 1 172 ? 21.797 14.883 15.305 1 98.12 172 GLU B N 1
ATOM 2796 C CA . GLU B 1 172 ? 22.594 15.992 14.805 1 98.12 172 GLU B CA 1
ATOM 2797 C C . GLU B 1 172 ? 22.594 16.031 13.273 1 98.12 172 GLU B C 1
ATOM 2799 O O . GLU B 1 172 ? 22.672 14.992 12.625 1 98.12 172 GLU B O 1
ATOM 2804 N N . LEU B 1 173 ? 22.469 17.234 12.797 1 97.25 173 LEU B N 1
ATOM 2805 C CA . LEU B 1 173 ? 22.312 17.375 11.352 1 97.25 173 LEU B CA 1
ATOM 2806 C C . LEU B 1 173 ? 23.578 17.906 10.711 1 97.25 173 LEU B C 1
ATOM 2808 O O . LEU B 1 173 ? 24.25 18.781 11.273 1 97.25 173 LEU B O 1
ATOM 2812 N N . ALA B 1 174 ? 23.938 17.297 9.672 1 95.31 174 ALA B N 1
ATOM 2813 C CA . ALA B 1 174 ? 25 17.766 8.781 1 95.31 174 ALA B CA 1
ATOM 2814 C C . ALA B 1 174 ? 24.609 17.594 7.32 1 95.31 174 ALA B C 1
ATOM 2816 O O . ALA B 1 174 ? 23.562 16.984 7.02 1 95.31 174 ALA B O 1
ATOM 2817 N N . ARG B 1 175 ? 25.406 18.109 6.488 1 92.81 175 ARG B N 1
ATOM 2818 C CA . ARG B 1 175 ? 25.078 18 5.07 1 92.81 175 ARG B CA 1
ATOM 2819 C C . ARG B 1 175 ? 25.062 16.547 4.625 1 92.81 175 ARG B C 1
ATOM 2821 O O . ARG B 1 175 ? 26.078 15.852 4.691 1 92.81 175 ARG B O 1
ATOM 2828 N N . GLY B 1 176 ? 23.953 16.156 4.195 1 93.69 176 GLY B N 1
ATOM 2829 C CA . GLY B 1 176 ? 23.781 14.812 3.656 1 93.69 176 GLY B CA 1
ATOM 2830 C C . GLY B 1 176 ? 23.891 13.734 4.711 1 93.69 176 GLY B C 1
ATOM 2831 O O . GLY B 1 176 ? 24.125 12.562 4.391 1 93.69 176 GLY B O 1
ATOM 2832 N N . ARG B 1 177 ? 23.797 14.211 5.961 1 96.31 177 ARG B N 1
ATO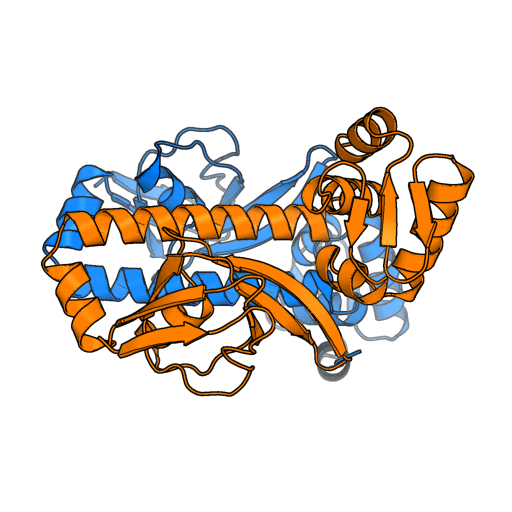M 2833 C CA . ARG B 1 177 ? 24.016 13.227 7.016 1 96.31 177 ARG B CA 1
ATOM 2834 C C . ARG B 1 177 ? 23.234 13.578 8.273 1 96.31 177 ARG B C 1
ATOM 2836 O O . ARG B 1 177 ? 23.156 14.75 8.648 1 96.31 177 ARG B O 1
ATOM 2843 N N . VAL B 1 178 ? 22.656 12.555 8.828 1 97.56 178 VAL B N 1
ATOM 2844 C CA . VAL B 1 178 ? 22.016 12.672 10.133 1 97.56 178 VAL B CA 1
ATOM 2845 C C . VAL B 1 178 ? 22.656 11.695 11.117 1 97.56 178 VAL B C 1
ATOM 2847 O O . VAL B 1 178 ? 22.797 10.508 10.828 1 97.56 178 VAL B O 1
ATOM 2850 N N . THR B 1 179 ? 23.094 12.211 12.219 1 98.19 179 THR B N 1
ATOM 2851 C CA . THR B 1 179 ? 23.688 11.367 13.258 1 98.19 179 THR B CA 1
ATOM 2852 C C . THR B 1 179 ? 22.688 11.125 14.383 1 98.19 179 THR B C 1
ATOM 2854 O O . THR B 1 179 ? 22.078 12.07 14.898 1 98.19 179 THR B O 1
ATOM 2857 N N . LEU B 1 180 ? 22.547 9.891 14.727 1 98.31 180 LEU B N 1
ATOM 2858 C CA . LEU B 1 180 ? 21.656 9.547 15.836 1 98.31 180 LEU B CA 1
ATOM 2859 C C . LEU B 1 180 ? 22.359 9.758 17.172 1 98.31 180 LEU B C 1
ATOM 2861 O O . LEU B 1 180 ? 23.297 9.023 17.5 1 98.31 180 LEU B O 1
ATOM 2865 N N . CYS B 1 181 ? 21.891 10.633 17.984 1 98.19 181 CYS B N 1
ATOM 2866 C CA . CYS B 1 181 ? 22.531 10.977 19.25 1 98.19 181 CYS B CA 1
ATOM 2867 C C . CYS B 1 181 ? 21.891 10.211 20.406 1 98.19 181 CYS B C 1
ATOM 2869 O O . CYS B 1 181 ? 22.547 9.875 21.391 1 98.19 181 CYS B O 1
ATOM 2871 N N . ASP B 1 182 ? 20.641 10 20.359 1 97.62 182 ASP B N 1
ATOM 2872 C CA . ASP B 1 182 ? 19.891 9.266 21.375 1 97.62 182 ASP B CA 1
ATOM 2873 C C . ASP B 1 182 ? 19.031 8.172 20.734 1 97.62 182 ASP B C 1
ATOM 2875 O O . ASP B 1 182 ? 17.828 8.336 20.578 1 97.62 182 ASP B O 1
ATOM 2879 N N . ARG B 1 183 ? 19.594 7.09 20.531 1 96.62 183 ARG B N 1
ATOM 2880 C CA . ARG B 1 183 ? 18.922 5.988 19.859 1 96.62 183 ARG B CA 1
ATOM 2881 C C . ARG B 1 183 ? 17.719 5.508 20.656 1 96.62 183 ARG B C 1
ATOM 2883 O O . ARG B 1 183 ? 16.656 5.211 20.094 1 96.62 183 ARG B O 1
ATOM 2890 N N . SER B 1 184 ? 17.906 5.414 21.969 1 96.31 184 SER B N 1
ATOM 2891 C CA . SER B 1 184 ? 16.812 4.969 22.828 1 96.31 184 SER B CA 1
ATOM 2892 C C . SER B 1 184 ? 15.625 5.914 22.75 1 96.31 184 SER B C 1
ATOM 2894 O O . SER B 1 184 ? 14.469 5.469 22.734 1 96.31 184 SER B O 1
ATOM 2896 N N . GLY B 1 185 ? 15.938 7.145 22.781 1 96.25 185 GLY B N 1
ATOM 2897 C CA . GLY B 1 185 ? 14.875 8.125 22.609 1 96.25 185 GLY B CA 1
ATOM 2898 C C . GLY B 1 185 ? 14.133 7.973 21.297 1 96.25 185 GLY B C 1
ATOM 2899 O O . GLY B 1 185 ? 12.898 8.047 21.266 1 96.25 185 GLY B O 1
ATOM 2900 N N . LEU B 1 186 ? 14.844 7.754 20.219 1 96.94 186 LEU B N 1
ATOM 2901 C CA . LEU B 1 186 ? 14.234 7.551 18.906 1 96.94 186 LEU B CA 1
ATOM 2902 C C . LEU B 1 186 ? 13.383 6.285 18.891 1 96.94 186 LEU B C 1
ATOM 2904 O O . LEU B 1 186 ? 12.312 6.258 18.281 1 96.94 186 LEU B O 1
ATOM 2908 N N . GLU B 1 187 ? 13.852 5.266 19.547 1 95.88 187 GLU B N 1
ATOM 2909 C CA . GLU B 1 187 ? 13.102 4.012 19.609 1 95.88 187 GLU B CA 1
ATOM 2910 C C . GLU B 1 187 ? 11.781 4.199 20.359 1 95.88 187 GLU B C 1
ATOM 2912 O O . GLU B 1 187 ? 10.773 3.582 20 1 95.88 187 GLU B O 1
ATOM 2917 N N . ARG B 1 188 ? 11.82 5.051 21.375 1 95.44 188 ARG B N 1
ATOM 2918 C CA . ARG B 1 188 ? 10.594 5.344 22.109 1 95.44 188 ARG B CA 1
ATOM 2919 C C . ARG B 1 188 ? 9.578 6.055 21.219 1 95.44 188 ARG B C 1
ATOM 2921 O O . ARG B 1 188 ? 8.398 5.707 21.219 1 95.44 188 ARG B O 1
ATOM 2928 N N . ILE B 1 189 ? 10.086 6.992 20.5 1 94 189 ILE B N 1
ATOM 2929 C CA . ILE B 1 189 ? 9.219 7.727 19.578 1 94 189 ILE B CA 1
ATOM 2930 C C . ILE B 1 189 ? 8.672 6.777 18.516 1 94 189 ILE B C 1
ATOM 2932 O O . ILE B 1 189 ? 7.488 6.828 18.172 1 94 189 ILE B O 1
ATOM 2936 N N . ALA B 1 190 ? 9.469 5.93 17.969 1 93.12 190 ALA B N 1
ATOM 2937 C CA . ALA B 1 190 ? 9.109 4.988 16.922 1 93.12 190 ALA B CA 1
ATOM 2938 C C . ALA B 1 190 ? 8.039 4.008 17.391 1 93.12 190 ALA B C 1
ATOM 2940 O O . ALA B 1 190 ? 7.281 3.471 16.578 1 93.12 190 ALA B O 1
ATOM 2941 N N . ALA B 1 191 ? 8.07 3.799 18.688 1 89.19 191 ALA B N 1
ATOM 2942 C CA . ALA B 1 191 ? 7.148 2.818 19.25 1 89.19 191 ALA B CA 1
ATOM 2943 C C . ALA B 1 191 ? 5.805 3.461 19.578 1 89.19 191 ALA B C 1
ATOM 2945 O O . ALA B 1 191 ? 4.848 2.766 19.938 1 89.19 191 ALA B O 1
ATOM 2946 N N . GLU B 1 192 ? 5.855 4.758 19.531 1 75.44 192 GLU B N 1
ATOM 2947 C CA . GLU B 1 192 ? 4.629 5.453 19.906 1 75.44 192 GLU B CA 1
ATOM 2948 C C . GLU B 1 192 ? 3.492 5.129 18.938 1 75.44 192 GLU B C 1
ATOM 2950 O O . GLU B 1 192 ? 3.695 5.086 17.719 1 75.44 192 GLU B O 1
ATOM 2955 N N . GLU B 1 193 ? 2.443 4.512 19.328 1 64.56 193 GLU B N 1
ATOM 2956 C CA . GLU B 1 193 ? 1.234 4.195 18.562 1 64.56 193 GLU B CA 1
ATOM 2957 C C . GLU B 1 193 ? 0.269 5.379 18.562 1 64.56 193 GLU B C 1
ATOM 2959 O O . GLU B 1 193 ? -0.591 5.492 19.438 1 64.56 193 GLU B O 1
ATOM 2964 N N . ARG B 1 194 ? 0.613 6.684 18.312 1 53.72 194 ARG B N 1
ATOM 2965 C CA . ARG B 1 194 ? -0.378 7.734 18.516 1 53.72 194 ARG B CA 1
ATOM 2966 C C . ARG B 1 194 ? -1.309 7.848 17.312 1 53.72 194 ARG B C 1
ATOM 2968 O O . ARG B 1 194 ? -0.909 7.559 16.172 1 53.72 194 ARG B O 1
#

Solvent-accessible surface area (backbone atoms only — not comparable to full-atom values): 19484 Å² total; per-residue (Å²): 115,50,79,42,77,48,55,50,70,40,72,77,46,42,56,71,37,79,53,83,33,38,61,43,44,68,37,43,34,31,42,29,33,38,67,48,91,67,64,51,37,29,55,69,52,69,36,37,56,70,42,59,47,65,59,29,48,38,27,70,61,70,68,38,52,23,75,35,30,31,31,23,71,29,53,31,33,32,37,31,33,40,61,67,55,46,53,49,39,44,51,70,31,67,68,56,33,51,48,51,52,41,19,50,39,50,48,50,50,49,48,52,51,48,43,45,46,61,44,57,41,46,64,66,25,46,48,31,44,49,50,64,69,59,30,60,84,50,33,25,86,45,39,52,60,55,50,7,19,67,52,37,42,51,42,71,56,42,49,53,52,49,52,50,37,31,74,70,51,36,31,46,83,52,90,49,28,36,33,54,65,28,62,69,60,38,50,53,44,38,62,50,68,87,116,52,77,43,77,46,57,51,68,41,72,74,45,42,55,71,38,79,52,83,32,38,61,43,44,69,38,45,33,32,42,29,34,38,67,48,90,66,64,52,36,27,54,69,52,70,36,36,56,71,40,61,47,65,58,29,48,36,27,71,63,70,67,38,52,23,76,36,30,30,31,24,70,29,52,32,34,32,36,32,30,41,58,66,54,47,54,50,39,44,51,70,31,66,69,55,34,52,49,51,53,40,17,49,37,51,48,51,51,50,49,52,52,49,43,44,46,58,44,60,41,46,64,67,24,45,47,30,43,48,50,62,68,60,30,60,84,50,34,26,83,45,40,52,59,56,48,8,19,67,52,36,42,51,42,71,57,41,48,52,51,49,50,50,37,31,75,70,50,35,30,45,83,52,90,50,28,37,34,55,65,29,61,68,60,37,52,52,44,37,64,51,69,88

Organism: Ruegeria pomeroyi (strain ATCC 700808 / DSM 15171 / DSS-3) (NCBI:txid246200)

pLDDT: mean 92.01, std 6.61, range [53.72, 98.38]

Radius of gyration: 21.91 Å; Cα contacts (8 Å, |Δi|>4): 806; chains: 2; bounding box: 54×54×44 Å

Nearest PDB structures (foldseek):
  3dv8-assembly1_A-2  TM=8.894E-01  e=1.501E-17  Agathobacter rectalis ATCC 33656
  3b02-assembly1_A  TM=8.164E-01  e=3.955E-14  Thermus t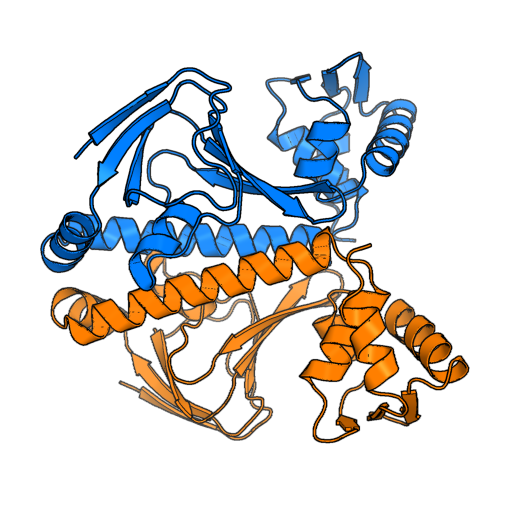hermophilus HB8
  5w5b-assembly1_A  TM=7.428E-01  e=1.117E-13  Mycobacterium tuberculosis CDC1551
  2xhk-assembly1_A  TM=7.894E-01  e=7.880E-13  Synechococcus elongatus PCC 7942 = FACHB-805
  3la7-assembly1_B  TM=7.304E-01  e=2.791E-13  Nostoc sp. PCC 7120 = FACHB-418

Sequence (388 aa):
MSALDCPAGTVLFRAGQDCPGFLRLDEGSIRVTLTAANGREVVLYRVRPGDVCLQTFACLTEGRSYSAEGVAETRVRGHLMSHADFRTALARDEAFRTEVMQAVARRFADFEHLVEDVALTGFDTRLARVLLRLAKGDTVAATHEALAAETASGRAFVSRRLAEFARQGLVELARGRVTLCDRSGLERIAAEERMSALDCPAGTVLFRAGQDCPGFLRLDEGSIRVTLTAANGREVVLYRVRPGDVCLQTFACLTEGRSYSAEGVAETRVRGHLMSHADFRTALARDEAFRTEVMQAVARRFADFEHLVEDVALTGFDTRLARVLLRLAKGDTVAATHEALAAETASGRAFVSRRLAEFARQGLVELARGRVTLCDRSGLERIAAEER